Protein AF-X6M1Z2-F1 (afdb_monomer_lite)

Organism: Reticulomyxa filosa (NCBI:txid46433)

Radius of gyration: 33.64 Å; chains: 1; bounding box: 73×88×81 Å

InterPro domains:
  IPR027073 5'-3' exoribonuclease [PTHR12341] (26-469)
  IPR040992 5'-3' exoribonuclease 1, D1 domain [PF18332] (346-492)
  IPR041412 Xrn1, helical domain [PF17846] (105-279)
  IPR047007 5'-3' exoribonuclease 1, D1 domain superfamily [G3DSA:2.170.260.40] (352-507)

pLDDT: mean 84.47, std 16.38, range [23.56, 97.94]

Structure (mmCIF, N/CA/C/O backbone):
data_AF-X6M1Z2-F1
#
_entry.id   AF-X6M1Z2-F1
#
loop_
_atom_site.group_PDB
_atom_site.id
_atom_site.type_symbol
_atom_site.label_atom_id
_atom_site.label_alt_id
_atom_site.label_comp_id
_atom_site.label_asym_id
_atom_site.label_entity_id
_atom_site.label_seq_id
_atom_site.pdbx_PDB_ins_code
_atom_site.Cartn_x
_atom_site.Cartn_y
_atom_site.Cartn_z
_atom_site.occupancy
_atom_site.B_iso_or_equiv
_atom_site.auth_seq_id
_atom_site.auth_comp_id
_atom_site.auth_asym_id
_atom_site.auth_atom_id
_atom_site.pdbx_PDB_model_num
ATOM 1 N N . MET A 1 1 ? 17.141 -7.953 2.161 1.00 23.56 1 MET A N 1
ATOM 2 C CA . MET A 1 1 ? 15.980 -7.119 1.823 1.00 23.56 1 MET A CA 1
ATOM 3 C C . MET A 1 1 ? 15.718 -6.230 3.024 1.00 23.56 1 MET A C 1
ATOM 5 O O . MET A 1 1 ? 15.012 -6.598 3.956 1.00 23.56 1 MET A O 1
ATOM 9 N N . TYR A 1 2 ? 16.442 -5.117 3.059 1.00 25.97 2 TYR A N 1
ATOM 10 C CA . TYR A 1 2 ? 16.208 -4.044 4.011 1.00 25.97 2 TYR A CA 1
ATOM 11 C C . TYR A 1 2 ? 14.957 -3.321 3.516 1.00 25.97 2 TYR A C 1
ATOM 13 O O . TYR A 1 2 ? 14.911 -2.939 2.346 1.00 25.97 2 TYR A O 1
ATOM 21 N N . VAL A 1 3 ? 13.921 -3.207 4.344 1.00 23.58 3 VAL A N 1
ATOM 22 C CA . VAL A 1 3 ? 12.822 -2.290 4.042 1.00 23.58 3 VAL A CA 1
ATOM 23 C C . VAL A 1 3 ? 13.408 -0.894 4.201 1.00 23.58 3 VAL A C 1
ATOM 25 O O . VAL A 1 3 ? 13.596 -0.403 5.312 1.00 23.58 3 VAL A O 1
ATOM 28 N N . TYR A 1 4 ? 13.775 -0.287 3.076 1.00 28.78 4 TYR A N 1
ATOM 29 C CA . TYR A 1 4 ? 13.962 1.150 3.013 1.00 28.78 4 TYR A CA 1
ATOM 30 C C . TYR A 1 4 ? 12.577 1.751 3.229 1.00 28.78 4 TYR A C 1
ATOM 32 O O . TYR A 1 4 ? 11.707 1.632 2.367 1.00 28.78 4 TYR A O 1
ATOM 40 N N . MET A 1 5 ? 12.347 2.363 4.390 1.00 26.58 5 MET A N 1
ATOM 41 C CA . MET A 1 5 ? 11.291 3.363 4.493 1.00 26.58 5 MET A CA 1
ATOM 42 C C . MET A 1 5 ? 11.713 4.511 3.576 1.00 26.58 5 MET A C 1
ATOM 44 O O . MET A 1 5 ? 12.516 5.360 3.954 1.00 26.58 5 MET A O 1
ATOM 48 N N . TYR A 1 6 ? 11.256 4.462 2.328 1.00 26.62 6 TYR A N 1
ATOM 49 C CA . TYR A 1 6 ? 11.423 5.545 1.375 1.00 26.62 6 TYR A CA 1
ATOM 50 C C . TYR A 1 6 ? 10.614 6.728 1.917 1.00 26.62 6 TYR A C 1
ATOM 52 O O . TYR A 1 6 ? 9.390 6.644 2.032 1.00 26.62 6 TYR A O 1
ATOM 60 N N . CYS A 1 7 ? 11.294 7.801 2.323 1.00 31.33 7 CYS A N 1
ATOM 61 C CA . CYS A 1 7 ? 10.635 9.072 2.596 1.00 31.33 7 CYS A CA 1
ATOM 62 C C . CYS A 1 7 ? 9.941 9.520 1.307 1.00 31.33 7 CYS A C 1
ATOM 64 O O . CYS A 1 7 ? 10.593 9.630 0.272 1.00 31.33 7 CYS A O 1
ATOM 66 N N . GLY A 1 8 ? 8.629 9.754 1.365 1.00 26.38 8 GLY A N 1
ATOM 67 C CA . GLY A 1 8 ? 7.877 10.293 0.235 1.00 26.38 8 GLY A CA 1
ATOM 68 C C . GLY A 1 8 ? 8.449 11.624 -0.270 1.00 26.38 8 GLY A C 1
ATOM 69 O O . GLY A 1 8 ? 9.092 12.368 0.475 1.00 26.38 8 GLY A O 1
ATOM 70 N N . ASP A 1 9 ? 8.161 11.919 -1.538 1.00 35.69 9 ASP A N 1
ATOM 71 C CA . ASP A 1 9 ? 8.700 12.984 -2.405 1.00 35.69 9 ASP A CA 1
ATOM 72 C C . ASP A 1 9 ? 8.527 14.449 -1.932 1.00 35.69 9 ASP A C 1
ATOM 74 O O . ASP A 1 9 ? 8.755 15.386 -2.693 1.00 35.69 9 ASP A O 1
ATOM 78 N N . ALA A 1 10 ? 8.165 14.695 -0.672 1.00 33.31 10 ALA A N 1
ATOM 79 C CA . ALA A 1 10 ? 8.100 16.042 -0.096 1.00 33.31 10 ALA A CA 1
ATOM 80 C C . ALA A 1 10 ? 9.455 16.559 0.438 1.00 33.31 10 ALA A C 1
ATOM 82 O O . ALA A 1 10 ? 9.527 17.682 0.928 1.00 33.31 10 ALA A O 1
ATOM 83 N N . PHE A 1 11 ? 10.533 15.766 0.372 1.00 37.78 11 PHE A N 1
ATOM 84 C CA . PHE A 1 11 ? 11.782 16.061 1.096 1.00 37.78 11 PHE A CA 1
ATOM 85 C C . PHE A 1 11 ? 12.965 16.567 0.255 1.00 37.78 11 PHE A C 1
ATOM 87 O O . PHE A 1 11 ? 13.945 17.039 0.832 1.00 37.78 11 PHE A O 1
ATOM 94 N N . LEU A 1 12 ? 12.929 16.486 -1.078 1.00 37.94 12 LEU A N 1
ATOM 95 C CA . LEU A 1 12 ? 14.175 16.539 -1.862 1.00 37.94 12 LEU A CA 1
ATOM 96 C C . LEU A 1 12 ? 14.544 17.892 -2.488 1.00 37.94 12 LEU A C 1
ATOM 98 O O . LEU A 1 12 ? 15.695 18.047 -2.891 1.00 37.94 12 LEU A O 1
ATOM 102 N N . ASN A 1 13 ? 13.659 18.893 -2.495 1.00 40.75 13 ASN A N 1
ATOM 103 C CA . ASN A 1 13 ? 13.950 20.138 -3.222 1.00 40.75 13 ASN A CA 1
ATOM 104 C C . ASN A 1 13 ? 14.859 21.144 -2.486 1.00 40.75 13 ASN A C 1
ATOM 106 O O . ASN A 1 13 ? 15.490 21.954 -3.156 1.00 40.75 13 ASN A O 1
ATOM 110 N N . GLU A 1 14 ? 15.028 21.064 -1.157 1.00 39.41 14 GLU A N 1
ATOM 111 C CA . GLU A 1 14 ? 15.951 21.965 -0.422 1.00 39.41 14 GLU A CA 1
ATOM 112 C C . GLU A 1 14 ? 16.923 21.273 0.558 1.00 39.41 14 GLU A C 1
ATOM 114 O O . GLU A 1 14 ? 17.780 21.930 1.149 1.00 39.41 14 GLU A O 1
ATOM 119 N N . LYS A 1 15 ? 16.872 19.943 0.732 1.00 46.81 15 LYS A N 1
ATOM 120 C CA . LYS A 1 15 ? 17.511 19.276 1.889 1.00 46.81 15 LYS A CA 1
ATOM 121 C C . LYS A 1 15 ? 18.476 18.126 1.569 1.00 46.81 15 LYS A C 1
ATOM 123 O O . LYS A 1 15 ? 18.576 17.167 2.335 1.00 46.81 15 LYS A O 1
ATOM 128 N N . LYS A 1 16 ? 19.297 18.248 0.516 1.00 44.66 16 LYS A N 1
ATOM 129 C CA . LYS A 1 16 ? 20.464 17.350 0.323 1.00 44.66 16 LYS A CA 1
ATOM 130 C C . LYS A 1 16 ? 21.381 17.304 1.560 1.00 44.66 16 LYS A C 1
ATOM 132 O O . LYS A 1 16 ? 21.883 16.238 1.899 1.00 44.66 16 LYS A O 1
ATOM 137 N N . ASN A 1 17 ? 21.533 18.422 2.277 1.00 44.03 17 ASN A N 1
ATOM 138 C CA . ASN A 1 17 ? 22.382 18.509 3.474 1.00 44.03 17 ASN A CA 1
ATOM 139 C C . ASN A 1 17 ? 21.786 17.806 4.705 1.00 44.03 17 ASN A C 1
ATOM 141 O O . ASN A 1 17 ? 22.526 17.226 5.495 1.00 44.03 17 ASN A O 1
ATOM 145 N N . THR A 1 18 ? 20.461 17.815 4.861 1.00 47.22 18 THR A N 1
ATOM 146 C CA . THR A 1 18 ? 19.789 17.177 6.001 1.00 47.22 18 THR A CA 1
ATOM 147 C C . THR A 1 18 ? 19.830 15.656 5.891 1.00 47.22 18 THR A C 1
ATOM 149 O O . THR A 1 18 ? 20.257 14.998 6.832 1.00 47.22 18 THR A O 1
ATOM 152 N N . CYS A 1 19 ? 19.493 15.083 4.728 1.00 48.41 19 CYS A N 1
ATOM 153 C CA . CYS A 1 19 ? 19.600 13.634 4.519 1.00 48.41 19 CYS A CA 1
ATOM 154 C C . CYS A 1 19 ? 21.045 13.126 4.655 1.00 48.41 19 CYS A C 1
ATOM 156 O O . CYS A 1 19 ? 21.251 12.097 5.292 1.00 48.41 19 CYS A O 1
ATOM 158 N N . LEU A 1 20 ? 22.048 13.858 4.142 1.00 49.12 20 LEU A N 1
ATOM 159 C CA . LEU A 1 20 ? 23.457 13.492 4.345 1.00 49.12 20 LEU A CA 1
ATOM 160 C C . LEU A 1 20 ? 23.848 13.509 5.832 1.00 49.12 20 LEU A C 1
ATOM 162 O O . LEU A 1 20 ? 24.513 12.589 6.296 1.00 49.12 20 LEU A O 1
ATOM 166 N N . SER A 1 21 ? 23.415 14.525 6.586 1.00 50.88 21 SER A N 1
ATOM 167 C CA . SER A 1 21 ? 23.698 14.640 8.023 1.00 50.88 21 SER A CA 1
ATOM 168 C C . SER A 1 21 ? 23.076 13.502 8.840 1.00 50.88 21 SER A C 1
ATOM 170 O O . SER A 1 21 ? 23.711 13.014 9.771 1.00 50.88 21 SER A O 1
ATOM 172 N N . ILE A 1 22 ? 21.860 13.062 8.494 1.00 55.75 22 ILE A N 1
ATOM 173 C CA . ILE A 1 22 ? 21.193 11.919 9.140 1.00 55.75 22 ILE A CA 1
ATOM 174 C C . ILE A 1 22 ? 21.935 10.618 8.827 1.00 55.75 22 ILE A C 1
ATOM 176 O O . ILE A 1 22 ? 22.234 9.851 9.737 1.00 55.75 22 ILE A O 1
ATOM 180 N N . CYS A 1 23 ? 22.254 10.369 7.552 1.00 55.19 23 CYS A N 1
ATOM 181 C CA . CYS A 1 23 ? 22.934 9.144 7.122 1.00 55.19 23 CYS A CA 1
ATOM 182 C C . CYS A 1 23 ? 24.341 8.993 7.720 1.00 55.19 23 CYS A C 1
ATOM 184 O O . CYS A 1 23 ? 24.834 7.877 7.825 1.00 55.19 23 CYS A O 1
ATOM 186 N N . LEU A 1 24 ? 24.984 10.090 8.134 1.00 56.34 24 LEU A N 1
ATOM 187 C CA . LEU A 1 24 ? 26.268 10.057 8.843 1.00 56.34 24 LEU A CA 1
ATOM 188 C C . LEU A 1 24 ? 26.136 9.715 10.340 1.00 56.34 24 LEU A C 1
ATOM 190 O O . LEU A 1 24 ? 27.132 9.370 10.968 1.00 56.34 24 LEU A O 1
ATOM 194 N N . GLN A 1 25 ? 24.937 9.830 10.920 1.00 57.56 25 GLN A N 1
ATOM 195 C CA . GLN A 1 25 ? 24.670 9.589 12.346 1.00 57.56 25 GLN A CA 1
ATOM 196 C C . GLN A 1 25 ? 23.819 8.336 12.607 1.00 57.56 25 GLN A C 1
ATOM 198 O O . GLN A 1 25 ? 23.765 7.858 13.741 1.00 57.56 25 GLN A O 1
ATOM 203 N N . ILE A 1 26 ? 23.149 7.809 11.579 1.00 64.81 26 ILE A N 1
ATOM 204 C CA . ILE A 1 26 ? 22.206 6.695 11.663 1.00 64.81 26 ILE A CA 1
ATOM 205 C C . ILE A 1 26 ? 22.604 5.604 10.668 1.00 64.81 26 ILE A C 1
ATOM 207 O O . ILE A 1 26 ? 22.491 5.807 9.462 1.00 64.81 26 ILE A O 1
ATOM 211 N N . ASP A 1 27 ? 22.976 4.423 11.171 1.00 72.31 27 ASP A N 1
ATOM 212 C CA . ASP A 1 27 ? 23.237 3.257 10.314 1.00 72.31 27 ASP A CA 1
ATOM 213 C C . ASP A 1 27 ? 21.931 2.670 9.747 1.00 72.31 27 ASP A C 1
ATOM 215 O O . ASP A 1 27 ? 21.735 2.600 8.536 1.00 72.31 27 ASP A O 1
ATOM 219 N N . TYR A 1 28 ? 21.005 2.256 10.621 1.00 83.31 28 TYR A N 1
ATOM 220 C CA . TYR A 1 28 ? 19.714 1.672 10.239 1.00 83.31 28 TYR A CA 1
ATOM 221 C C . TYR A 1 28 ? 18.608 2.079 11.223 1.00 83.31 28 TYR A C 1
ATOM 223 O O . TYR A 1 28 ? 18.850 2.216 12.424 1.00 83.31 28 TYR A O 1
ATOM 231 N N . LEU A 1 29 ? 17.376 2.236 10.721 1.00 90.00 29 LEU A N 1
ATOM 232 C CA . LEU A 1 29 ? 16.175 2.447 11.550 1.00 90.00 29 LEU A CA 1
ATOM 233 C C . LEU A 1 29 ? 15.613 1.133 12.104 1.00 90.00 29 LEU A C 1
ATOM 235 O O . LEU A 1 29 ? 14.945 1.116 13.137 1.00 90.00 29 LEU A O 1
ATOM 239 N N . THR A 1 30 ? 15.873 0.028 11.407 1.00 89.62 30 THR A N 1
ATOM 240 C CA . THR A 1 30 ? 15.403 -1.301 11.785 1.00 89.62 30 THR A CA 1
ATOM 241 C C . THR A 1 30 ? 16.510 -2.332 11.633 1.00 89.62 30 THR A C 1
ATOM 243 O O . THR A 1 30 ? 17.368 -2.232 10.756 1.00 89.62 30 THR A O 1
ATOM 246 N N . HIS A 1 31 ? 16.466 -3.361 12.470 1.00 86.19 31 HIS A N 1
ATOM 247 C CA . HIS A 1 31 ? 17.332 -4.521 12.370 1.00 86.19 31 HIS A CA 1
ATOM 248 C C . HIS A 1 31 ? 16.503 -5.793 12.536 1.00 86.19 31 HIS A C 1
ATOM 250 O O . HIS A 1 31 ? 15.900 -6.022 13.581 1.00 86.19 31 HIS A O 1
ATOM 256 N N . SER A 1 32 ? 16.469 -6.632 11.496 1.00 82.50 32 SER A N 1
ATOM 257 C CA . SER A 1 32 ? 15.750 -7.918 11.505 1.00 82.50 32 SER A CA 1
ATOM 258 C C . SER A 1 32 ? 14.273 -7.801 11.927 1.00 82.50 32 SER A C 1
ATOM 260 O O . SER A 1 32 ? 13.776 -8.614 12.703 1.00 82.50 32 SER A O 1
ATOM 262 N N . GLY A 1 33 ? 13.579 -6.768 11.433 1.00 85.62 33 GLY A N 1
ATOM 263 C CA . GLY A 1 33 ? 12.174 -6.493 11.759 1.00 85.62 33 GLY A CA 1
ATOM 264 C C . GLY A 1 33 ? 11.952 -5.786 13.102 1.00 85.62 33 GLY A C 1
ATOM 265 O O . GLY A 1 33 ? 10.811 -5.529 13.465 1.00 85.62 33 GLY A O 1
ATOM 266 N N . LYS A 1 34 ? 13.009 -5.438 13.847 1.00 90.06 34 LYS A N 1
ATOM 267 C CA . LYS A 1 34 ? 12.905 -4.681 15.103 1.00 90.06 34 LYS A CA 1
ATOM 268 C C . LYS A 1 34 ? 13.348 -3.237 14.942 1.00 90.06 34 LYS A C 1
ATOM 270 O O . LYS A 1 34 ? 14.321 -2.969 14.241 1.00 90.06 34 LYS A O 1
ATOM 275 N N . LEU A 1 35 ? 12.651 -2.316 15.600 1.00 92.31 35 LEU A N 1
ATOM 276 C CA . LEU A 1 35 ? 13.014 -0.904 15.648 1.00 92.31 35 LEU A CA 1
ATOM 277 C C . LEU A 1 35 ? 14.331 -0.707 16.404 1.00 92.31 35 LEU A C 1
ATOM 279 O O . LEU A 1 35 ? 14.517 -1.212 17.511 1.00 92.31 35 LEU A O 1
ATOM 283 N N . MET A 1 36 ? 15.230 0.085 15.826 1.00 91.69 36 MET A N 1
ATOM 284 C CA . MET A 1 36 ? 16.417 0.588 16.510 1.00 91.69 36 MET A CA 1
ATOM 285 C C . MET A 1 36 ? 16.073 1.938 17.138 1.00 91.69 36 MET A C 1
ATOM 287 O O . MET A 1 36 ? 16.232 2.977 16.505 1.00 91.69 36 MET A O 1
ATOM 291 N N . ILE A 1 37 ? 15.562 1.923 18.372 1.00 91.19 37 ILE A N 1
ATOM 292 C CA . ILE A 1 37 ? 14.895 3.081 18.993 1.00 91.19 37 ILE A CA 1
ATOM 293 C C . ILE A 1 37 ? 15.743 4.353 18.993 1.00 91.19 37 ILE A C 1
ATOM 295 O O . ILE A 1 37 ? 15.238 5.402 18.609 1.00 91.19 37 ILE A O 1
ATOM 299 N N . LYS A 1 38 ? 17.036 4.263 19.314 1.00 88.94 38 LYS A N 1
ATOM 300 C CA . LYS A 1 38 ? 17.947 5.414 19.244 1.00 88.94 38 LYS A CA 1
ATOM 301 C C . LYS A 1 38 ? 17.957 6.062 17.852 1.00 88.94 38 LYS A C 1
ATOM 303 O O . LYS A 1 38 ? 17.764 7.266 17.725 1.00 88.94 38 LYS A O 1
ATOM 308 N N . SER A 1 39 ? 18.129 5.254 16.807 1.00 89.19 39 SER A N 1
ATOM 309 C CA . SER A 1 39 ? 18.107 5.707 15.413 1.00 89.19 39 SER A CA 1
ATOM 310 C C . SER A 1 39 ? 16.737 6.257 15.010 1.00 89.19 39 SER A C 1
ATOM 312 O O . SER A 1 39 ? 16.646 7.286 14.354 1.00 89.19 39 SER A O 1
ATOM 314 N N . VAL A 1 40 ? 15.655 5.604 15.430 1.00 90.69 40 VAL A N 1
ATOM 315 C CA . VAL A 1 40 ? 14.280 6.036 15.139 1.00 90.69 40 VAL A CA 1
ATOM 316 C C . VAL A 1 40 ? 13.974 7.397 15.771 1.00 90.69 40 VAL A C 1
ATOM 318 O O . VAL A 1 40 ? 13.411 8.260 15.103 1.00 90.69 40 VAL A O 1
ATOM 321 N N . ILE A 1 41 ? 14.384 7.623 17.021 1.00 90.12 41 ILE A N 1
ATOM 322 C CA . ILE A 1 41 ? 14.203 8.908 17.709 1.00 90.12 41 ILE A CA 1
ATOM 323 C C . ILE A 1 41 ? 14.998 10.012 17.007 1.00 90.12 41 ILE A C 1
ATOM 325 O O . ILE A 1 41 ? 14.428 11.058 16.709 1.00 90.12 41 ILE A O 1
ATOM 329 N N . LEU A 1 42 ? 16.279 9.778 16.691 1.00 88.12 42 LEU A N 1
ATOM 330 C CA . LEU A 1 42 ? 17.107 10.742 15.951 1.00 88.12 42 LEU A CA 1
ATOM 331 C C . LEU A 1 42 ? 16.484 11.096 14.593 1.00 88.12 42 LEU A C 1
ATOM 333 O O . LEU A 1 42 ? 16.451 12.258 14.194 1.00 88.12 42 LEU A O 1
ATOM 337 N N . PHE A 1 43 ? 15.936 10.099 13.900 1.00 88.94 43 PHE A N 1
ATOM 338 C CA . PHE A 1 43 ? 15.242 10.305 12.636 1.00 88.94 43 PHE A CA 1
ATOM 339 C C . PHE A 1 43 ? 13.986 11.170 12.798 1.00 88.94 43 PHE A C 1
ATOM 341 O O . PHE A 1 43 ? 13.816 12.141 12.061 1.00 88.94 43 PHE A O 1
ATOM 348 N N . PHE A 1 44 ? 13.134 10.885 13.788 1.00 90.81 44 PHE A N 1
ATOM 349 C CA . PHE A 1 44 ? 11.961 11.717 14.066 1.00 90.81 44 PHE A CA 1
ATOM 350 C C . PHE A 1 44 ? 12.331 13.141 14.497 1.00 90.81 44 PHE A C 1
ATOM 352 O O . PHE A 1 44 ? 11.668 14.085 14.071 1.00 90.81 44 PHE A O 1
ATOM 359 N N . GLN A 1 45 ? 13.403 13.322 15.272 1.00 88.94 45 GLN A N 1
ATOM 360 C CA . GLN A 1 45 ? 13.923 14.646 15.630 1.00 88.94 45 GLN A CA 1
ATOM 361 C C . GLN A 1 45 ? 14.326 15.458 14.396 1.00 88.94 45 GLN A C 1
ATOM 363 O O . GLN A 1 45 ? 14.093 16.665 14.354 1.00 88.94 45 GLN A O 1
ATOM 368 N N . GLU A 1 46 ? 14.897 14.817 13.374 1.00 87.75 46 GLU A N 1
ATOM 369 C CA . GLU A 1 46 ? 15.222 15.516 12.134 1.00 87.75 46 GLU A CA 1
ATOM 370 C C . GLU A 1 46 ? 13.974 15.838 11.305 1.00 87.75 46 GLU A C 1
ATOM 372 O O . GLU A 1 46 ? 13.835 16.961 10.815 1.00 87.75 46 GLU A O 1
ATOM 377 N N . LEU A 1 47 ? 13.036 14.891 11.185 1.00 87.56 47 LEU A N 1
ATOM 378 C CA . LEU A 1 47 ? 11.767 15.121 10.487 1.00 87.56 47 LEU A CA 1
ATOM 379 C C . LEU A 1 47 ? 10.973 16.272 11.117 1.00 87.56 47 LEU A C 1
ATOM 381 O O . LEU A 1 47 ? 10.425 17.111 10.395 1.00 87.56 47 LEU A O 1
ATOM 385 N N . ALA A 1 48 ? 10.984 16.356 12.450 1.00 90.00 48 ALA A N 1
ATOM 386 C CA . ALA A 1 48 ? 10.330 17.406 13.222 1.00 90.00 48 ALA A CA 1
ATOM 387 C C . ALA A 1 48 ? 10.768 18.820 12.804 1.00 90.00 48 ALA A C 1
ATOM 389 O O . ALA A 1 48 ? 9.971 19.752 12.881 1.00 90.00 48 ALA A O 1
ATOM 390 N N . LYS A 1 49 ? 11.995 18.998 12.287 1.00 88.38 49 LYS A N 1
ATOM 391 C CA . LYS A 1 49 ? 12.492 20.311 11.836 1.00 88.38 49 LYS A CA 1
ATOM 392 C C . LYS A 1 49 ? 11.731 20.880 10.634 1.00 88.38 49 LYS A C 1
ATOM 394 O O . LYS A 1 49 ? 11.783 22.084 10.417 1.00 88.38 49 LYS A O 1
ATOM 399 N N . SER A 1 50 ? 11.056 20.041 9.844 1.00 87.94 50 SER A N 1
ATOM 400 C CA . SER A 1 50 ? 10.192 20.464 8.719 1.00 87.94 50 SER A CA 1
ATOM 401 C C . SER A 1 50 ? 8.703 20.241 8.971 1.00 87.94 50 SER A C 1
ATOM 403 O O . SER A 1 50 ? 7.903 20.510 8.081 1.00 87.94 50 SER A O 1
ATOM 405 N N . GLU A 1 51 ? 8.307 19.763 10.151 1.00 90.38 51 GLU A N 1
ATOM 406 C CA . GLU A 1 51 ? 6.909 19.414 10.428 1.00 90.38 51 GLU A CA 1
ATOM 407 C C . GLU A 1 51 ? 5.964 20.601 10.190 1.00 90.38 51 GLU A C 1
ATOM 409 O O . GLU A 1 51 ? 5.009 20.492 9.421 1.00 90.38 51 GLU A O 1
ATOM 414 N N . ASN A 1 52 ? 6.267 21.764 10.775 1.00 90.50 52 ASN A N 1
ATOM 415 C CA . ASN A 1 52 ? 5.417 22.951 10.640 1.00 90.50 52 ASN A CA 1
ATOM 416 C C . ASN A 1 52 ? 5.324 23.453 9.192 1.00 90.50 52 ASN A C 1
ATOM 418 O O . ASN A 1 52 ? 4.269 23.930 8.773 1.00 90.50 52 ASN A O 1
ATOM 422 N N . GLU A 1 53 ? 6.411 23.350 8.428 1.00 89.94 53 GLU A N 1
ATOM 423 C CA . GLU A 1 53 ? 6.451 23.730 7.014 1.00 89.94 53 GLU A CA 1
ATOM 424 C C . GLU A 1 53 ? 5.537 22.820 6.181 1.00 89.94 53 GLU A C 1
ATOM 426 O O . GLU A 1 53 ? 4.687 23.306 5.432 1.00 89.94 53 GLU A O 1
ATOM 431 N N . GLN A 1 54 ? 5.632 21.504 6.388 1.00 89.56 54 GLN A N 1
ATOM 432 C CA . GLN A 1 54 ? 4.803 20.515 5.697 1.00 89.56 54 GLN A CA 1
ATOM 433 C C . GLN A 1 54 ? 3.324 20.662 6.053 1.00 89.56 54 GLN A C 1
ATOM 435 O O . GLN A 1 54 ? 2.473 20.680 5.162 1.00 89.56 54 GLN A O 1
ATOM 440 N N . LEU A 1 55 ? 3.003 20.834 7.338 1.00 91.56 55 LEU A N 1
ATOM 441 C CA . LEU A 1 55 ? 1.634 21.095 7.784 1.00 91.56 55 LEU A CA 1
ATOM 442 C C . LEU A 1 55 ? 1.085 22.388 7.170 1.00 91.56 55 LEU A C 1
ATOM 444 O O . LEU A 1 55 ? -0.053 22.419 6.704 1.00 91.56 55 LEU A O 1
ATOM 448 N N . THR A 1 56 ? 1.906 23.438 7.090 1.00 92.25 56 THR A N 1
ATOM 449 C CA . THR A 1 56 ? 1.530 24.707 6.451 1.00 92.25 56 THR A CA 1
ATOM 450 C C . THR A 1 56 ? 1.214 24.516 4.967 1.00 92.25 56 THR A C 1
ATOM 452 O O . THR A 1 56 ? 0.204 25.030 4.477 1.00 92.25 56 THR A O 1
ATOM 455 N N . GLU A 1 57 ? 2.033 23.762 4.229 1.00 91.62 57 GLU A N 1
ATOM 456 C CA . GLU A 1 57 ? 1.778 23.461 2.817 1.00 91.62 57 GLU A CA 1
ATOM 457 C C . GLU A 1 57 ? 0.460 22.688 2.633 1.00 91.62 57 GLU A C 1
ATOM 459 O O . GLU A 1 57 ? -0.363 23.043 1.780 1.00 91.62 57 GLU A O 1
ATOM 464 N N . GLN A 1 58 ? 0.226 21.669 3.465 1.00 91.69 58 GLN A N 1
ATOM 465 C CA . GLN A 1 58 ? -0.993 20.860 3.420 1.00 91.69 58 GLN A CA 1
ATOM 466 C C . GLN A 1 58 ? -2.242 21.681 3.751 1.00 91.69 58 GLN A C 1
ATOM 468 O O . GLN A 1 58 ? -3.212 21.667 2.991 1.00 91.69 58 GLN A O 1
ATOM 473 N N . LEU A 1 59 ? -2.215 22.479 4.820 1.00 92.50 59 LEU A N 1
ATOM 474 C CA . LEU A 1 59 ? -3.332 23.350 5.189 1.00 92.50 59 LEU A CA 1
ATOM 475 C C . LEU A 1 59 ? -3.632 24.396 4.109 1.00 92.50 59 LEU A C 1
ATOM 477 O O . LEU A 1 59 ? -4.799 24.678 3.836 1.00 92.50 59 LEU A O 1
ATOM 481 N N . ASN A 1 60 ? -2.614 24.931 3.429 1.00 93.12 60 ASN A N 1
ATOM 482 C CA . ASN A 1 60 ? -2.819 25.828 2.290 1.00 93.12 60 ASN A CA 1
ATOM 483 C C . ASN A 1 60 ? -3.509 25.123 1.109 1.00 93.12 60 ASN A C 1
ATOM 485 O O . ASN A 1 60 ? -4.431 25.691 0.509 1.00 93.12 60 ASN A O 1
ATOM 489 N N . LYS A 1 61 ? -3.108 23.884 0.788 1.00 91.69 61 LYS A N 1
ATOM 490 C CA . LYS A 1 61 ? -3.763 23.055 -0.242 1.00 91.69 61 LYS A CA 1
ATOM 491 C C . LYS A 1 61 ? -5.229 22.794 0.110 1.00 91.69 61 LYS A C 1
ATOM 493 O O . LYS A 1 61 ? -6.106 23.033 -0.723 1.00 91.69 61 LYS A O 1
ATOM 498 N N . LEU A 1 62 ? -5.501 22.394 1.350 1.00 92.69 62 LEU A N 1
ATOM 499 C CA . LEU A 1 62 ? -6.853 22.126 1.848 1.00 92.69 62 LEU A CA 1
ATOM 500 C C . LEU A 1 62 ? -7.714 23.382 1.843 1.00 92.69 62 LEU A C 1
ATOM 502 O O . LEU A 1 62 ? -8.841 23.358 1.357 1.00 92.69 62 LEU A O 1
ATOM 506 N N . LYS A 1 63 ? -7.177 24.515 2.300 1.00 93.56 63 LYS A N 1
ATOM 507 C CA . LYS A 1 63 ? -7.897 25.792 2.298 1.00 93.56 63 LYS A CA 1
ATOM 508 C C . LYS A 1 63 ? -8.293 26.205 0.884 1.00 93.56 63 LYS A C 1
ATOM 510 O O . LYS A 1 63 ? -9.401 26.698 0.678 1.00 93.56 63 LYS A O 1
ATOM 515 N N . LYS A 1 64 ? -7.411 25.994 -0.100 1.00 92.56 64 LYS A N 1
ATOM 516 C CA . LYS A 1 64 ? -7.721 26.238 -1.514 1.00 92.56 64 LYS A CA 1
ATOM 517 C C . LYS A 1 64 ? -8.826 25.304 -2.014 1.00 92.56 64 LYS A C 1
ATOM 519 O O . LYS A 1 64 ? -9.736 25.784 -2.684 1.00 92.56 64 LYS A O 1
ATOM 524 N N . HIS A 1 65 ? -8.755 24.017 -1.675 1.00 91.88 65 HIS A N 1
ATOM 525 C CA . HIS A 1 65 ? -9.768 23.026 -2.039 1.00 91.88 65 HIS A CA 1
ATOM 526 C C . HIS A 1 65 ? -11.144 23.383 -1.456 1.00 91.88 65 HIS A C 1
ATOM 528 O O . HIS A 1 65 ? -12.101 23.563 -2.202 1.00 91.88 65 HIS A O 1
ATOM 534 N N . TRP A 1 66 ? -11.239 23.578 -0.140 1.00 91.31 66 TRP A N 1
ATOM 535 C CA . TRP A 1 66 ? -12.509 23.818 0.553 1.00 91.31 66 TRP A CA 1
ATOM 536 C C . TRP A 1 66 ? -13.126 25.194 0.277 1.00 91.31 66 TRP A C 1
ATOM 538 O O . TRP A 1 66 ? -14.311 25.397 0.531 1.00 91.31 66 TRP A O 1
ATOM 548 N N . LYS A 1 67 ? -12.367 26.135 -0.300 1.00 90.81 67 LYS A N 1
ATOM 549 C CA . LYS A 1 67 ? -12.919 27.393 -0.826 1.00 90.81 67 LYS A CA 1
ATOM 550 C C . LYS A 1 67 ? -13.765 27.171 -2.087 1.00 90.81 67 LYS A C 1
ATOM 552 O O . LYS A 1 67 ? -14.748 27.878 -2.289 1.00 90.81 67 LYS A O 1
ATOM 557 N N . HIS A 1 68 ? -13.374 26.213 -2.929 1.00 88.25 68 HIS A N 1
ATOM 558 C CA . HIS A 1 68 ? -14.028 25.898 -4.200 1.00 88.25 68 HIS A CA 1
ATOM 559 C C . HIS A 1 68 ? -13.988 24.379 -4.451 1.00 88.25 68 HIS A C 1
ATOM 561 O O . HIS A 1 68 ? -13.197 23.919 -5.281 1.00 88.25 68 HIS A O 1
ATOM 567 N N . PRO A 1 69 ? -14.797 23.583 -3.725 1.00 84.56 69 PRO A N 1
ATOM 568 C CA . PRO A 1 69 ? -14.794 22.135 -3.888 1.00 84.56 69 PRO A CA 1
ATOM 569 C C . PRO A 1 69 ? -15.320 21.765 -5.278 1.00 84.56 69 PRO A C 1
ATOM 571 O O . PRO A 1 69 ? -16.372 22.246 -5.696 1.00 84.56 69 PRO A O 1
ATOM 574 N N . PHE A 1 70 ? -14.604 20.889 -5.988 1.00 80.94 70 PHE A N 1
ATOM 575 C CA . PHE A 1 70 ? -15.021 20.410 -7.313 1.00 80.94 70 PHE A CA 1
ATOM 576 C C . PHE A 1 70 ? -16.346 19.638 -7.258 1.00 80.94 70 PHE A C 1
ATOM 578 O O . PHE A 1 70 ? -17.188 19.792 -8.140 1.00 80.94 70 PHE A O 1
ATOM 585 N N . HIS A 1 71 ? -16.544 18.848 -6.198 1.00 81.25 71 HIS A N 1
ATOM 586 C CA . HIS A 1 71 ? -17.769 18.097 -5.939 1.00 81.25 71 HIS A CA 1
ATOM 587 C C . HIS A 1 71 ? -18.259 18.384 -4.515 1.00 81.25 71 HIS A C 1
ATOM 589 O O . HIS A 1 71 ? -17.683 17.875 -3.551 1.00 81.25 71 HIS A O 1
ATOM 595 N N . PRO A 1 72 ? -19.298 19.223 -4.348 1.00 80.81 72 PRO A N 1
ATOM 596 C CA . PRO A 1 72 ? -19.872 19.490 -3.040 1.00 80.81 72 PRO A CA 1
ATOM 597 C C . PRO A 1 72 ? -20.468 18.216 -2.439 1.00 80.81 72 PRO A C 1
ATOM 599 O O . PRO A 1 72 ? -21.388 17.617 -2.985 1.00 80.81 72 PRO A O 1
ATOM 602 N N . ILE A 1 73 ? -19.944 17.816 -1.288 1.00 82.75 73 ILE A N 1
ATOM 603 C CA . ILE A 1 73 ? -20.494 16.722 -0.482 1.00 82.75 73 ILE A CA 1
ATOM 604 C C . ILE A 1 73 ? -21.721 17.255 0.281 1.00 82.75 73 ILE A C 1
ATOM 606 O O . ILE A 1 73 ? -21.646 18.356 0.820 1.00 82.75 73 ILE A O 1
ATOM 610 N N . VAL A 1 74 ? -22.833 16.522 0.360 1.00 85.50 74 VAL A N 1
ATOM 611 C CA . VAL A 1 74 ? -24.076 16.993 1.031 1.00 85.50 74 VAL A CA 1
ATOM 612 C C . VAL A 1 74 ? -24.462 16.117 2.235 1.00 85.50 74 VAL A C 1
ATOM 614 O O . VAL A 1 74 ? -25.550 16.233 2.781 1.00 85.50 74 VAL A O 1
ATOM 617 N N . ASP A 1 75 ? -23.560 15.250 2.681 1.00 88.81 75 ASP A N 1
ATOM 618 C CA . ASP A 1 75 ? -23.807 14.362 3.816 1.00 88.81 75 ASP A CA 1
ATOM 619 C C . ASP A 1 75 ? -23.693 15.117 5.162 1.00 88.81 75 ASP A C 1
ATOM 621 O O . ASP A 1 75 ? -22.644 15.729 5.409 1.00 88.81 75 ASP A O 1
ATOM 625 N N . PRO A 1 76 ? -24.728 15.100 6.030 1.00 90.50 76 PRO A N 1
ATOM 626 C CA . PRO A 1 76 ? -24.690 15.746 7.345 1.00 90.50 76 PRO A CA 1
ATOM 627 C C . PRO A 1 76 ? -23.670 15.124 8.309 1.00 90.50 76 PRO A C 1
ATOM 629 O O . PRO A 1 76 ? -23.194 15.816 9.208 1.00 90.50 76 PRO A O 1
ATOM 632 N N . ASN A 1 77 ? -23.298 13.859 8.105 1.00 92.19 77 ASN A N 1
ATOM 633 C CA . ASN A 1 77 ? -22.314 13.152 8.919 1.00 92.19 77 ASN A CA 1
ATOM 634 C C . ASN A 1 77 ? -20.867 13.511 8.536 1.00 92.19 77 ASN A C 1
ATOM 636 O O . ASN A 1 77 ? -19.930 13.211 9.277 1.00 92.19 77 ASN A O 1
ATOM 640 N N . ILE A 1 78 ? -20.660 14.194 7.403 1.00 93.00 78 ILE A N 1
ATOM 641 C CA . ILE A 1 78 ? -19.336 14.628 6.951 1.00 93.00 78 ILE A CA 1
ATOM 642 C C . ILE A 1 78 ? -19.033 16.034 7.482 1.00 93.00 78 ILE A C 1
ATOM 644 O O . ILE A 1 78 ? -19.493 17.051 6.950 1.00 93.00 78 ILE A O 1
ATOM 648 N N . ARG A 1 79 ? -18.173 16.100 8.502 1.00 92.75 79 ARG A N 1
ATOM 649 C CA . ARG A 1 79 ? -17.653 17.354 9.056 1.00 92.75 79 ARG A CA 1
ATOM 650 C C . ARG A 1 79 ? -16.495 17.854 8.200 1.00 92.75 79 ARG A C 1
ATOM 652 O O . ARG A 1 79 ? -15.459 17.205 8.090 1.00 92.75 79 ARG A O 1
ATOM 659 N N . LYS A 1 80 ? -16.654 19.046 7.625 1.00 91.31 80 LYS A N 1
ATOM 660 C CA . LYS A 1 80 ? -15.639 19.688 6.778 1.00 91.31 80 LYS A CA 1
ATOM 661 C C . LYS A 1 80 ? -14.937 20.814 7.523 1.00 91.31 80 LYS A C 1
ATOM 663 O O . LYS A 1 80 ? -15.623 21.591 8.194 1.00 91.31 80 LYS A O 1
ATOM 668 N N . PRO A 1 81 ? -13.620 20.983 7.345 1.00 91.12 81 PRO A N 1
ATOM 669 C CA . PRO A 1 81 ? -12.941 22.155 7.860 1.00 91.12 81 PRO A CA 1
ATOM 670 C C . PRO A 1 81 ? -13.350 23.394 7.052 1.00 91.12 81 PRO A C 1
ATOM 672 O O . PRO A 1 81 ? -13.294 23.422 5.819 1.00 91.12 81 PRO A O 1
ATOM 675 N N . THR A 1 82 ? -13.769 24.449 7.745 1.00 91.19 82 THR A N 1
ATOM 676 C CA . THR A 1 82 ? -14.071 25.736 7.107 1.00 91.19 82 THR A CA 1
ATOM 677 C C . THR A 1 82 ? -12.781 26.466 6.722 1.00 91.19 82 THR A C 1
ATOM 679 O O . THR A 1 82 ? -11.762 26.347 7.412 1.00 91.19 82 THR A O 1
ATOM 682 N N . PRO A 1 83 ? -12.795 27.311 5.673 1.00 90.94 83 PRO A N 1
ATOM 683 C CA . PRO A 1 83 ? -11.646 28.154 5.355 1.00 90.94 83 PRO A CA 1
ATOM 684 C C . PRO A 1 83 ? -11.194 29.056 6.517 1.00 90.94 83 PRO A C 1
ATOM 686 O O . PRO A 1 83 ? -10.010 29.388 6.581 1.00 90.94 83 PRO A O 1
ATOM 689 N N . GLN A 1 84 ? -12.098 29.453 7.430 1.00 90.94 84 GLN A N 1
ATOM 690 C CA . GLN A 1 84 ? -11.732 30.194 8.644 1.00 90.94 84 GLN A CA 1
ATOM 691 C C . GLN A 1 84 ? -10.984 29.322 9.661 1.00 90.94 84 GLN A C 1
ATOM 693 O O . GLN A 1 84 ? -9.978 29.781 10.196 1.00 90.94 84 GLN A O 1
ATOM 698 N N . GLN A 1 85 ? -11.428 28.081 9.897 1.00 90.62 85 GLN A N 1
ATOM 699 C CA . GLN A 1 85 ? -10.742 27.133 10.788 1.00 90.62 85 GLN A CA 1
ATOM 700 C C . GLN A 1 85 ? -9.329 26.824 10.284 1.00 90.62 85 GLN A C 1
ATOM 702 O O . GLN A 1 85 ? -8.362 27.024 11.013 1.00 90.62 85 GLN A O 1
ATOM 707 N N . LEU A 1 86 ? -9.187 26.496 8.996 1.00 92.31 86 LEU A N 1
ATOM 708 C CA . LEU A 1 86 ? -7.876 26.257 8.378 1.00 92.31 86 LEU A CA 1
ATOM 709 C C . LEU A 1 86 ? -6.966 27.492 8.470 1.00 92.31 86 LEU A C 1
ATOM 711 O O . LEU A 1 86 ? -5.758 27.383 8.662 1.00 92.31 86 LEU A O 1
ATOM 715 N N . GLN A 1 87 ? -7.537 28.696 8.353 1.00 91.56 87 GLN A N 1
ATOM 716 C CA . GLN A 1 87 ? -6.787 29.939 8.529 1.00 91.56 87 GLN A CA 1
ATOM 717 C C . GLN A 1 87 ? -6.346 30.173 9.982 1.00 91.56 87 GLN A C 1
ATOM 719 O O . GLN A 1 87 ? -5.302 30.798 10.184 1.00 91.56 87 GLN A O 1
ATOM 724 N N . ALA A 1 88 ? -7.122 29.732 10.973 1.00 90.19 88 ALA A N 1
ATOM 725 C CA . ALA A 1 88 ? -6.739 29.796 12.380 1.00 90.19 88 ALA A CA 1
ATOM 726 C C . ALA A 1 88 ? -5.573 28.838 12.671 1.00 90.19 88 ALA A C 1
ATOM 728 O O . ALA A 1 88 ? -4.566 29.275 13.222 1.00 90.19 88 ALA A O 1
ATOM 729 N N . GLU A 1 89 ? -5.639 27.597 12.182 1.00 91.38 89 GLU A N 1
ATOM 730 C CA . GLU A 1 89 ? -4.538 26.624 12.283 1.00 91.38 89 GLU A CA 1
ATOM 731 C C . GLU A 1 89 ? -3.244 27.136 11.639 1.00 91.38 89 GLU A C 1
ATOM 733 O O . GLU A 1 89 ? -2.178 27.106 12.254 1.00 91.38 89 GLU A O 1
ATOM 738 N N . LEU A 1 90 ? -3.341 27.716 10.438 1.00 91.62 90 LEU A N 1
ATOM 739 C CA . LEU A 1 90 ? -2.200 28.342 9.764 1.00 91.62 90 LEU A CA 1
ATOM 740 C C . LEU A 1 90 ? -1.567 29.472 10.593 1.00 91.62 90 LEU A C 1
ATOM 742 O O . LEU A 1 90 ? -0.347 29.643 10.574 1.00 91.62 90 LEU A O 1
ATOM 746 N N . LYS A 1 91 ? -2.369 30.256 11.326 1.00 91.00 91 LYS A N 1
ATOM 747 C CA . LYS A 1 91 ? -1.851 31.329 12.195 1.00 91.00 91 LYS A CA 1
ATOM 748 C C . LYS A 1 91 ? -1.101 30.769 13.402 1.00 91.00 91 LYS A C 1
ATOM 750 O O . LYS A 1 91 ? -0.082 31.342 13.781 1.00 91.00 91 LYS A O 1
ATOM 755 N N . LEU A 1 92 ? -1.586 29.663 13.968 1.00 89.75 92 LEU A N 1
ATOM 756 C CA . LEU A 1 92 ? -0.932 28.974 15.081 1.00 89.75 92 LEU A CA 1
ATOM 757 C C . LEU A 1 92 ? 0.415 28.370 14.653 1.00 89.75 92 LEU A C 1
ATOM 759 O O . LEU A 1 92 ? 1.393 28.506 15.382 1.00 89.75 92 LEU A O 1
ATOM 763 N N . LEU A 1 93 ? 0.501 27.785 13.452 1.00 87.06 93 LEU A N 1
ATOM 764 C CA . LEU A 1 93 ? 1.752 27.232 12.905 1.00 87.06 93 LEU A CA 1
ATOM 765 C C . LEU A 1 93 ? 2.798 28.296 12.554 1.00 87.06 93 LEU A C 1
ATOM 767 O O . LEU A 1 93 ? 3.993 28.075 12.738 1.00 87.06 93 LEU A O 1
ATOM 771 N N . THR A 1 94 ? 2.361 29.447 12.038 1.00 81.38 94 THR A N 1
ATOM 772 C CA . THR A 1 94 ? 3.260 30.531 11.594 1.00 81.38 94 THR A CA 1
ATOM 773 C C . THR A 1 94 ? 3.670 31.488 12.715 1.00 81.38 94 THR A C 1
ATOM 775 O O . THR A 1 94 ? 4.456 32.403 12.478 1.00 81.38 94 THR A O 1
ATOM 778 N N . GLY A 1 95 ? 3.174 31.285 13.941 1.00 67.69 95 GLY A N 1
ATOM 779 C CA . GLY A 1 95 ? 3.648 32.002 15.123 1.00 67.69 95 GLY A CA 1
ATOM 780 C C . GLY A 1 95 ? 3.388 33.508 15.090 1.00 67.69 95 GLY A C 1
ATOM 781 O O . GLY A 1 95 ? 4.223 34.280 15.562 1.00 67.69 95 GLY A O 1
ATOM 782 N N . SER A 1 96 ? 2.246 33.952 14.548 1.00 48.59 96 SER A N 1
ATOM 783 C CA . SER A 1 96 ? 1.849 35.366 14.621 1.00 48.59 96 SER A CA 1
ATOM 784 C C . SER A 1 96 ? 1.549 35.754 16.075 1.00 48.59 96 SER A C 1
ATOM 786 O O . SER A 1 96 ? 0.394 35.754 16.495 1.00 48.59 96 SER A O 1
ATOM 788 N N . LYS A 1 97 ? 2.589 36.078 16.854 1.00 42.69 97 LYS A N 1
ATOM 789 C CA . LYS A 1 97 ? 2.474 36.711 18.170 1.00 42.69 97 LYS A CA 1
ATOM 790 C C . LYS A 1 97 ? 1.752 38.049 17.992 1.00 42.69 97 LYS A C 1
ATOM 792 O O . LYS A 1 97 ? 2.363 39.030 17.581 1.00 42.69 97 LYS A O 1
ATOM 797 N N . LYS A 1 98 ? 0.451 38.094 18.267 1.00 39.78 98 LYS A N 1
ATOM 798 C CA . LYS A 1 98 ? -0.205 39.342 18.666 1.00 39.78 98 LYS A CA 1
ATOM 799 C C . LYS A 1 98 ? -0.219 39.393 20.187 1.00 39.78 98 LYS A C 1
ATOM 801 O O . LYS A 1 98 ? -0.513 38.389 20.825 1.00 39.78 98 LYS A O 1
ATOM 806 N N . GLU A 1 99 ? 0.089 40.567 20.720 1.00 41.47 99 GLU A N 1
ATOM 807 C CA . GLU A 1 99 ? 0.222 40.895 22.147 1.00 41.47 99 GLU A CA 1
ATOM 808 C C . GLU A 1 99 ? -1.087 40.796 22.962 1.00 41.47 99 GLU A C 1
ATOM 810 O O . GLU A 1 99 ? -1.060 41.055 24.154 1.00 41.47 99 GLU A O 1
ATOM 815 N N . ASP A 1 100 ? -2.198 40.335 22.372 1.00 41.31 100 ASP A N 1
ATOM 816 C CA . ASP A 1 100 ? -3.512 40.197 23.029 1.00 41.31 100 ASP A CA 1
ATOM 817 C C . ASP A 1 100 ? -4.083 38.768 22.907 1.00 41.31 100 ASP A C 1
ATOM 819 O O . ASP A 1 100 ? -5.245 38.556 22.551 1.00 41.31 100 ASP A O 1
ATOM 823 N N . ALA A 1 101 ? -3.260 37.746 23.148 1.00 41.00 101 ALA A N 1
ATOM 824 C CA . ALA A 1 101 ? -3.748 36.371 23.250 1.00 41.00 101 ALA A CA 1
ATOM 825 C C . ALA A 1 101 ? -4.245 36.100 24.679 1.00 41.00 101 ALA A C 1
ATOM 827 O O . ALA A 1 101 ? -3.452 35.916 25.598 1.00 41.00 101 ALA A O 1
ATOM 828 N N . THR A 1 102 ? -5.565 36.062 24.865 1.00 42.44 102 THR A N 1
ATOM 829 C CA . THR A 1 102 ? -6.195 35.529 26.082 1.00 42.44 102 THR A CA 1
ATOM 830 C C . THR A 1 102 ? -5.750 34.079 26.319 1.00 42.44 102 THR A C 1
ATOM 832 O O . THR A 1 102 ? -5.781 33.266 25.396 1.00 42.44 102 THR A O 1
ATOM 835 N N . GLU A 1 103 ? -5.363 33.780 27.558 1.00 42.09 103 GLU A N 1
ATOM 836 C CA . GLU A 1 103 ? -4.518 32.681 28.071 1.00 42.09 103 GLU A CA 1
ATOM 837 C C . GLU A 1 103 ? -4.768 31.211 27.662 1.00 42.09 103 GLU A C 1
ATOM 839 O O . GLU A 1 103 ? -4.020 30.359 28.129 1.00 42.09 103 GLU A O 1
ATOM 844 N N . ASN A 1 104 ? -5.714 30.840 26.792 1.00 45.53 104 ASN A N 1
ATOM 845 C CA . ASN A 1 104 ? -6.127 29.425 26.720 1.00 45.53 104 ASN A CA 1
ATOM 846 C C . ASN A 1 104 ? -5.663 28.569 25.524 1.00 45.53 104 ASN A C 1
ATOM 848 O O . ASN A 1 104 ? -5.796 27.346 25.621 1.00 45.53 104 ASN A O 1
ATOM 852 N N . GLU A 1 105 ? -5.045 29.114 24.465 1.00 52.56 105 GLU A N 1
ATOM 853 C CA . GLU A 1 105 ? -4.406 28.302 23.399 1.00 52.56 105 GLU A CA 1
ATOM 854 C C . GLU A 1 105 ? -3.210 29.028 22.743 1.00 52.56 105 GLU A C 1
ATOM 856 O O . GLU A 1 105 ? -3.350 29.715 21.733 1.00 52.56 105 GLU A O 1
ATOM 861 N N . THR A 1 106 ? -2.010 28.899 23.316 1.00 61.50 106 THR A N 1
ATOM 862 C CA . THR A 1 106 ? -0.807 29.648 22.890 1.00 61.50 106 THR A CA 1
ATOM 863 C C . THR A 1 106 ? 0.095 28.926 21.874 1.00 61.50 106 THR A C 1
ATOM 865 O O . THR A 1 106 ? 1.042 29.539 21.378 1.00 61.50 106 THR A O 1
ATOM 868 N N . ASN A 1 107 ? -0.178 27.663 21.506 1.00 79.88 107 ASN A N 1
ATOM 869 C CA . ASN A 1 107 ? 0.636 26.885 20.556 1.00 79.88 107 ASN A CA 1
ATOM 870 C C . ASN A 1 107 ? -0.210 25.897 19.718 1.00 79.88 107 ASN A C 1
ATOM 872 O O . ASN A 1 107 ? -1.148 25.285 20.226 1.00 79.88 107 ASN A O 1
ATOM 876 N N . PHE A 1 108 ? 0.156 25.695 18.443 1.00 88.75 108 PHE A N 1
ATOM 877 C CA . PHE A 1 108 ? -0.489 24.745 17.523 1.00 88.75 108 PHE A CA 1
ATOM 878 C C . PHE A 1 108 ? -0.548 23.316 18.070 1.00 88.75 108 PHE A C 1
ATOM 880 O O . PHE A 1 108 ? -1.535 22.627 17.840 1.00 88.75 108 PHE A O 1
ATOM 887 N N . LYS A 1 109 ? 0.480 22.861 18.800 1.00 89.62 109 LYS A N 1
ATOM 888 C CA . LYS A 1 109 ? 0.485 21.507 19.375 1.00 89.62 109 LYS A CA 1
ATOM 889 C C . LYS A 1 109 ? -0.705 21.278 20.297 1.00 89.62 109 LYS A C 1
ATOM 891 O O . LYS A 1 109 ? -1.421 20.297 20.145 1.00 89.62 109 LYS A O 1
ATOM 896 N N . ASP A 1 110 ? -0.927 22.191 21.233 1.00 87.81 110 ASP A N 1
ATOM 897 C CA . ASP A 1 110 ? -1.989 22.030 22.224 1.00 87.81 110 ASP A CA 1
ATOM 898 C C . ASP A 1 110 ? -3.361 22.126 21.545 1.00 87.81 110 ASP A C 1
ATOM 900 O O . ASP A 1 110 ? -4.247 21.330 21.842 1.00 87.81 110 ASP A O 1
ATOM 904 N N . TYR A 1 111 ? -3.495 23.003 20.542 1.00 88.44 111 TYR A N 1
ATOM 905 C CA . TYR A 1 111 ? -4.664 23.033 19.660 1.00 88.44 111 TYR A CA 1
ATOM 906 C C . TYR A 1 111 ? -4.882 21.691 18.936 1.00 88.44 111 TYR A C 1
ATOM 908 O O . TYR A 1 111 ? -5.999 21.176 18.905 1.00 88.44 111 TYR A O 1
ATOM 916 N N . TYR A 1 112 ? -3.822 21.096 18.375 1.00 91.31 112 TYR A N 1
ATOM 917 C CA . TYR A 1 112 ? -3.886 19.840 17.628 1.00 91.31 112 TYR A CA 1
ATOM 918 C C . TYR A 1 112 ? -4.463 18.701 18.472 1.00 91.31 112 TYR A C 1
ATOM 920 O O . TYR A 1 112 ? -5.392 18.035 18.011 1.00 91.31 112 TYR A O 1
ATOM 928 N N . TYR A 1 113 ? -3.938 18.499 19.687 1.00 91.88 113 TYR A N 1
ATOM 929 C CA . TYR A 1 113 ? -4.387 17.419 20.568 1.00 91.88 113 TYR A CA 1
ATOM 930 C C . TYR A 1 113 ? -5.773 17.692 21.151 1.00 91.88 113 TYR A C 1
ATOM 932 O O . TYR A 1 113 ? -6.613 16.800 21.083 1.00 91.88 113 TYR A O 1
ATOM 940 N N . LYS A 1 114 ? -6.066 18.920 21.610 1.00 89.00 114 LYS A N 1
ATOM 941 C CA . LYS A 1 114 ? -7.397 19.278 22.138 1.00 89.00 114 LYS A CA 1
ATOM 942 C C . LYS A 1 114 ? -8.521 19.065 21.122 1.00 89.00 114 LYS A C 1
ATOM 944 O O . LYS A 1 114 ? -9.617 18.656 21.488 1.00 89.00 114 LYS A O 1
ATOM 949 N N . GLN A 1 115 ? -8.270 19.344 19.840 1.00 87.75 115 GLN A N 1
ATOM 950 C CA . GLN A 1 115 ? -9.278 19.162 18.787 1.00 87.75 115 GLN A CA 1
ATOM 951 C C . GLN A 1 115 ? -9.491 17.692 18.394 1.00 87.75 115 GLN A C 1
ATOM 953 O O . GLN A 1 115 ? -10.595 17.333 17.986 1.00 87.75 115 GLN A O 1
ATOM 958 N N . ARG A 1 116 ? -8.446 16.855 18.470 1.00 90.56 116 ARG A N 1
ATOM 959 C CA . ARG A 1 116 ? -8.446 15.470 17.951 1.00 90.56 116 ARG A CA 1
ATOM 960 C C . ARG A 1 116 ? -8.695 14.406 19.018 1.00 90.56 116 ARG A C 1
ATOM 962 O O . ARG A 1 116 ? -9.189 13.334 18.685 1.00 90.56 116 ARG A O 1
ATOM 969 N N . TRP A 1 117 ? -8.411 14.729 20.275 1.00 90.94 117 TRP A N 1
ATOM 970 C CA . TRP A 1 117 ? -8.761 13.952 21.463 1.00 90.94 117 TRP A CA 1
ATOM 971 C C . TRP A 1 117 ? -9.687 14.797 22.352 1.00 90.94 117 TRP A C 1
ATOM 973 O O . TRP A 1 117 ? -9.226 15.425 23.309 1.00 90.94 117 TRP A O 1
ATOM 983 N N . PRO A 1 118 ? -10.983 14.900 21.997 1.00 76.31 118 PRO A N 1
ATOM 984 C CA . PRO A 1 118 ? -11.949 15.666 22.781 1.00 76.31 118 PRO A CA 1
ATOM 985 C C . PRO A 1 118 ? -12.143 15.047 24.178 1.00 76.31 118 PRO A C 1
ATOM 987 O O . PRO A 1 118 ? -11.782 13.899 24.395 1.00 76.31 118 PRO A O 1
ATOM 990 N N . LEU A 1 119 ? -12.772 15.784 25.103 1.00 76.25 119 LEU A N 1
ATOM 991 C CA . LEU A 1 119 ? -13.045 15.367 26.497 1.00 76.25 119 LEU A CA 1
ATOM 992 C C . LEU A 1 119 ? -11.834 15.369 27.438 1.00 76.25 119 LEU A C 1
ATOM 994 O O . LEU A 1 119 ? -11.802 14.595 28.393 1.00 76.25 119 LEU A O 1
ATOM 998 N N . ASP A 1 120 ? -10.864 16.259 27.208 1.00 68.06 120 ASP A N 1
ATOM 999 C CA . ASP A 1 120 ? -9.726 16.432 28.120 1.00 68.06 120 ASP A CA 1
ATOM 1000 C C . ASP A 1 120 ? -8.883 15.144 28.288 1.00 68.06 120 ASP A C 1
ATOM 1002 O O . ASP A 1 120 ? -8.158 14.981 29.270 1.00 68.06 120 ASP A O 1
ATOM 1006 N N . GLU A 1 121 ? -8.942 14.238 27.302 1.00 75.69 121 GLU A N 1
ATOM 1007 C CA . GLU A 1 121 ? -8.192 12.974 27.281 1.00 75.69 121 GLU A CA 1
ATOM 1008 C C . GLU A 1 121 ? -6.673 13.184 27.180 1.00 75.69 121 GLU A C 1
ATOM 1010 O O . GLU A 1 121 ? -5.898 12.313 27.573 1.00 75.69 121 GLU A O 1
ATOM 1015 N N . VAL A 1 122 ? -6.242 14.330 26.638 1.00 84.06 122 VAL A N 1
ATOM 1016 C CA . VAL A 1 122 ? -4.830 14.665 26.412 1.00 84.06 122 VAL A CA 1
ATOM 1017 C C . VAL A 1 122 ? -4.565 16.091 26.875 1.00 84.06 122 VAL A C 1
ATOM 1019 O O . VAL A 1 122 ? -4.794 17.047 26.135 1.00 84.06 122 VAL A O 1
ATOM 1022 N N . ASN A 1 123 ? -4.046 16.234 28.093 1.00 81.00 123 ASN A N 1
ATOM 1023 C CA . ASN A 1 123 ? -3.763 17.540 28.698 1.00 81.00 123 ASN A CA 1
ATOM 1024 C C . ASN A 1 123 ? -2.305 17.720 29.115 1.00 81.00 123 ASN A C 1
ATOM 1026 O O . ASN A 1 123 ? -1.855 18.843 29.345 1.00 81.00 123 ASN A O 1
ATOM 1030 N N . THR A 1 124 ? -1.560 16.623 29.214 1.00 86.19 124 THR A N 1
ATOM 1031 C CA . THR A 1 124 ? -0.192 16.614 29.729 1.00 86.19 124 THR A CA 1
ATOM 1032 C C . THR A 1 124 ? 0.808 16.137 28.678 1.00 86.19 124 THR A C 1
ATOM 1034 O O . THR A 1 124 ? 0.456 15.553 27.648 1.00 86.19 124 THR A O 1
ATOM 1037 N N . ALA A 1 125 ? 2.097 16.394 28.916 1.00 86.75 125 ALA A N 1
ATOM 1038 C CA . ALA A 1 125 ? 3.148 15.838 28.070 1.00 86.75 125 ALA A CA 1
ATOM 1039 C C . ALA A 1 125 ? 3.177 14.304 28.171 1.00 86.75 125 ALA A C 1
ATOM 1041 O O . ALA A 1 125 ? 3.444 13.631 27.178 1.00 86.75 125 ALA A O 1
ATOM 1042 N N . GLU A 1 126 ? 2.847 13.762 29.341 1.00 89.56 126 GLU A N 1
ATOM 1043 C CA . GLU A 1 126 ? 2.739 12.337 29.627 1.00 89.56 126 GLU A CA 1
ATOM 1044 C C . GLU A 1 126 ? 1.643 11.664 28.784 1.00 89.56 126 GLU A C 1
ATOM 1046 O O . GLU A 1 126 ? 1.883 10.591 28.223 1.00 89.56 126 GLU A O 1
ATOM 1051 N N . ASP A 1 127 ? 0.487 12.315 28.605 1.00 91.75 127 ASP A N 1
ATOM 1052 C CA . ASP A 1 127 ? -0.587 11.815 27.732 1.00 91.75 127 ASP A CA 1
ATOM 1053 C C . ASP A 1 127 ? -0.119 11.732 26.272 1.00 91.75 127 ASP A C 1
ATOM 1055 O O . ASP A 1 127 ? -0.310 10.717 25.596 1.00 91.75 127 ASP A O 1
ATOM 1059 N N . ARG A 1 128 ? 0.590 12.765 25.792 1.00 92.75 128 ARG A N 1
ATOM 1060 C CA . ARG A 1 128 ? 1.189 12.759 24.445 1.00 92.75 128 ARG A CA 1
ATOM 1061 C C . ARG A 1 128 ? 2.240 11.664 24.292 1.00 92.75 128 ARG A C 1
ATOM 1063 O O . ARG A 1 128 ? 2.283 10.997 23.259 1.00 92.75 128 ARG A O 1
ATOM 1070 N N . VAL A 1 129 ? 3.065 11.437 25.318 1.00 93.62 129 VAL A N 1
ATOM 1071 C CA . VAL A 1 129 ? 4.046 10.340 25.333 1.00 93.62 129 VAL A CA 1
ATOM 1072 C C . VAL A 1 129 ? 3.343 8.993 25.206 1.00 93.62 129 VAL A C 1
ATOM 1074 O O . VAL A 1 129 ? 3.827 8.142 24.462 1.00 93.62 129 VAL A O 1
ATOM 1077 N N . LYS A 1 130 ? 2.201 8.786 25.872 1.00 94.06 130 LYS A N 1
ATOM 1078 C CA . LYS A 1 130 ? 1.422 7.547 25.748 1.00 94.06 130 LYS A CA 1
ATOM 1079 C C . LYS A 1 130 ? 0.976 7.302 24.302 1.00 94.06 130 LYS A C 1
ATOM 1081 O O . LYS A 1 130 ? 1.274 6.237 23.770 1.00 94.06 130 LYS A O 1
ATOM 1086 N N . ILE A 1 131 ? 0.405 8.310 23.638 1.00 95.88 131 ILE A N 1
ATOM 1087 C CA . ILE A 1 131 ? 0.011 8.225 22.218 1.00 95.88 131 ILE A CA 1
ATOM 1088 C C . ILE A 1 131 ? 1.222 7.895 21.334 1.00 95.88 131 ILE A C 1
ATOM 1090 O O . ILE A 1 131 ? 1.162 7.007 20.483 1.00 95.88 131 ILE A O 1
ATOM 1094 N N . CYS A 1 132 ? 2.358 8.564 21.558 1.00 96.12 132 CYS A N 1
ATOM 1095 C CA . CYS A 1 132 ? 3.586 8.302 20.805 1.00 96.12 132 CYS A CA 1
ATOM 1096 C C . CYS A 1 132 ? 4.107 6.871 21.020 1.00 96.12 132 CYS A C 1
ATOM 1098 O O . CYS A 1 132 ? 4.581 6.232 20.078 1.00 96.12 132 CYS A O 1
ATOM 1100 N N . ARG A 1 133 ? 4.002 6.334 22.243 1.00 96.25 133 ARG A N 1
ATOM 1101 C CA . ARG A 1 133 ? 4.360 4.941 22.549 1.00 96.25 133 ARG A CA 1
ATOM 1102 C C . ARG A 1 133 ? 3.419 3.952 21.867 1.00 96.25 133 ARG A C 1
ATOM 1104 O O . ARG A 1 133 ? 3.904 2.952 21.336 1.00 96.25 133 ARG A O 1
ATOM 1111 N N . ASP A 1 134 ? 2.120 4.220 21.837 1.00 96.88 134 ASP A N 1
ATOM 1112 C CA . ASP A 1 134 ? 1.150 3.377 21.132 1.00 96.88 134 ASP A CA 1
ATOM 1113 C C . ASP A 1 134 ? 1.402 3.408 19.616 1.00 96.88 134 ASP A C 1
ATOM 1115 O O . ASP A 1 134 ? 1.373 2.365 18.958 1.00 96.88 134 ASP A O 1
ATOM 1119 N N . TYR A 1 135 ? 1.788 4.566 19.070 1.00 97.50 135 TYR A N 1
ATOM 1120 C CA . TYR A 1 135 ? 2.163 4.712 17.662 1.00 97.50 135 TYR A CA 1
ATOM 1121 C C . TYR A 1 135 ? 3.436 3.922 17.316 1.00 97.50 135 TYR A C 1
ATOM 1123 O O . TYR A 1 135 ? 3.445 3.151 16.354 1.00 97.50 135 TYR A O 1
ATOM 1131 N N . LEU A 1 136 ? 4.500 4.027 18.126 1.00 96.81 136 LEU A N 1
ATOM 1132 C CA . LEU A 1 136 ? 5.712 3.208 17.954 1.00 96.81 136 LEU A CA 1
ATOM 1133 C C . LEU A 1 136 ? 5.433 1.711 18.119 1.00 96.81 136 LEU A C 1
ATOM 1135 O O . LEU A 1 136 ? 6.015 0.896 17.399 1.00 96.81 136 LEU A O 1
ATOM 1139 N N . THR A 1 137 ? 4.539 1.346 19.041 1.00 97.62 137 THR A N 1
ATOM 1140 C CA . THR A 1 137 ? 4.086 -0.039 19.203 1.00 97.62 137 THR A CA 1
ATOM 1141 C C . THR A 1 137 ? 3.416 -0.517 17.920 1.00 97.62 137 THR A C 1
ATOM 1143 O O . THR A 1 137 ? 3.736 -1.603 17.449 1.00 97.62 137 THR A O 1
ATOM 1146 N N . GLY A 1 138 ? 2.598 0.315 17.273 1.00 97.94 138 GLY A N 1
ATOM 1147 C CA . GLY A 1 138 ? 2.010 0.001 15.973 1.00 97.94 138 GLY A CA 1
ATOM 1148 C C . GLY A 1 138 ? 3.013 -0.164 14.848 1.00 97.94 138 GLY A C 1
ATOM 1149 O O . GLY A 1 138 ? 2.923 -1.132 14.095 1.00 97.94 138 GLY A O 1
ATOM 1150 N N . ILE A 1 139 ? 4.025 0.700 14.768 1.00 97.06 139 ILE A N 1
ATOM 1151 C CA . ILE A 1 139 ? 5.110 0.518 13.795 1.00 97.06 139 ILE A CA 1
ATOM 1152 C C . ILE A 1 139 ? 5.811 -0.828 14.035 1.00 97.06 139 ILE A C 1
ATOM 1154 O O . ILE A 1 139 ? 6.052 -1.575 13.086 1.00 97.06 139 ILE A O 1
ATOM 1158 N N . GLN A 1 140 ? 6.108 -1.176 15.290 1.00 97.06 140 GLN A N 1
ATOM 1159 C CA . GLN A 1 140 ? 6.732 -2.458 15.614 1.00 97.06 140 GLN A CA 1
ATOM 1160 C C . GLN A 1 140 ? 5.808 -3.652 15.321 1.00 97.06 140 GLN A C 1
ATOM 1162 O O . GLN A 1 140 ? 6.293 -4.673 14.832 1.00 97.06 140 GLN A O 1
ATOM 1167 N N . TRP A 1 141 ? 4.501 -3.526 15.567 1.00 97.94 141 TRP A N 1
ATOM 1168 C CA . TRP A 1 141 ? 3.504 -4.539 15.217 1.00 97.94 141 TRP A CA 1
ATOM 1169 C C . TRP A 1 141 ? 3.485 -4.781 13.704 1.00 97.94 141 TRP A C 1
ATOM 1171 O O . TRP A 1 141 ? 3.544 -5.928 13.269 1.00 97.94 141 TRP A O 1
ATOM 1181 N N . VAL A 1 142 ? 3.489 -3.712 12.897 1.00 97.81 142 VAL A N 1
ATOM 1182 C CA . VAL A 1 142 ? 3.521 -3.792 11.426 1.00 97.81 142 VAL A CA 1
ATOM 1183 C C . VAL A 1 142 ? 4.817 -4.439 10.942 1.00 97.81 142 VAL A C 1
ATOM 1185 O O . VAL A 1 142 ? 4.787 -5.299 10.063 1.00 97.81 142 VAL A O 1
ATOM 1188 N N . LEU A 1 143 ? 5.963 -4.071 11.520 1.00 94.75 143 LEU A N 1
ATOM 1189 C CA . LEU A 1 143 ? 7.233 -4.706 11.174 1.00 94.75 143 LEU A CA 1
ATOM 1190 C C . LEU A 1 143 ? 7.220 -6.202 11.501 1.00 94.75 143 LEU A C 1
ATOM 1192 O O . LEU A 1 143 ? 7.597 -7.008 10.654 1.00 94.75 143 LEU A O 1
ATOM 1196 N N . ASP A 1 144 ? 6.750 -6.589 12.686 1.00 94.00 144 ASP A N 1
ATOM 1197 C CA . ASP A 1 144 ? 6.631 -8.001 13.047 1.00 94.00 144 ASP A CA 1
ATOM 1198 C C . ASP A 1 144 ? 5.656 -8.734 12.117 1.00 94.00 144 ASP A C 1
ATOM 1200 O O . ASP A 1 144 ? 6.004 -9.803 11.627 1.00 94.00 144 ASP A O 1
ATOM 1204 N N . TYR A 1 145 ? 4.514 -8.128 11.773 1.00 95.19 145 TYR A N 1
ATOM 1205 C CA . TYR A 1 145 ? 3.542 -8.678 10.826 1.00 95.19 145 TYR A CA 1
ATOM 1206 C C . TYR A 1 145 ? 4.182 -9.049 9.482 1.00 95.19 145 TYR A C 1
ATOM 1208 O O . TYR A 1 145 ? 4.027 -10.176 9.012 1.00 95.19 145 TYR A O 1
ATOM 1216 N N . TYR A 1 146 ? 4.955 -8.136 8.887 1.00 93.12 146 TYR A N 1
ATOM 1217 C CA . TYR A 1 146 ? 5.597 -8.376 7.591 1.00 93.12 146 TYR A CA 1
ATOM 1218 C C . TYR A 1 146 ? 6.827 -9.286 7.665 1.00 93.12 146 TYR A C 1
ATOM 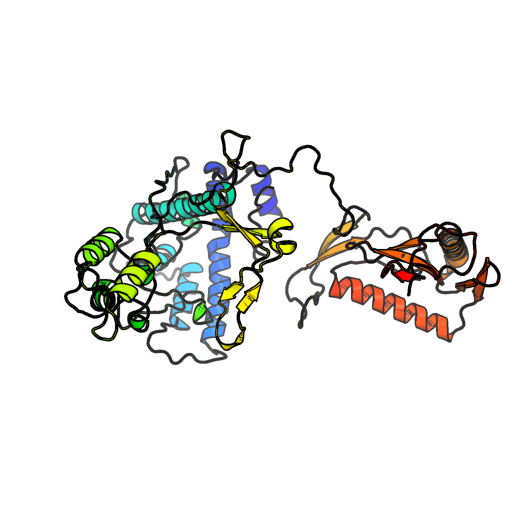1220 O O . TYR A 1 146 ? 7.117 -9.993 6.701 1.00 93.12 146 TYR A O 1
ATOM 1228 N N . TYR A 1 147 ? 7.579 -9.261 8.769 1.00 90.06 147 TYR A N 1
ATOM 1229 C CA . TYR A 1 147 ? 8.826 -10.023 8.880 1.00 90.06 147 TYR A CA 1
ATOM 1230 C C . TYR A 1 147 ? 8.661 -11.393 9.532 1.00 90.06 147 TYR A C 1
ATOM 1232 O O . TYR A 1 147 ? 9.451 -12.278 9.232 1.00 90.06 147 TYR A O 1
ATOM 1240 N N . GLN A 1 148 ? 7.719 -11.571 10.452 1.00 89.25 148 GLN A N 1
ATOM 1241 C CA . GLN A 1 148 ? 7.578 -12.769 11.290 1.00 89.25 148 GLN A CA 1
ATOM 1242 C C . GLN A 1 148 ? 6.130 -13.285 11.375 1.00 89.25 148 GLN A C 1
ATOM 1244 O O . GLN A 1 148 ? 5.901 -14.317 12.002 1.00 89.25 148 GLN A O 1
ATOM 1249 N N . GLY A 1 149 ? 5.166 -12.612 10.738 1.00 91.12 149 GLY A N 1
ATOM 1250 C CA . GLY A 1 149 ? 3.739 -12.917 10.852 1.00 91.12 149 GLY A CA 1
ATOM 1251 C C . GLY A 1 149 ? 3.070 -12.178 12.014 1.00 91.12 149 GLY A C 1
ATOM 1252 O O . GLY A 1 149 ? 3.696 -11.380 12.706 1.00 91.12 149 GLY A O 1
ATOM 1253 N N . VAL A 1 150 ? 1.770 -12.420 12.216 1.00 95.38 150 VAL A N 1
ATOM 1254 C CA . VAL A 1 150 ? 0.945 -11.691 13.200 1.00 95.38 150 VAL A CA 1
ATOM 1255 C C . VAL A 1 150 ? 1.541 -11.812 14.612 1.00 95.38 150 VAL A C 1
ATOM 1257 O O . VAL A 1 150 ? 1.587 -12.922 15.143 1.00 95.38 150 VAL A O 1
ATOM 1260 N N . PRO A 1 151 ? 1.963 -10.704 15.256 1.00 96.06 151 PRO A N 1
ATOM 1261 C CA . PRO A 1 151 ? 2.522 -10.759 16.607 1.00 96.06 151 PRO A CA 1
ATOM 1262 C C . PRO A 1 151 ? 1.445 -10.697 17.701 1.00 96.06 151 PRO A C 1
ATOM 1264 O O . PRO A 1 151 ? 1.674 -11.174 18.810 1.00 96.06 151 PRO A O 1
ATOM 1267 N N . SER A 1 152 ? 0.279 -10.112 17.407 1.00 97.50 152 SER A N 1
ATOM 1268 C CA . SER A 1 152 ? -0.892 -10.061 18.288 1.00 97.50 152 SER A CA 1
ATOM 1269 C C . SER A 1 152 ? -2.166 -9.871 17.476 1.00 97.50 152 SER A C 1
ATOM 1271 O O . SER A 1 152 ? -2.242 -8.931 16.688 1.00 97.50 152 SER A O 1
ATOM 1273 N N . TRP A 1 153 ? -3.159 -10.732 17.696 1.00 96.31 153 TRP A N 1
ATOM 1274 C CA . TRP A 1 153 ? -4.496 -10.613 17.109 1.00 96.31 153 TRP A CA 1
ATOM 1275 C C . TRP A 1 153 ? -5.362 -9.544 17.786 1.00 96.31 153 TRP A C 1
ATOM 1277 O O . TRP A 1 153 ? -6.240 -8.988 17.137 1.00 96.31 153 TRP A O 1
ATOM 1287 N N . GLY A 1 154 ? -5.123 -9.269 19.073 1.00 93.62 154 GLY A N 1
ATOM 1288 C CA . GLY A 1 154 ? -5.926 -8.329 19.867 1.00 93.62 154 GLY A CA 1
ATOM 1289 C C . GLY A 1 154 ? -5.349 -6.915 19.958 1.00 93.62 154 GLY A C 1
ATOM 1290 O O . GLY A 1 154 ? -6.035 -6.004 20.412 1.00 93.62 154 GLY A O 1
ATOM 1291 N N . TRP A 1 155 ? -4.090 -6.704 19.558 1.00 96.44 155 TRP A N 1
ATOM 1292 C CA . TRP A 1 155 ? -3.500 -5.365 19.557 1.00 96.44 155 TRP A CA 1
ATOM 1293 C C . TRP A 1 155 ? -4.068 -4.515 18.413 1.00 96.44 155 TRP A C 1
ATOM 1295 O O . TRP A 1 155 ? -4.127 -4.959 17.267 1.00 96.44 155 TRP A O 1
ATOM 1305 N N . TYR A 1 156 ? -4.417 -3.270 18.722 1.00 96.00 156 TYR A N 1
ATOM 1306 C CA . TYR A 1 156 ? -4.792 -2.235 17.764 1.00 96.00 156 TYR A CA 1
ATOM 1307 C C . TYR A 1 156 ? -4.242 -0.884 18.235 1.00 96.00 156 TYR A C 1
ATOM 1309 O O . TYR A 1 156 ? -3.895 -0.724 19.406 1.00 96.00 156 TYR A O 1
ATOM 1317 N N . TYR A 1 157 ? -4.165 0.094 17.330 1.00 97.06 157 TYR A N 1
ATOM 1318 C CA . TYR A 1 157 ? -3.816 1.468 17.689 1.00 97.06 157 TYR A CA 1
ATOM 1319 C C . TYR A 1 157 ? -5.058 2.176 18.268 1.00 97.06 157 TYR A C 1
ATOM 1321 O O . TYR A 1 157 ? -6.027 2.361 17.528 1.00 97.06 157 TYR A O 1
ATOM 1329 N N . PRO A 1 158 ? -5.077 2.559 19.560 1.00 94.38 158 PRO A N 1
ATOM 1330 C CA . PRO A 1 158 ? -6.296 2.963 20.263 1.00 94.38 158 PRO A CA 1
ATOM 1331 C C . PRO A 1 158 ? -6.645 4.450 20.095 1.00 94.38 158 PRO A C 1
ATOM 1333 O O . PRO A 1 158 ? -7.206 5.068 21.000 1.00 94.38 158 PRO A O 1
ATOM 1336 N N . HIS A 1 159 ? -6.304 5.039 18.949 1.00 94.88 159 HIS A N 1
ATOM 1337 C CA . HIS A 1 159 ? -6.575 6.441 18.645 1.00 94.88 159 HIS A CA 1
ATOM 1338 C C . HIS A 1 159 ? -6.928 6.629 17.168 1.00 94.88 159 HIS A C 1
ATOM 1340 O O . HIS A 1 159 ? -6.373 5.961 16.297 1.00 94.88 159 HIS A O 1
ATOM 1346 N N . HIS A 1 160 ? -7.824 7.573 16.863 1.00 94.62 160 HIS A N 1
ATOM 1347 C CA . HIS A 1 160 ? -8.227 7.842 15.474 1.00 94.62 160 HIS A CA 1
ATOM 1348 C C . HIS A 1 160 ? -7.184 8.671 14.715 1.00 94.62 160 HIS A C 1
ATOM 1350 O O . HIS A 1 160 ? -7.199 8.710 13.487 1.00 94.62 160 HIS A O 1
ATOM 1356 N N . TYR A 1 161 ? -6.275 9.325 15.441 1.00 94.81 161 TYR A N 1
ATOM 1357 C CA . TYR A 1 161 ? -5.290 10.261 14.907 1.00 94.81 161 TYR A CA 1
ATOM 1358 C C . TYR A 1 161 ? -3.865 9.864 15.304 1.00 94.81 161 TYR A C 1
ATOM 1360 O O . TYR A 1 161 ? -3.625 9.290 16.369 1.00 94.81 161 TYR A O 1
ATOM 1368 N N . ALA A 1 162 ? -2.897 10.192 14.449 1.00 94.62 162 ALA A N 1
ATOM 1369 C CA . ALA A 1 162 ? -1.475 10.045 14.751 1.00 94.62 162 ALA A CA 1
ATOM 1370 C C . ALA A 1 162 ? -0.984 11.174 15.686 1.00 94.62 162 ALA A C 1
ATOM 1372 O O . ALA A 1 162 ? -1.556 12.268 15.666 1.00 94.62 162 ALA A O 1
ATOM 1373 N N . PRO A 1 163 ? 0.068 10.959 16.494 1.00 95.31 163 PRO A N 1
ATOM 1374 C CA . PRO A 1 163 ? 0.737 12.046 17.206 1.00 95.31 163 PRO A CA 1
ATOM 1375 C C . PRO A 1 163 ? 1.496 12.961 16.235 1.00 95.31 163 PRO A C 1
ATOM 1377 O O . PRO A 1 163 ? 1.781 12.588 15.094 1.00 95.31 163 PRO A O 1
ATOM 1380 N N . LEU A 1 164 ? 1.877 14.146 16.710 1.00 94.00 164 LEU A N 1
ATOM 1381 C CA . LEU A 1 164 ? 2.827 14.997 15.995 1.00 94.00 164 LEU A CA 1
ATOM 1382 C C . LEU A 1 164 ? 4.226 14.364 16.014 1.00 94.00 164 LEU A C 1
ATOM 1384 O O . LEU A 1 164 ? 4.687 13.852 17.035 1.00 94.00 164 LEU A O 1
ATOM 1388 N N . ILE A 1 165 ? 4.936 14.446 14.890 1.00 93.88 165 ILE A N 1
ATOM 1389 C CA . ILE A 1 165 ? 6.307 13.956 14.716 1.00 93.88 165 ILE A CA 1
ATOM 1390 C C . ILE A 1 165 ? 7.239 14.602 15.739 1.00 93.88 165 ILE A C 1
ATOM 1392 O O . ILE A 1 165 ? 8.081 13.922 16.324 1.00 93.88 165 ILE A O 1
ATOM 1396 N N . SER A 1 166 ? 7.083 15.901 15.998 1.00 91.50 166 SER A N 1
ATOM 1397 C CA . SER A 1 166 ? 7.910 16.594 16.989 1.00 91.50 166 SER A CA 1
ATOM 1398 C C . SER A 1 166 ? 7.698 16.119 18.429 1.00 91.50 166 SER A C 1
ATOM 1400 O O . SER A 1 166 ? 8.549 16.404 19.270 1.00 91.50 166 SER A O 1
ATOM 1402 N N . ASP A 1 167 ? 6.619 15.388 18.725 1.00 93.00 167 ASP A N 1
ATOM 1403 C CA . ASP A 1 167 ? 6.400 14.756 20.031 1.00 93.00 167 ASP A CA 1
ATOM 1404 C C . ASP A 1 167 ? 6.933 13.318 20.094 1.00 93.00 167 ASP A C 1
ATOM 1406 O O . ASP A 1 167 ? 7.150 12.795 21.185 1.00 93.00 167 ASP A O 1
ATOM 1410 N N . MET A 1 168 ? 7.272 12.698 18.958 1.00 90.69 168 MET A N 1
ATOM 1411 C CA . MET A 1 168 ? 7.918 11.377 18.941 1.00 90.69 168 MET A CA 1
ATOM 1412 C C . MET A 1 168 ? 9.278 11.390 19.648 1.00 90.69 168 MET A C 1
ATOM 1414 O O . MET A 1 168 ? 9.698 10.379 20.206 1.00 90.69 168 MET A O 1
ATOM 1418 N N . ALA A 1 169 ? 9.942 12.550 19.683 1.00 83.62 169 ALA A N 1
ATOM 1419 C CA . ALA A 1 169 ? 11.174 12.765 20.437 1.00 83.62 169 ALA A CA 1
ATOM 1420 C C . ALA A 1 169 ? 10.983 12.699 21.965 1.00 83.62 169 ALA A C 1
ATOM 1422 O O . ALA A 1 169 ? 11.964 12.535 22.687 1.00 83.62 169 ALA A O 1
ATOM 1423 N N . LEU A 1 170 ? 9.744 12.822 22.461 1.00 84.06 170 LEU A N 1
ATOM 1424 C CA . LEU A 1 170 ? 9.424 12.666 23.883 1.00 84.06 170 LEU A CA 1
ATOM 1425 C C . LEU A 1 170 ? 9.495 11.199 24.322 1.00 84.06 170 LEU A C 1
ATOM 1427 O O . LEU A 1 170 ? 9.634 10.911 25.512 1.00 84.06 170 LEU A O 1
ATOM 1431 N N . VAL A 1 171 ? 9.405 10.256 23.378 1.00 85.81 171 VAL A N 1
ATOM 1432 C CA . VAL A 1 171 ? 9.588 8.843 23.687 1.00 85.81 171 VAL A CA 1
ATOM 1433 C C . VAL A 1 171 ? 11.076 8.592 23.898 1.00 85.81 171 VAL A C 1
ATOM 1435 O O . VAL A 1 171 ? 11.852 8.583 22.951 1.00 85.81 171 VAL A O 1
ATOM 1438 N N . GLY A 1 172 ? 11.483 8.410 25.153 1.00 82.38 172 GLY A N 1
ATOM 1439 C CA . GLY A 1 172 ? 12.879 8.131 25.494 1.00 82.38 172 GLY A CA 1
ATOM 1440 C C . GLY A 1 172 ? 13.409 6.823 24.887 1.00 82.38 172 GLY A C 1
ATOM 1441 O O . GLY A 1 172 ? 12.649 5.938 24.490 1.00 82.38 172 GLY A O 1
ATOM 1442 N N . GLU A 1 173 ? 14.736 6.664 24.891 1.00 82.50 173 GLU A N 1
ATOM 1443 C CA . GLU A 1 173 ? 15.437 5.522 24.273 1.00 82.50 173 GLU A CA 1
ATOM 1444 C C . GLU A 1 173 ? 15.053 4.148 24.858 1.00 82.50 173 GLU A C 1
ATOM 1446 O O . GLU A 1 173 ? 15.279 3.115 24.231 1.00 82.50 173 GLU A O 1
ATOM 1451 N N . HIS A 1 174 ? 14.432 4.122 26.039 1.00 83.94 174 HIS A N 1
ATOM 1452 C CA . HIS A 1 174 ? 13.990 2.912 26.737 1.00 83.94 174 HIS A CA 1
ATOM 1453 C C . HIS A 1 174 ? 12.620 2.390 26.274 1.00 83.94 174 HIS A C 1
ATOM 1455 O O . HIS A 1 174 ? 11.965 1.631 26.994 1.00 83.94 174 HIS A O 1
ATOM 1461 N N . PHE A 1 175 ? 12.135 2.808 25.102 1.00 91.69 175 PHE A N 1
ATOM 1462 C CA . PHE A 1 175 ? 10.933 2.216 24.529 1.00 91.69 175 PHE A CA 1
ATOM 1463 C C . PHE A 1 175 ? 11.130 0.718 24.286 1.00 91.69 175 PHE A C 1
ATOM 1465 O O . PHE A 1 175 ? 12.087 0.279 23.652 1.00 91.69 175 PHE A O 1
ATOM 1472 N N . HIS A 1 176 ? 10.169 -0.060 24.767 1.00 88.88 176 HIS A N 1
ATOM 1473 C CA . HIS A 1 176 ? 10.078 -1.491 24.549 1.00 88.88 176 HIS A CA 1
ATOM 1474 C C . HIS A 1 176 ? 8.604 -1.861 24.465 1.00 88.88 176 HIS A C 1
ATOM 1476 O O . HIS A 1 176 ? 7.785 -1.310 25.207 1.00 88.88 176 HIS A O 1
ATOM 1482 N N . CYS A 1 177 ? 8.277 -2.796 23.582 1.00 92.19 177 CYS A N 1
ATOM 1483 C CA . CYS A 1 177 ? 6.940 -3.359 23.474 1.00 92.19 177 CYS A CA 1
ATOM 1484 C C . CYS A 1 177 ? 7.023 -4.883 23.379 1.00 92.19 177 CYS A C 1
ATOM 1486 O O . CYS A 1 177 ? 7.992 -5.458 22.874 1.00 92.19 177 CYS A O 1
ATOM 1488 N N . GLN A 1 178 ? 5.998 -5.537 23.912 1.00 93.50 178 GLN A N 1
ATOM 1489 C CA . GLN A 1 178 ? 5.815 -6.977 23.836 1.00 93.50 178 GLN A CA 1
ATOM 1490 C C . GLN A 1 178 ? 4.385 -7.250 23.421 1.00 93.50 178 GLN A C 1
ATOM 1492 O O . GLN A 1 178 ? 3.456 -6.580 23.869 1.00 93.50 178 GLN A O 1
ATOM 1497 N N . PHE A 1 179 ? 4.236 -8.250 22.569 1.00 96.50 179 PHE A N 1
ATOM 1498 C CA . PHE A 1 179 ? 2.954 -8.666 22.049 1.00 96.50 179 PHE A CA 1
ATOM 1499 C C . PHE A 1 179 ? 2.585 -10.024 22.619 1.00 96.50 179 PHE A C 1
ATOM 1501 O O . PHE A 1 179 ? 3.418 -10.928 22.705 1.00 96.50 179 PHE A O 1
ATOM 1508 N N . SER A 1 180 ? 1.314 -10.157 22.972 1.00 96.00 180 SER A N 1
ATOM 1509 C CA . SER A 1 180 ? 0.688 -11.440 23.253 1.00 96.00 180 SER A CA 1
ATOM 1510 C C . SER A 1 180 ? -0.065 -11.863 22.001 1.00 96.00 180 SER A C 1
ATOM 1512 O O . SER A 1 180 ? -0.939 -11.120 21.548 1.00 96.00 180 SER A O 1
ATOM 1514 N N . LEU A 1 181 ? 0.262 -13.039 21.451 1.00 96.31 181 LEU A N 1
ATOM 1515 C CA . LEU A 1 181 ? -0.324 -13.508 20.191 1.00 96.31 181 LEU A CA 1
ATOM 1516 C C . LEU A 1 181 ? -1.855 -13.501 20.245 1.00 96.31 181 LEU A C 1
ATOM 1518 O O . LEU A 1 181 ? -2.495 -12.997 19.326 1.00 96.31 181 LEU A O 1
ATOM 1522 N N . GLY A 1 182 ? -2.434 -13.992 21.342 1.00 94.38 182 GLY A N 1
ATOM 1523 C CA . GLY A 1 182 ? -3.880 -14.151 21.461 1.00 94.38 182 GLY A CA 1
ATOM 1524 C C . GLY A 1 182 ? -4.417 -15.130 20.420 1.00 94.38 182 GLY A C 1
ATOM 1525 O O . GLY A 1 182 ? -3.689 -15.986 19.915 1.00 94.38 182 GLY A O 1
ATOM 1526 N N . GLU A 1 183 ? -5.692 -14.991 20.085 1.00 92.75 183 GLU A N 1
ATOM 1527 C CA . GLU A 1 183 ? -6.338 -15.796 19.057 1.00 92.75 183 GLU A CA 1
ATOM 1528 C C . GLU A 1 183 ? -7.188 -14.919 18.134 1.00 92.75 183 GLU A C 1
ATOM 1530 O O . GLU A 1 183 ? -7.743 -13.924 18.601 1.00 92.75 183 GLU A O 1
ATOM 1535 N N . PRO A 1 184 ? -7.342 -15.285 16.850 1.00 94.44 184 PRO A N 1
ATOM 1536 C CA . PRO A 1 184 ? -8.268 -14.591 15.967 1.00 94.44 184 PRO A CA 1
ATOM 1537 C C . PRO A 1 184 ? -9.716 -14.823 16.412 1.00 94.44 184 PRO A C 1
ATOM 1539 O O . PRO A 1 184 ? -10.059 -15.913 16.880 1.00 94.44 184 PRO A O 1
ATOM 1542 N N . TYR A 1 185 ? -10.582 -13.837 16.191 1.00 94.38 185 TYR A N 1
ATOM 1543 C CA . TYR A 1 185 ? -12.023 -13.994 16.377 1.00 94.38 185 TYR A CA 1
ATOM 1544 C C . TYR A 1 185 ? -12.586 -15.187 15.591 1.00 94.38 185 TYR A C 1
ATOM 1546 O O . TYR A 1 185 ? -12.095 -15.544 14.512 1.00 94.38 185 TYR A O 1
ATOM 1554 N N . LEU A 1 186 ? -13.644 -15.802 16.121 1.00 94.44 186 LEU A N 1
ATOM 1555 C CA . LEU A 1 186 ? -14.492 -16.686 15.326 1.00 94.44 186 LEU A CA 1
ATOM 1556 C C . LEU A 1 186 ? -15.224 -15.878 14.240 1.00 94.44 186 LEU A C 1
ATOM 1558 O O . LEU A 1 186 ? -15.439 -14.676 14.410 1.00 94.44 186 LEU A O 1
ATOM 1562 N N . PRO A 1 187 ? -15.651 -16.508 13.130 1.00 95.62 187 PRO A N 1
ATOM 1563 C CA . PRO A 1 187 ? -16.307 -15.805 12.031 1.00 95.62 187 PRO A CA 1
ATOM 1564 C C . PRO A 1 187 ? -17.470 -14.898 12.457 1.00 95.62 187 PRO A C 1
ATOM 1566 O O . PRO A 1 187 ? -17.544 -13.763 11.997 1.00 95.62 187 PRO A O 1
ATOM 1569 N N . PHE A 1 188 ? -18.353 -15.336 13.359 1.00 95.00 188 PHE A N 1
ATOM 1570 C CA . PHE A 1 188 ? -19.479 -14.505 13.807 1.00 95.00 188 PHE A CA 1
ATOM 1571 C C . PHE A 1 188 ? -19.063 -13.382 14.763 1.00 95.00 188 PHE A C 1
ATOM 1573 O O . PHE A 1 188 ? -19.623 -12.292 14.685 1.00 95.00 188 PHE A O 1
ATOM 1580 N N . GLU A 1 189 ? -18.056 -13.607 15.612 1.00 95.38 189 GLU A N 1
ATOM 1581 C CA . GLU A 1 189 ? -17.469 -12.551 16.452 1.00 95.38 189 GLU A CA 1
ATOM 1582 C C . GLU A 1 189 ? -16.846 -11.457 15.573 1.00 95.38 189 GLU A C 1
ATOM 1584 O O . GLU A 1 189 ? -17.104 -10.274 15.776 1.00 95.38 189 GLU A O 1
ATOM 1589 N N . GLN A 1 190 ? -16.100 -11.854 14.537 1.00 96.31 190 GLN A N 1
ATOM 1590 C CA . GLN A 1 190 ? -15.509 -10.934 13.565 1.00 96.31 190 GLN A CA 1
ATOM 1591 C C . GLN A 1 190 ? -16.582 -10.153 12.798 1.00 96.31 190 GLN A C 1
ATOM 1593 O O . GLN A 1 190 ? -16.430 -8.954 12.576 1.00 96.31 190 GLN A O 1
ATOM 1598 N N . LEU A 1 191 ? -17.666 -10.813 12.377 1.00 96.81 191 LEU A N 1
ATOM 1599 C CA . LEU A 1 191 ? -18.768 -10.142 11.684 1.00 96.81 191 LEU A CA 1
ATOM 1600 C C . LEU A 1 191 ? -19.449 -9.107 12.582 1.00 96.81 191 LEU A C 1
ATOM 1602 O O . LEU A 1 191 ? -19.726 -8.011 12.105 1.00 96.81 191 LEU A O 1
ATOM 1606 N N . LEU A 1 192 ? -19.661 -9.407 13.865 1.00 96.56 192 LEU A N 1
ATOM 1607 C CA . LEU A 1 192 ? -20.156 -8.419 14.825 1.00 96.56 192 LEU A CA 1
ATOM 1608 C C . LEU A 1 192 ? -19.171 -7.255 14.997 1.00 96.56 192 LEU A C 1
ATOM 1610 O O . LEU A 1 192 ? -19.594 -6.105 15.004 1.00 96.56 192 LEU A O 1
ATOM 1614 N N . ALA A 1 193 ? -17.869 -7.523 15.083 1.00 95.81 193 ALA A N 1
ATOM 1615 C CA . ALA A 1 193 ? -16.859 -6.479 15.263 1.00 95.81 193 ALA A CA 1
ATOM 1616 C C . ALA A 1 193 ? -16.702 -5.535 14.051 1.00 95.81 193 ALA A C 1
ATOM 1618 O O . ALA A 1 193 ? -16.161 -4.443 14.204 1.00 95.81 193 ALA A O 1
ATOM 1619 N N . VAL A 1 194 ? -17.128 -5.950 12.849 1.00 96.06 194 VAL A N 1
ATOM 1620 C CA . VAL A 1 194 ? -16.872 -5.220 11.590 1.00 96.06 194 VAL A CA 1
ATOM 1621 C C . VAL A 1 194 ? -18.137 -4.678 10.931 1.00 96.06 194 VAL A C 1
ATOM 1623 O O . VAL A 1 194 ? -18.101 -3.603 10.331 1.00 96.06 194 VAL A O 1
ATOM 1626 N N . LEU A 1 195 ? -19.240 -5.428 10.952 1.00 96.62 195 LEU A N 1
ATOM 1627 C CA . LEU A 1 195 ? -20.429 -5.044 10.200 1.00 96.62 195 LEU A CA 1
ATOM 1628 C C . LEU A 1 195 ? -21.225 -3.949 10.923 1.00 96.62 195 LEU A C 1
ATOM 1630 O O . LEU A 1 195 ? -21.396 -4.012 12.138 1.00 96.62 195 LEU A O 1
ATOM 1634 N N . PRO A 1 196 ? -21.796 -2.984 10.183 1.00 95.06 196 PRO A N 1
ATOM 1635 C CA . PRO A 1 196 ? -22.795 -2.076 10.731 1.00 95.06 196 PRO A CA 1
ATOM 1636 C C . PRO A 1 196 ? -24.160 -2.770 10.858 1.00 95.06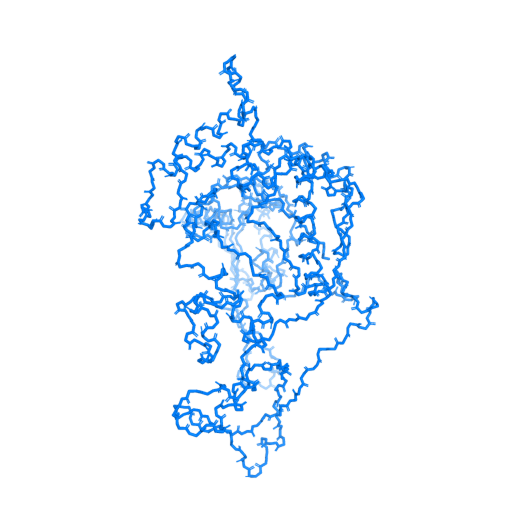 196 PRO A C 1
ATOM 1638 O O . PRO A 1 196 ? -24.427 -3.771 10.185 1.00 95.06 196 PRO A O 1
ATOM 1641 N N . ILE A 1 197 ? -25.075 -2.175 11.635 1.00 94.88 197 ILE A N 1
ATOM 1642 C CA . ILE A 1 197 ? -26.457 -2.665 11.825 1.00 94.88 197 ILE A CA 1
ATOM 1643 C C . ILE A 1 197 ? -27.164 -2.940 10.487 1.00 94.88 197 ILE A C 1
ATOM 1645 O O . ILE A 1 197 ? -27.871 -3.940 10.351 1.00 94.88 197 ILE A O 1
ATOM 1649 N N . ALA A 1 198 ? -26.939 -2.093 9.477 1.00 94.44 198 ALA A N 1
ATOM 1650 C CA . ALA A 1 198 ? -27.538 -2.223 8.145 1.00 94.44 198 ALA A CA 1
ATOM 1651 C C . ALA A 1 198 ? -27.215 -3.558 7.441 1.00 94.44 198 ALA A C 1
ATOM 1653 O O . ALA A 1 198 ? -27.970 -3.996 6.575 1.00 94.44 198 ALA A O 1
ATOM 1654 N N . SER A 1 199 ? -26.122 -4.219 7.831 1.00 96.44 199 SER A N 1
ATOM 1655 C CA . SER A 1 199 ? -25.681 -5.511 7.292 1.00 96.44 199 SER A CA 1
ATOM 1656 C C . SER A 1 199 ? -25.916 -6.678 8.257 1.00 96.44 199 SER A C 1
ATOM 1658 O O . SER A 1 199 ? -25.421 -7.779 8.015 1.00 96.44 199 SER A O 1
ATOM 1660 N N . SER A 1 200 ? -26.683 -6.470 9.333 1.00 94.44 200 SER A N 1
ATOM 1661 C CA . SER A 1 200 ? -26.977 -7.500 10.341 1.00 94.44 200 SER A CA 1
ATOM 1662 C C . SER A 1 200 ? -27.560 -8.778 9.729 1.00 94.44 200 SER A C 1
ATOM 1664 O O . SER A 1 200 ? -27.203 -9.866 10.164 1.00 94.44 200 SER A O 1
ATOM 1666 N N . TYR A 1 201 ? -28.347 -8.684 8.653 1.00 93.00 201 TYR A N 1
ATOM 1667 C CA . TYR A 1 201 ? -28.951 -9.831 7.956 1.00 93.00 201 TYR A CA 1
ATOM 1668 C C . TYR A 1 201 ? -27.957 -10.911 7.469 1.00 93.00 201 TYR A C 1
ATOM 1670 O O . TYR A 1 201 ? -28.375 -12.013 7.119 1.00 93.00 201 TYR A O 1
ATOM 1678 N N . VAL A 1 202 ? -26.651 -10.616 7.418 1.00 93.62 202 VAL A N 1
ATOM 1679 C CA . VAL A 1 202 ? -25.588 -11.582 7.081 1.00 93.62 202 VAL A CA 1
ATOM 1680 C C . VAL A 1 202 ? -25.305 -12.557 8.239 1.00 93.62 202 VAL A C 1
ATOM 1682 O O . VAL A 1 202 ? -24.853 -13.685 8.012 1.00 93.62 202 VAL A O 1
ATOM 1685 N N . LEU A 1 203 ? -25.584 -12.144 9.478 1.00 92.50 203 LEU A N 1
ATOM 1686 C CA . LEU A 1 203 ? -25.474 -12.966 10.682 1.00 92.50 203 LEU A CA 1
ATOM 1687 C C . LEU A 1 203 ? -26.704 -13.873 10.861 1.00 92.50 203 LEU A C 1
ATOM 1689 O O . LEU A 1 203 ? -27.792 -13.542 10.381 1.00 92.50 203 LEU A O 1
ATOM 1693 N N . PRO A 1 204 ? -26.579 -14.989 11.605 1.00 90.69 204 PRO A N 1
ATOM 1694 C CA . PRO A 1 204 ? -27.743 -15.717 12.108 1.00 90.69 204 PRO A CA 1
ATOM 1695 C C . PRO A 1 204 ? -28.696 -14.801 12.881 1.00 90.69 204 PRO A C 1
ATOM 1697 O O . PRO A 1 204 ? -28.241 -13.918 13.610 1.00 90.69 204 PRO A O 1
ATOM 1700 N N . ALA A 1 205 ? -30.004 -15.044 12.796 1.00 87.06 205 ALA A N 1
ATOM 1701 C CA . ALA A 1 205 ? -31.014 -14.200 13.440 1.00 87.06 205 ALA A CA 1
ATOM 1702 C C . ALA A 1 205 ? -30.795 -14.009 14.952 1.00 87.06 205 ALA A C 1
ATOM 1704 O O . ALA A 1 205 ? -31.006 -12.918 15.477 1.00 87.06 205 ALA A O 1
ATOM 1705 N N . SER A 1 206 ? -30.289 -15.030 15.651 1.00 87.12 206 SER A N 1
ATOM 1706 C CA . SER A 1 206 ? -29.971 -14.931 17.078 1.00 87.12 206 SER A CA 1
ATOM 1707 C C . SER A 1 206 ? -28.854 -13.920 17.381 1.00 87.12 206 SER A C 1
ATOM 1709 O O . SER A 1 206 ? -28.918 -13.227 18.394 1.00 87.12 206 SER A O 1
ATOM 1711 N N . PHE A 1 207 ? -27.887 -13.759 16.475 1.00 92.50 207 PHE A N 1
ATOM 1712 C CA . PHE A 1 207 ? -26.786 -12.796 16.591 1.00 92.50 207 PHE A CA 1
ATOM 1713 C C . PHE A 1 207 ? -27.190 -11.381 16.166 1.00 92.50 207 PHE A C 1
ATOM 1715 O O . PHE A 1 207 ? -26.648 -10.417 16.697 1.00 92.50 207 PHE A O 1
ATOM 1722 N N . GLN A 1 208 ? -28.151 -11.237 15.247 1.00 93.62 208 GLN A N 1
ATOM 1723 C CA . GLN A 1 208 ? -28.632 -9.926 14.779 1.00 93.62 208 GLN A CA 1
ATOM 1724 C C . GLN A 1 208 ? -29.135 -9.060 15.936 1.00 93.62 208 GLN A C 1
ATOM 1726 O O . GLN A 1 208 ? -28.853 -7.862 15.991 1.00 93.62 208 GLN A O 1
ATOM 1731 N N . SER A 1 209 ? -29.815 -9.699 16.893 1.00 91.62 209 SER A N 1
ATOM 1732 C CA . SER A 1 209 ? -30.373 -9.047 18.076 1.00 91.62 209 SER A CA 1
ATOM 1733 C C . SER A 1 209 ? -29.323 -8.299 18.910 1.00 91.62 209 SER A C 1
ATOM 1735 O O . SER A 1 209 ? -29.632 -7.256 19.483 1.00 91.62 209 SER A O 1
ATOM 1737 N N . LEU A 1 210 ? -28.069 -8.770 18.907 1.00 94.62 210 LEU A N 1
ATOM 1738 C CA . LEU A 1 210 ? -26.963 -8.137 19.625 1.00 94.62 210 LEU A CA 1
ATOM 1739 C C . LEU A 1 210 ? -26.596 -6.762 19.052 1.00 94.62 210 LEU A C 1
ATOM 1741 O O . LEU A 1 210 ? -26.073 -5.929 19.786 1.00 94.62 210 LEU A O 1
ATOM 1745 N N . MET A 1 211 ? -26.863 -6.515 17.769 1.00 94.25 211 MET A N 1
ATOM 1746 C CA . MET A 1 211 ? -26.581 -5.228 17.123 1.00 94.25 211 MET A CA 1
ATOM 1747 C C . MET A 1 211 ? -27.769 -4.267 17.215 1.00 94.25 211 MET A C 1
ATOM 1749 O O . MET A 1 211 ? -27.584 -3.056 17.245 1.00 94.25 211 MET A O 1
ATOM 1753 N N . THR A 1 212 ? -28.996 -4.797 17.205 1.00 91.69 212 THR A N 1
ATOM 1754 C CA . THR A 1 212 ? -30.217 -3.995 17.027 1.00 91.69 212 THR A CA 1
ATOM 1755 C C . THR A 1 212 ? -30.940 -3.670 18.328 1.00 91.69 212 THR A C 1
ATOM 1757 O O . THR A 1 212 ? -31.648 -2.665 18.382 1.00 91.69 212 THR A O 1
ATOM 1760 N N . HIS A 1 213 ? -30.833 -4.513 19.362 1.00 92.12 213 HIS A N 1
ATOM 1761 C CA . HIS A 1 213 ? -31.546 -4.277 20.616 1.00 92.12 213 HIS A CA 1
ATOM 1762 C C . HIS A 1 213 ? -30.815 -3.251 21.497 1.00 92.12 213 HIS A C 1
ATOM 1764 O O . HIS A 1 213 ? -29.642 -3.458 21.811 1.00 92.12 213 HIS A O 1
ATOM 1770 N N . PRO 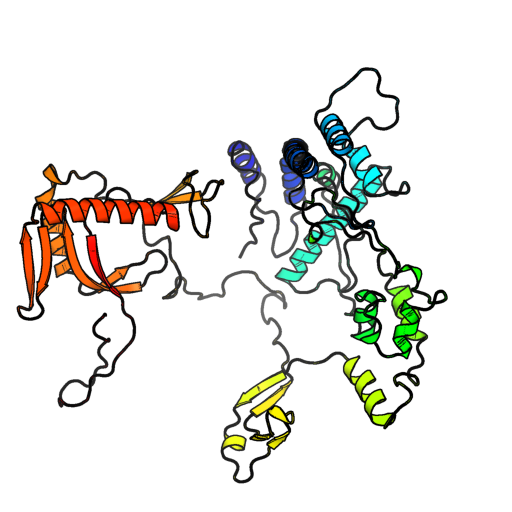A 1 214 ? -31.508 -2.204 21.991 1.00 90.75 214 PRO A N 1
ATOM 1771 C CA . PRO A 1 214 ? -30.912 -1.197 22.876 1.00 90.75 214 PRO A CA 1
ATOM 1772 C C . PRO A 1 214 ? -30.386 -1.735 24.213 1.00 90.75 214 PRO A C 1
ATOM 1774 O O . PRO A 1 214 ? -29.565 -1.086 24.845 1.00 90.75 214 PRO A O 1
ATOM 1777 N N . GLU A 1 215 ? -30.867 -2.899 24.661 1.00 91.56 215 GLU A N 1
ATOM 1778 C CA . GLU A 1 215 ? -30.423 -3.556 25.902 1.00 91.56 215 GLU A CA 1
ATOM 1779 C C . GLU A 1 215 ? -29.222 -4.495 25.690 1.00 91.56 215 GLU A C 1
ATOM 1781 O O . GLU A 1 215 ? -28.764 -5.151 26.627 1.00 91.56 215 GLU A O 1
ATOM 1786 N N . SER A 1 216 ? -28.712 -4.596 24.459 1.00 93.50 216 SER A N 1
ATOM 1787 C CA . SER A 1 216 ? -27.526 -5.395 24.168 1.00 93.50 216 SER A CA 1
ATOM 1788 C C . SER A 1 216 ? -26.297 -4.841 24.891 1.00 93.50 216 SER A C 1
ATOM 1790 O O . SER A 1 216 ? -26.067 -3.636 24.928 1.00 93.50 216 SER A O 1
ATOM 1792 N N . LEU A 1 217 ? -25.436 -5.734 25.390 1.00 94.06 217 LEU A N 1
ATOM 1793 C CA . LEU A 1 217 ? -24.173 -5.371 26.051 1.00 94.06 217 LEU A CA 1
ATOM 1794 C C . LEU A 1 217 ? -23.183 -4.621 25.142 1.00 94.06 217 LEU A C 1
ATOM 1796 O O . LEU A 1 217 ? -22.189 -4.095 25.642 1.00 94.06 217 LEU A O 1
ATOM 1800 N N . ILE A 1 218 ? -23.430 -4.628 23.830 1.00 95.50 218 ILE A N 1
ATOM 1801 C CA . ILE A 1 218 ? -22.603 -3.992 22.801 1.00 95.50 218 ILE A CA 1
ATOM 1802 C C . ILE A 1 218 ? -23.376 -2.952 21.980 1.00 95.50 218 ILE A C 1
ATOM 1804 O O . ILE A 1 218 ? -22.910 -2.544 20.921 1.00 95.50 218 ILE A O 1
ATOM 1808 N N . SER A 1 219 ? -24.561 -2.514 22.426 1.00 93.75 219 SER A N 1
ATOM 1809 C CA . SER A 1 219 ? -25.355 -1.520 21.687 1.00 93.75 219 SER A CA 1
ATOM 1810 C C . SER A 1 219 ? -24.622 -0.181 21.523 1.00 93.75 219 SER A C 1
ATOM 1812 O O . SER A 1 219 ? -24.807 0.505 20.523 1.00 93.75 219 SER A O 1
ATOM 1814 N N . ASP A 1 220 ? -23.761 0.179 22.482 1.00 93.00 220 ASP A N 1
ATOM 1815 C CA . ASP A 1 220 ? -22.905 1.372 22.459 1.00 93.00 220 ASP A CA 1
ATOM 1816 C C . ASP A 1 220 ? -21.852 1.345 21.338 1.00 93.00 220 ASP A C 1
ATOM 1818 O O . ASP A 1 220 ? -21.354 2.396 20.936 1.00 93.00 220 ASP A O 1
ATOM 1822 N N . MET A 1 221 ? -21.547 0.164 20.794 1.00 94.38 221 MET A N 1
ATOM 1823 C CA . MET A 1 221 ? -20.599 -0.018 19.691 1.00 94.38 221 MET A CA 1
ATOM 1824 C C . MET A 1 221 ? -21.220 0.208 18.308 1.00 94.38 221 MET A C 1
ATOM 1826 O O . MET A 1 221 ? -20.490 0.292 17.321 1.00 94.38 221 MET A O 1
ATOM 1830 N N . TYR A 1 222 ? -22.549 0.323 18.220 1.00 94.81 222 TYR A N 1
ATOM 1831 C CA . TYR A 1 222 ? -23.276 0.459 16.958 1.00 94.81 222 TYR A CA 1
ATOM 1832 C C . TYR A 1 222 ? -24.061 1.772 16.889 1.00 94.81 222 TYR A C 1
ATOM 1834 O O . TYR A 1 222 ? -25.293 1.775 16.975 1.00 94.81 222 TYR A O 1
ATOM 1842 N N . PRO A 1 223 ? -23.374 2.913 16.720 1.00 92.88 223 PRO A N 1
ATOM 1843 C CA . PRO A 1 223 ? -24.061 4.180 16.555 1.00 92.88 223 PRO A CA 1
ATOM 1844 C C . PRO A 1 223 ? -24.882 4.181 15.255 1.00 92.88 223 PRO A C 1
ATOM 1846 O O . PRO A 1 223 ? -24.434 3.682 14.220 1.00 92.88 223 PRO A O 1
ATOM 1849 N N . VAL A 1 224 ? -26.088 4.755 15.307 1.00 90.75 224 VAL A N 1
ATOM 1850 C CA . VAL A 1 224 ? -26.953 4.929 14.123 1.00 90.75 224 VAL A CA 1
ATOM 1851 C C . VAL A 1 224 ? -26.337 5.934 13.148 1.00 90.75 224 VAL A C 1
ATOM 1853 O O . VAL A 1 224 ? -26.337 5.701 11.943 1.00 90.75 224 VAL A O 1
ATOM 1856 N N . ASP A 1 225 ? -25.754 7.003 13.693 1.00 91.44 225 ASP A N 1
ATOM 1857 C CA . ASP A 1 225 ? -25.036 8.047 12.969 1.00 91.44 225 ASP A CA 1
ATOM 1858 C C . ASP A 1 225 ? -23.621 8.187 13.535 1.00 91.44 225 ASP A C 1
ATOM 1860 O O . ASP A 1 225 ? -23.418 8.129 14.748 1.00 91.44 225 ASP A O 1
ATOM 1864 N N . PHE A 1 226 ? -22.633 8.406 12.671 1.00 92.81 226 PHE A N 1
ATOM 1865 C CA . PHE A 1 226 ? -21.241 8.615 13.068 1.00 92.81 226 PHE A CA 1
ATOM 1866 C C . PHE A 1 226 ? -20.632 9.764 12.274 1.00 92.81 226 PHE A C 1
ATOM 1868 O O . PHE A 1 226 ? -21.024 10.030 11.144 1.00 92.81 226 PHE A O 1
ATOM 1875 N N . THR A 1 227 ? -19.650 10.448 12.854 1.00 94.12 227 THR A N 1
ATOM 1876 C CA . THR A 1 227 ? -18.994 11.575 12.183 1.00 94.12 227 THR A CA 1
ATOM 1877 C C . THR A 1 227 ? -17.830 11.092 11.325 1.00 94.12 227 THR A C 1
ATOM 1879 O O . THR A 1 227 ? -16.976 10.339 11.789 1.00 94.12 227 THR A O 1
ATOM 1882 N N . VAL A 1 228 ? -17.748 11.588 10.093 1.00 95.25 228 VAL A N 1
ATOM 1883 C CA . VAL A 1 228 ? -16.552 11.499 9.251 1.00 95.25 228 VAL A CA 1
ATOM 1884 C C . VAL A 1 228 ? -15.888 12.867 9.235 1.00 95.25 228 VAL A C 1
ATOM 1886 O O . VAL A 1 228 ? -16.438 13.831 8.700 1.00 95.25 228 VAL A O 1
ATOM 1889 N N . ASN A 1 229 ? -14.715 12.972 9.852 1.00 94.19 229 ASN A N 1
ATOM 1890 C CA . ASN A 1 229 ? -13.974 14.220 9.925 1.00 94.19 229 ASN A CA 1
ATOM 1891 C C . ASN A 1 229 ? -13.012 14.349 8.735 1.00 94.19 229 ASN A C 1
ATOM 1893 O O . ASN A 1 229 ? -12.132 13.514 8.537 1.00 94.19 229 ASN A O 1
ATOM 1897 N N . MET A 1 230 ? -13.156 15.416 7.952 1.00 93.38 230 MET A N 1
ATOM 1898 C CA . MET A 1 230 ? -12.349 15.690 6.757 1.00 93.38 230 MET A CA 1
ATOM 1899 C C . MET A 1 230 ? -11.014 16.388 7.071 1.00 93.38 230 MET A C 1
ATOM 1901 O O . MET A 1 230 ? -10.485 17.139 6.244 1.00 93.38 230 MET A O 1
ATOM 1905 N N . ASP A 1 231 ? -10.470 16.163 8.267 1.00 88.06 231 ASP A N 1
ATOM 1906 C CA . ASP A 1 231 ? -9.149 16.649 8.658 1.00 88.06 231 ASP A CA 1
ATOM 1907 C C . ASP A 1 231 ? -8.095 16.104 7.696 1.00 88.06 231 ASP A C 1
ATOM 1909 O O . ASP A 1 231 ? -7.946 14.898 7.525 1.00 88.06 231 ASP A O 1
ATOM 1913 N N . TYR A 1 232 ? -7.359 17.010 7.057 1.00 87.38 232 TYR A N 1
ATOM 1914 C CA . TYR A 1 232 ? -6.329 16.684 6.068 1.00 87.38 232 TYR A CA 1
ATOM 1915 C C . TYR A 1 232 ? -6.784 15.850 4.855 1.00 87.38 232 TYR A C 1
ATOM 1917 O O . TYR A 1 232 ? -5.942 15.359 4.106 1.00 87.38 232 TYR A O 1
ATOM 1925 N N . ALA A 1 233 ? -8.093 15.767 4.602 1.00 92.19 233 ALA A N 1
ATOM 1926 C CA . ALA A 1 233 ? -8.689 14.990 3.518 1.00 92.19 233 ALA A CA 1
ATOM 1927 C C . ALA A 1 233 ? -9.428 15.879 2.506 1.00 92.19 233 ALA A C 1
ATOM 1929 O O . ALA A 1 233 ? -9.934 16.958 2.834 1.00 92.19 233 ALA A O 1
ATOM 1930 N N . THR A 1 234 ? -9.524 15.405 1.261 1.00 90.56 234 THR A N 1
ATOM 1931 C CA . THR A 1 234 ? -10.324 16.066 0.209 1.00 90.56 234 THR A CA 1
ATOM 1932 C C . THR A 1 234 ? -11.452 15.188 -0.307 1.00 90.56 234 THR A C 1
ATOM 1934 O O . THR A 1 234 ? -12.490 15.704 -0.719 1.00 90.56 234 THR A O 1
ATOM 1937 N N . ASN A 1 235 ? -11.286 13.868 -0.226 1.00 90.31 235 ASN A N 1
ATOM 1938 C CA . ASN A 1 235 ? -12.298 12.909 -0.634 1.00 90.31 235 ASN A CA 1
ATOM 1939 C C . ASN A 1 235 ? -12.910 12.193 0.580 1.00 90.31 235 ASN A C 1
ATOM 1941 O O . ASN A 1 235 ? -12.166 11.832 1.487 1.00 90.31 235 ASN A O 1
ATOM 1945 N N . PRO A 1 236 ? -14.230 11.921 0.615 1.00 90.00 236 PRO A N 1
ATOM 1946 C CA . PRO A 1 236 ? -14.888 11.311 1.778 1.00 90.00 236 PRO A CA 1
ATOM 1947 C C . PRO A 1 236 ? -14.254 10.010 2.280 1.00 90.00 236 PRO A C 1
ATOM 1949 O O . PRO A 1 236 ? -14.217 9.772 3.480 1.00 90.00 236 PRO A O 1
ATOM 1952 N N . TRP A 1 237 ? -13.725 9.182 1.375 1.00 90.81 237 TRP A N 1
ATOM 1953 C CA . TRP A 1 237 ? -13.067 7.916 1.719 1.00 90.81 237 TRP A CA 1
ATOM 1954 C C . TRP A 1 237 ? -11.677 8.087 2.357 1.00 90.81 237 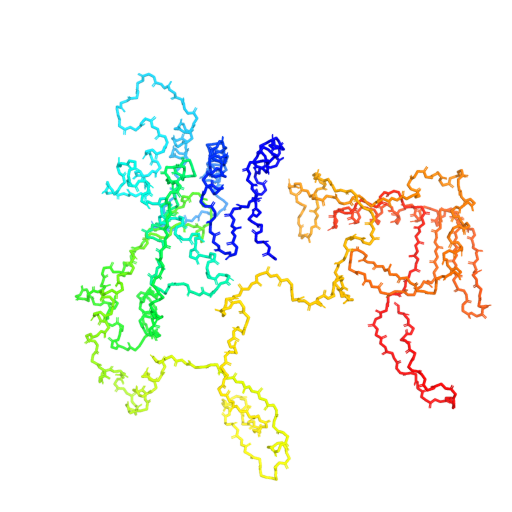TRP A C 1
ATOM 1956 O O . TRP A 1 237 ? -11.121 7.117 2.857 1.00 90.81 237 TRP A O 1
ATOM 1966 N N . GLU A 1 238 ? -11.107 9.294 2.319 1.00 93.25 238 GLU A N 1
ATOM 1967 C CA . GLU A 1 238 ? -9.880 9.670 3.039 1.00 93.25 238 GLU A CA 1
ATOM 1968 C C . GLU A 1 238 ? -10.190 10.229 4.436 1.00 93.25 238 GLU A C 1
ATOM 1970 O O . GLU A 1 238 ? -9.277 10.398 5.241 1.00 93.25 238 GLU A O 1
ATOM 1975 N N . GLY A 1 239 ? -11.456 10.568 4.710 1.00 93.75 239 GLY A N 1
ATOM 1976 C CA . GLY A 1 239 ? -11.876 11.164 5.971 1.00 93.75 239 GLY A CA 1
ATOM 1977 C C . GLY A 1 239 ? -11.728 10.204 7.152 1.00 93.75 239 GLY A C 1
ATOM 1978 O O . GLY A 1 239 ? -11.862 8.987 7.021 1.00 93.75 239 GLY A O 1
ATOM 1979 N N . VAL A 1 240 ? -11.486 10.767 8.333 1.00 95.44 240 VAL A N 1
ATOM 1980 C CA . VAL A 1 240 ? -11.350 10.009 9.578 1.00 95.44 240 VAL A CA 1
ATOM 1981 C C . VAL A 1 240 ? -12.736 9.618 10.083 1.00 95.44 240 VAL A C 1
ATOM 1983 O O . VAL A 1 240 ? -13.536 10.475 10.458 1.00 95.44 240 VAL A O 1
ATOM 1986 N N . VAL A 1 241 ? -13.021 8.318 10.095 1.00 95.00 241 VAL A N 1
ATOM 1987 C CA . VAL A 1 241 ? -14.290 7.759 10.572 1.00 95.00 241 VAL A CA 1
ATOM 1988 C C . VAL A 1 241 ? -14.254 7.633 12.099 1.00 95.00 241 VAL A C 1
ATOM 1990 O O . VAL A 1 241 ? -13.531 6.799 12.644 1.00 95.00 241 VAL A O 1
ATOM 1993 N N . LEU A 1 242 ? -15.034 8.460 12.797 1.00 93.75 242 LEU A N 1
ATOM 1994 C CA . LEU A 1 242 ? -15.088 8.501 14.260 1.00 93.75 242 LEU A CA 1
ATOM 1995 C C . LEU A 1 242 ? -16.123 7.502 14.791 1.00 93.75 242 LEU A C 1
ATOM 1997 O O . LEU A 1 242 ? -17.241 7.869 15.152 1.00 93.75 242 LEU A O 1
ATOM 2001 N N . LEU A 1 243 ? -15.737 6.227 14.809 1.00 93.81 243 LEU A N 1
ATOM 2002 C CA . LEU A 1 243 ? -16.505 5.139 15.420 1.00 93.81 243 LEU A CA 1
ATOM 2003 C C . LEU A 1 243 ? -15.964 4.786 16.813 1.00 93.81 243 LEU A C 1
ATOM 2005 O O . LEU A 1 243 ? -14.757 4.926 17.045 1.00 93.81 243 LEU A O 1
ATOM 2009 N N . PRO A 1 244 ? -16.821 4.305 17.732 1.00 92.88 244 PRO A N 1
ATOM 2010 C CA . PRO A 1 244 ? -16.361 3.730 18.990 1.00 92.88 244 PRO A CA 1
ATOM 2011 C C . PRO A 1 244 ? -15.481 2.501 18.730 1.00 92.88 244 PRO A C 1
ATOM 2013 O O . PRO A 1 244 ? -15.687 1.757 17.769 1.00 92.88 244 PRO A O 1
ATOM 2016 N N . TYR A 1 245 ? -14.499 2.272 19.601 1.00 92.25 245 TYR A N 1
ATOM 2017 C CA . TYR A 1 245 ? -13.692 1.054 19.553 1.00 92.25 245 TYR A CA 1
ATOM 2018 C C . TYR A 1 245 ? -14.476 -0.138 20.101 1.00 92.25 245 TYR A C 1
ATOM 2020 O O . TYR A 1 245 ? -15.208 -0.019 21.084 1.00 92.25 245 TYR A O 1
ATOM 2028 N N . ILE A 1 246 ? -14.274 -1.303 19.489 1.00 92.62 246 ILE A N 1
ATOM 2029 C CA . ILE A 1 246 ? -14.856 -2.560 19.957 1.00 92.62 246 ILE A CA 1
ATOM 2030 C C . ILE A 1 246 ? -14.110 -3.034 21.207 1.00 92.62 246 ILE A C 1
ATOM 2032 O O . ILE A 1 246 ? -12.911 -3.305 21.164 1.00 92.62 246 ILE A O 1
ATOM 2036 N N . ASP A 1 247 ? -14.836 -3.186 22.313 1.00 93.56 247 ASP A N 1
ATOM 2037 C CA . ASP A 1 247 ? -14.336 -3.853 23.516 1.00 93.56 247 ASP A CA 1
ATOM 2038 C C . ASP A 1 247 ? -14.499 -5.371 23.353 1.00 93.56 247 ASP A C 1
ATOM 2040 O O . ASP A 1 247 ? -15.607 -5.914 23.417 1.00 93.56 247 ASP A O 1
ATOM 2044 N N . GLU A 1 248 ? -13.374 -6.060 23.148 1.00 92.56 248 GLU A N 1
ATOM 2045 C CA . GLU A 1 248 ? -13.311 -7.515 22.967 1.00 92.56 248 GLU A CA 1
ATOM 2046 C C . GLU A 1 248 ? -14.011 -8.280 24.102 1.00 92.56 248 GLU A C 1
ATOM 2048 O O . GLU A 1 248 ? -14.688 -9.284 23.859 1.00 92.56 248 GLU A O 1
ATOM 2053 N N . GLN A 1 249 ? -13.875 -7.826 25.351 1.00 93.50 249 GLN A N 1
ATOM 2054 C CA . GLN A 1 249 ? -14.450 -8.526 26.494 1.00 93.50 249 GLN A CA 1
ATOM 2055 C C . GLN A 1 249 ? -15.968 -8.378 26.527 1.00 93.50 249 GLN A C 1
ATOM 2057 O O . GLN A 1 249 ? -16.666 -9.360 26.795 1.00 93.50 249 GLN A O 1
ATOM 2062 N N . LYS A 1 250 ? -16.491 -7.177 26.251 1.00 95.38 250 LYS A N 1
ATOM 2063 C CA . LYS A 1 250 ? -17.940 -6.959 26.116 1.00 95.38 250 LYS A CA 1
ATOM 2064 C C . LYS A 1 250 ? -18.508 -7.760 24.945 1.00 95.38 250 LYS A C 1
ATOM 2066 O O . LYS A 1 250 ? -19.522 -8.432 25.126 1.00 95.38 250 LYS A O 1
ATOM 2071 N N . LEU A 1 251 ? -17.829 -7.761 23.796 1.00 95.62 251 LEU A N 1
ATOM 2072 C CA . LEU A 1 251 ? -18.237 -8.519 22.612 1.00 95.62 251 LEU A CA 1
ATOM 2073 C C . LEU A 1 251 ? -18.339 -10.016 22.907 1.00 95.62 251 LEU A C 1
ATOM 2075 O O . LEU A 1 251 ? -19.387 -10.617 22.683 1.00 95.62 251 LEU A O 1
ATOM 2079 N N . LYS A 1 252 ? -17.289 -10.616 23.477 1.00 94.12 252 LYS A N 1
ATOM 2080 C CA . LYS A 1 252 ? -17.291 -12.046 23.823 1.00 94.12 252 LYS A CA 1
ATOM 2081 C C . LYS A 1 252 ? -18.353 -12.389 24.867 1.00 94.12 252 LYS A C 1
ATOM 2083 O O . LYS A 1 252 ? -18.995 -13.432 24.762 1.00 94.12 252 LYS A O 1
ATOM 2088 N N . LYS A 1 253 ? -18.589 -11.508 25.847 1.00 95.75 253 LYS A N 1
ATOM 2089 C CA . LYS A 1 253 ? -19.681 -11.673 26.822 1.00 95.75 253 LYS A CA 1
ATOM 2090 C C . LYS A 1 253 ? -21.054 -11.624 26.154 1.00 95.75 253 LYS A C 1
ATOM 2092 O O . LYS A 1 253 ? -21.890 -12.452 26.492 1.00 95.75 253 LYS A O 1
ATOM 2097 N N . ALA A 1 254 ? -21.276 -10.707 25.212 1.00 94.94 254 ALA A N 1
ATOM 2098 C CA . ALA A 1 254 ? -22.523 -10.606 24.455 1.00 94.94 254 ALA A CA 1
ATOM 2099 C C . ALA A 1 254 ? -22.756 -11.839 23.574 1.00 94.94 254 ALA A C 1
ATOM 2101 O O . ALA A 1 254 ? -23.841 -12.402 23.569 1.00 94.94 254 ALA A O 1
ATOM 2102 N N . VAL A 1 255 ? -21.721 -12.323 22.887 1.00 93.62 255 VAL A N 1
ATOM 2103 C CA . VAL A 1 255 ? -21.806 -13.554 22.088 1.00 93.62 255 VAL A CA 1
ATOM 2104 C C . VAL A 1 255 ? -22.136 -14.767 22.961 1.00 93.62 255 VAL A C 1
ATOM 2106 O O . VAL A 1 255 ? -22.931 -15.613 22.559 1.00 93.62 255 VAL A O 1
ATOM 2109 N N . ALA A 1 256 ? -21.590 -14.836 24.177 1.00 92.88 256 ALA A N 1
ATOM 2110 C CA . ALA A 1 256 ? -21.856 -15.929 25.108 1.00 92.88 256 ALA A CA 1
ATOM 2111 C C . ALA A 1 256 ? -23.301 -15.969 25.647 1.00 92.88 256 ALA A C 1
ATOM 2113 O O . ALA A 1 256 ? -23.702 -17.002 26.183 1.00 92.88 256 ALA A O 1
ATOM 2114 N N . THR A 1 257 ? -24.090 -14.891 25.521 1.00 91.69 257 THR A N 1
ATOM 2115 C CA . THR A 1 257 ? -25.515 -14.908 25.907 1.00 91.69 257 THR A CA 1
ATOM 2116 C C . THR A 1 257 ? -26.411 -15.534 24.840 1.00 91.69 257 THR A C 1
ATOM 2118 O O . THR A 1 257 ? -27.553 -15.888 25.136 1.00 91.69 257 THR A O 1
ATOM 2121 N N . VAL A 1 258 ? -25.912 -15.695 23.611 1.00 88.38 258 VAL A N 1
ATOM 2122 C CA . VAL A 1 258 ? -26.674 -16.294 22.517 1.00 88.38 258 VAL A CA 1
ATOM 2123 C C . VAL A 1 258 ? -26.835 -17.788 22.774 1.00 88.38 258 VAL A C 1
ATOM 2125 O O . VAL A 1 258 ? -25.856 -18.532 22.781 1.00 88.38 258 VAL A O 1
ATOM 2128 N N . ASP A 1 259 ? -28.080 -18.243 22.948 1.00 78.50 259 ASP A N 1
ATOM 2129 C CA . ASP A 1 259 ? -28.375 -19.668 23.109 1.00 78.50 259 ASP A CA 1
ATOM 2130 C C . ASP A 1 259 ? -27.926 -20.435 21.849 1.00 78.50 259 ASP A C 1
ATOM 2132 O O . ASP A 1 259 ? -28.471 -20.209 20.758 1.00 78.50 259 ASP A O 1
ATOM 2136 N N . PRO A 1 260 ? -26.985 -21.393 21.967 1.00 72.62 260 PRO A N 1
ATOM 2137 C CA . PRO A 1 260 ? -26.552 -22.231 20.850 1.00 72.62 260 PRO A CA 1
ATOM 2138 C C . PRO A 1 260 ? -27.695 -23.027 20.198 1.00 72.62 260 PRO A C 1
ATOM 2140 O O . PRO A 1 260 ? -27.537 -23.574 19.102 1.00 72.62 260 PRO A O 1
ATOM 2143 N N . ASN A 1 261 ? -28.848 -23.134 20.864 1.00 66.38 261 ASN A N 1
ATOM 2144 C CA . ASN A 1 261 ? -30.045 -23.766 20.330 1.00 66.38 261 ASN A CA 1
ATOM 2145 C C . ASN A 1 261 ? -30.869 -22.878 19.393 1.00 66.38 261 ASN A C 1
ATOM 2147 O O . ASN A 1 261 ? -31.661 -23.434 18.636 1.00 66.38 261 ASN A O 1
ATOM 2151 N N . LEU A 1 262 ? -30.632 -21.563 19.375 1.00 64.62 262 LEU A N 1
ATOM 2152 C CA . LEU A 1 262 ? -31.335 -20.575 18.545 1.00 64.62 262 LEU A CA 1
ATOM 2153 C C . LEU A 1 262 ? -30.617 -20.233 17.223 1.00 64.62 262 LEU A C 1
ATOM 2155 O O . LEU A 1 262 ? -30.999 -19.283 16.547 1.00 64.62 262 LEU A O 1
ATOM 2159 N N . LEU A 1 263 ? -29.602 -21.004 16.819 1.00 65.25 263 LEU A N 1
ATOM 2160 C CA . LEU A 1 263 ? -28.892 -20.892 15.527 1.00 65.25 263 LEU A CA 1
ATOM 2161 C C . LEU A 1 263 ? -29.754 -21.310 14.301 1.00 65.25 263 LEU A C 1
ATOM 2163 O O . LEU A 1 263 ? -29.284 -21.997 13.399 1.00 65.25 263 LEU A O 1
ATOM 2167 N N . THR A 1 264 ? -31.051 -20.981 14.274 1.00 58.31 264 THR A N 1
ATOM 2168 C CA . THR A 1 264 ? -31.948 -21.235 13.129 1.00 58.31 264 THR A CA 1
ATOM 2169 C C . THR A 1 264 ? -33.139 -20.278 13.100 1.00 58.31 264 THR A C 1
ATOM 2171 O O . THR A 1 264 ? -33.816 -20.119 14.114 1.00 58.31 264 THR A O 1
ATOM 2174 N N . ASP A 1 265 ? -33.482 -19.767 11.913 1.00 50.84 265 ASP A N 1
ATOM 2175 C CA . ASP A 1 265 ? -34.809 -19.201 11.623 1.00 50.84 265 ASP A CA 1
ATOM 2176 C C . ASP A 1 265 ? -35.893 -20.288 11.520 1.00 50.84 265 ASP A C 1
ATOM 2178 O O . ASP A 1 265 ? -35.631 -21.426 11.124 1.00 50.84 265 ASP A O 1
ATOM 2182 N N . GLN A 1 266 ? -37.135 -19.914 11.835 1.00 48.25 266 GLN A N 1
ATOM 2183 C CA . GLN A 1 266 ? -38.292 -20.793 12.043 1.00 48.25 266 GLN A CA 1
ATOM 2184 C C . GLN A 1 266 ? -38.868 -21.541 10.813 1.00 48.25 266 GLN A C 1
ATOM 2186 O O . GLN A 1 266 ? -39.998 -22.012 10.911 1.00 48.25 266 GLN A O 1
ATOM 2191 N N . CYS A 1 267 ? -38.173 -21.744 9.684 1.00 42.44 267 CYS A N 1
ATOM 2192 C CA . CYS A 1 267 ? -38.726 -22.574 8.592 1.00 42.44 267 CYS A CA 1
ATOM 2193 C C . CYS A 1 267 ? -37.714 -23.422 7.792 1.00 42.44 267 CYS A C 1
ATOM 2195 O O . CYS A 1 267 ? -36.666 -22.952 7.362 1.00 42.44 267 CYS A O 1
ATOM 2197 N N . GLU A 1 268 ? -38.153 -24.676 7.600 1.00 42.38 268 GLU A N 1
ATOM 2198 C CA . GLU A 1 268 ? -37.716 -25.831 6.791 1.00 42.38 268 GLU A CA 1
ATOM 2199 C C . GLU A 1 268 ? -36.348 -26.508 7.059 1.00 42.38 268 GLU A C 1
ATOM 2201 O O . GLU A 1 268 ? -35.276 -26.118 6.609 1.00 42.38 268 GLU A O 1
ATOM 2206 N N . THR A 1 269 ? -36.457 -27.656 7.750 1.00 48.94 269 THR A N 1
ATOM 2207 C CA . THR A 1 269 ? -35.427 -28.642 8.143 1.00 48.94 269 THR A CA 1
ATOM 2208 C C . THR A 1 269 ? -34.329 -28.118 9.082 1.00 48.94 269 THR A C 1
ATOM 2210 O O . THR A 1 269 ? -33.136 -28.150 8.786 1.00 48.94 269 THR A O 1
ATOM 2213 N N . GLN A 1 270 ? -34.768 -27.696 10.275 1.00 51.69 270 GLN A N 1
ATOM 2214 C CA . GLN A 1 270 ? -33.991 -27.133 11.397 1.00 51.69 270 GLN A CA 1
ATOM 2215 C C . GLN A 1 270 ? -32.654 -27.832 11.723 1.00 51.69 270 GLN A C 1
ATOM 2217 O O . GLN A 1 270 ? -31.716 -27.174 12.162 1.00 51.69 270 GLN A O 1
ATOM 2222 N N . THR A 1 271 ? -32.517 -29.142 11.504 1.00 56.16 271 THR A N 1
ATOM 2223 C CA . THR A 1 271 ? -31.291 -29.875 11.866 1.00 56.16 271 THR A CA 1
ATOM 2224 C C . THR A 1 271 ? -30.110 -29.571 10.939 1.00 56.16 271 THR A C 1
ATOM 2226 O O . THR A 1 271 ? -28.984 -29.464 11.415 1.00 56.16 271 THR A O 1
ATOM 2229 N N . ASN A 1 272 ? -30.343 -29.375 9.636 1.00 65.50 272 ASN A N 1
ATOM 2230 C CA . ASN A 1 272 ? -29.252 -29.181 8.673 1.00 65.50 272 ASN A CA 1
ATOM 2231 C C . ASN A 1 272 ? -28.680 -27.757 8.724 1.00 65.50 272 ASN A C 1
ATOM 2233 O O . ASN A 1 272 ? -27.464 -27.590 8.687 1.00 65.50 272 ASN A O 1
ATOM 2237 N N . LYS A 1 273 ? -29.541 -26.739 8.874 1.00 67.38 273 LYS A N 1
ATOM 2238 C CA . LYS A 1 273 ? -29.115 -25.330 8.929 1.00 67.38 273 LYS A CA 1
ATOM 2239 C C . LYS A 1 273 ? -28.363 -25.005 10.226 1.00 67.38 273 LYS A C 1
ATOM 2241 O O . LYS A 1 273 ? -27.343 -24.333 10.179 1.00 67.38 273 LYS A O 1
ATOM 2246 N N . LYS A 1 274 ? -28.795 -25.547 11.373 1.00 71.75 274 LYS A N 1
ATOM 2247 C CA . LYS A 1 274 ? -28.098 -25.369 12.662 1.00 71.75 274 LYS A CA 1
ATOM 2248 C C . LYS A 1 274 ? -26.654 -25.867 12.609 1.00 71.75 274 LYS A C 1
ATOM 2250 O O . LYS A 1 274 ? -25.733 -25.194 13.066 1.00 71.75 274 LYS A O 1
ATOM 2255 N N . GLU A 1 275 ? -26.462 -27.068 12.071 1.00 78.94 275 GLU A N 1
ATOM 2256 C CA . GLU A 1 275 ? -25.134 -27.670 11.958 1.00 78.94 275 GLU A CA 1
ATOM 2257 C C . GLU A 1 275 ? -24.277 -26.950 10.908 1.00 78.94 275 GLU A C 1
ATOM 2259 O O . GLU A 1 275 ? -23.080 -26.773 11.120 1.00 78.94 275 GLU A O 1
ATOM 2264 N N . GLU A 1 276 ? -24.881 -26.431 9.835 1.00 84.38 276 GLU A N 1
ATOM 2265 C CA . GLU A 1 276 ? -24.203 -25.548 8.880 1.00 84.38 276 GLU A CA 1
ATOM 2266 C C . GLU A 1 276 ? -23.714 -24.246 9.539 1.00 84.38 276 GLU A C 1
ATOM 2268 O O . GLU A 1 276 ? -22.571 -23.839 9.324 1.00 84.38 276 GLU A O 1
ATOM 2273 N N . GLU A 1 277 ? -24.535 -23.606 10.378 1.00 86.00 277 GLU A N 1
ATOM 2274 C CA . GLU A 1 277 ? -24.152 -22.375 11.075 1.00 86.00 277 GLU A CA 1
ATOM 2275 C C . GLU A 1 277 ? -23.024 -22.589 12.082 1.00 86.00 277 GLU A C 1
ATOM 2277 O O . GLU A 1 277 ? -22.086 -21.792 12.137 1.00 86.00 277 GLU A O 1
ATOM 2282 N N . LYS A 1 278 ? -23.065 -23.696 12.827 1.00 85.06 278 LYS A N 1
ATOM 2283 C CA . LYS A 1 278 ? -21.951 -24.095 13.693 1.00 85.06 278 LYS A CA 1
ATOM 2284 C C . LYS A 1 278 ? -20.683 -24.368 12.888 1.00 85.06 278 LYS A C 1
ATOM 2286 O O . LYS A 1 278 ? -19.610 -23.929 13.290 1.00 85.06 278 LYS A O 1
ATOM 2291 N N . LEU A 1 279 ? -20.800 -25.063 11.754 1.00 87.31 279 LEU A N 1
ATOM 2292 C CA . LEU A 1 279 ? -19.660 -25.408 10.907 1.00 87.31 279 LEU A CA 1
ATOM 2293 C C . LEU A 1 279 ? -19.002 -24.159 10.306 1.00 87.31 279 LEU A C 1
ATOM 2295 O O . LEU A 1 279 ? -17.778 -24.041 10.340 1.00 87.31 279 LEU A O 1
ATOM 2299 N N . ARG A 1 280 ? -19.794 -23.204 9.797 1.00 89.25 280 ARG A N 1
ATOM 2300 C CA . ARG A 1 280 ? -19.268 -21.951 9.223 1.00 89.25 280 ARG A CA 1
ATOM 2301 C C . ARG A 1 280 ? -18.733 -20.974 10.272 1.00 89.25 280 ARG A C 1
ATOM 2303 O O . ARG A 1 280 ? -17.979 -20.083 9.905 1.00 89.25 280 ARG A O 1
ATOM 2310 N N . ASN A 1 281 ? -19.088 -21.146 11.549 1.00 92.06 281 ASN A N 1
ATOM 2311 C CA . ASN A 1 281 ? -18.489 -20.414 12.671 1.00 92.06 281 ASN A CA 1
ATOM 2312 C C . ASN A 1 281 ? -17.221 -21.097 13.230 1.00 92.06 281 ASN A C 1
ATOM 2314 O O . ASN A 1 281 ? -16.725 -20.722 14.289 1.00 92.06 281 ASN A O 1
ATOM 2318 N N . GLY A 1 282 ? -16.697 -22.116 12.543 1.00 89.62 282 GLY A N 1
ATOM 2319 C CA . GLY A 1 282 ? -15.420 -22.751 12.857 1.00 89.62 282 GLY A CA 1
ATOM 2320 C C . GLY A 1 282 ? -14.239 -22.141 12.095 1.00 89.62 282 GLY A C 1
ATOM 2321 O O . GLY A 1 282 ? -14.401 -21.440 11.096 1.00 89.62 282 GLY A O 1
ATOM 2322 N N . ARG A 1 283 ? -13.017 -22.453 12.542 1.00 90.12 283 ARG A N 1
ATOM 2323 C CA . ARG A 1 283 ? -11.781 -22.150 11.801 1.00 90.12 283 ARG A CA 1
ATOM 2324 C C . ARG A 1 283 ? -11.498 -23.278 10.801 1.00 90.12 283 ARG A C 1
ATOM 2326 O O . ARG A 1 283 ? -11.511 -24.450 11.169 1.00 90.12 283 ARG A O 1
ATOM 2333 N N . GLY A 1 284 ? -11.259 -22.920 9.541 1.00 89.94 284 GLY A N 1
ATOM 2334 C CA . GLY A 1 284 ? -10.944 -23.874 8.474 1.00 89.94 284 GLY A CA 1
ATOM 2335 C C . GLY A 1 284 ? -9.467 -24.276 8.419 1.00 89.94 284 GLY A C 1
ATOM 2336 O O . GLY A 1 284 ? -8.654 -23.871 9.247 1.00 89.94 284 GLY A O 1
ATOM 2337 N N . CYS A 1 285 ? -9.113 -25.049 7.393 1.00 91.75 285 CYS A N 1
ATOM 2338 C CA . CYS A 1 285 ? -7.733 -25.379 7.049 1.00 91.75 285 CYS A CA 1
ATOM 2339 C C . CYS A 1 285 ? -7.469 -25.131 5.558 1.00 91.75 285 CYS A C 1
ATOM 2341 O O . CYS A 1 285 ? -8.394 -25.007 4.751 1.00 91.75 285 CYS A O 1
ATOM 2343 N N . THR A 1 286 ? -6.194 -25.056 5.188 1.00 95.88 286 THR A N 1
ATOM 2344 C CA . THR A 1 286 ? -5.780 -24.947 3.787 1.00 95.88 286 THR A CA 1
ATOM 2345 C C . THR A 1 286 ? -5.816 -26.325 3.132 1.00 95.88 286 THR A C 1
ATOM 2347 O O . THR A 1 286 ? -5.409 -27.318 3.735 1.00 95.88 286 THR A O 1
ATOM 2350 N N . TYR A 1 287 ? -6.260 -26.399 1.877 1.00 95.75 287 TYR A N 1
ATOM 2351 C CA . TYR A 1 287 ? -6.307 -27.641 1.102 1.00 95.75 287 TYR A CA 1
ATOM 2352 C C . TYR A 1 287 ? -5.316 -27.609 -0.063 1.00 95.75 287 TYR A C 1
ATOM 2354 O O . TYR A 1 287 ? -5.145 -26.586 -0.723 1.00 95.75 287 TYR A O 1
ATOM 2362 N N . MET A 1 288 ? -4.694 -28.753 -0.342 1.00 96.75 288 MET A N 1
ATOM 2363 C CA . MET A 1 288 ? -3.838 -28.980 -1.504 1.00 96.75 288 MET A CA 1
ATOM 2364 C C . MET A 1 288 ? -4.543 -29.914 -2.482 1.00 96.75 288 MET A C 1
ATOM 2366 O O . MET A 1 288 ? -4.907 -31.036 -2.124 1.00 96.75 288 MET A O 1
ATOM 2370 N N . TYR A 1 289 ? -4.685 -29.454 -3.722 1.00 95.81 289 TYR A N 1
ATOM 2371 C CA . TYR A 1 289 ? -5.338 -30.177 -4.809 1.00 95.81 289 TYR A CA 1
ATOM 2372 C C . TYR A 1 289 ? -4.280 -30.686 -5.787 1.00 95.81 289 TYR A C 1
ATOM 2374 O O . TYR A 1 289 ? -3.481 -29.900 -6.297 1.00 95.81 289 TYR A O 1
ATOM 2382 N N . ARG A 1 290 ? -4.260 -31.993 -6.066 1.00 96.69 290 ARG A N 1
ATOM 2383 C CA . ARG A 1 290 ? -3.319 -32.590 -7.030 1.00 96.69 290 ARG A CA 1
ATOM 2384 C C . ARG A 1 290 ? -4.033 -33.500 -8.011 1.00 96.69 290 ARG A C 1
ATOM 2386 O O . ARG A 1 290 ? -4.867 -34.307 -7.606 1.00 96.69 290 ARG A O 1
ATOM 2393 N N . TYR A 1 291 ? -3.669 -33.396 -9.289 1.00 96.81 291 TYR A N 1
ATOM 2394 C CA . TYR A 1 291 ? -4.116 -34.349 -10.304 1.00 96.81 291 TYR A CA 1
ATOM 2395 C C . TYR A 1 291 ? -3.759 -35.776 -9.880 1.00 96.81 291 TYR A C 1
ATOM 2397 O O . TYR A 1 291 ? -2.614 -36.056 -9.525 1.00 96.81 291 TYR A O 1
ATOM 2405 N N . ASP A 1 292 ? -4.752 -36.657 -9.926 1.00 95.62 292 ASP A N 1
ATOM 2406 C CA . ASP A 1 292 ? -4.627 -38.053 -9.542 1.00 95.62 292 ASP A CA 1
ATOM 2407 C C . ASP A 1 292 ? -4.733 -38.942 -10.798 1.00 95.62 292 ASP A C 1
ATOM 2409 O O . ASP A 1 292 ? -5.832 -39.130 -11.341 1.00 95.62 292 ASP A O 1
ATOM 2413 N N . PRO A 1 293 ? -3.603 -39.487 -11.297 1.00 94.94 293 PRO A N 1
ATOM 2414 C CA . PRO A 1 293 ? -3.597 -40.317 -12.495 1.00 94.94 293 PRO A CA 1
ATOM 2415 C C . PRO A 1 293 ? -4.363 -41.632 -12.307 1.00 94.94 293 PRO A C 1
ATOM 2417 O O . PRO A 1 293 ? -4.890 -42.159 -13.287 1.00 94.94 293 PRO A O 1
ATOM 2420 N N . GLU A 1 294 ? -4.468 -42.152 -11.083 1.00 93.62 294 GLU A N 1
ATOM 2421 C CA . GLU A 1 294 ? -5.177 -43.400 -10.800 1.00 93.62 294 GLU A CA 1
ATOM 2422 C C . GLU A 1 294 ? -6.690 -43.175 -10.868 1.00 93.62 294 GLU A C 1
ATOM 2424 O O . GLU A 1 294 ? -7.389 -43.889 -11.593 1.00 93.62 294 GLU A O 1
ATOM 2429 N N . LYS A 1 295 ? -7.201 -42.093 -10.261 1.00 93.06 295 LYS A N 1
ATOM 2430 C CA . LYS A 1 295 ? -8.598 -41.658 -10.470 1.00 93.06 295 LYS A CA 1
ATOM 2431 C C . LYS A 1 295 ? -8.885 -41.359 -11.945 1.00 93.06 295 LYS A C 1
ATOM 2433 O O . LYS A 1 295 ? -9.915 -41.765 -12.500 1.00 93.06 295 LYS A O 1
ATOM 2438 N N . ALA A 1 296 ? -7.950 -40.707 -12.635 1.00 91.25 296 ALA A N 1
ATOM 2439 C CA . ALA A 1 296 ? -8.086 -40.387 -14.052 1.00 91.25 296 ALA A CA 1
ATOM 2440 C C . ALA A 1 296 ? -8.068 -41.620 -14.973 1.00 91.25 296 ALA A C 1
ATOM 2442 O O . ALA A 1 296 ? -8.678 -41.574 -16.042 1.00 91.25 296 ALA A O 1
ATOM 2443 N N . LYS A 1 297 ? -7.488 -42.750 -14.554 1.00 93.38 297 LYS A N 1
ATOM 2444 C CA . LYS A 1 297 ? -7.509 -44.030 -15.292 1.00 93.38 297 LYS A CA 1
ATOM 2445 C C . LYS A 1 297 ? -8.569 -45.021 -14.801 1.00 93.38 297 LYS A C 1
ATOM 2447 O O . LYS A 1 297 ? -8.868 -45.975 -15.515 1.00 93.38 297 LYS A O 1
ATOM 2452 N N . ALA A 1 298 ? -9.181 -44.788 -13.638 1.00 91.50 298 ALA A N 1
ATOM 2453 C CA . ALA A 1 298 ? -10.205 -45.664 -13.070 1.00 91.50 298 ALA A CA 1
ATOM 2454 C C . ALA A 1 298 ? -11.350 -45.933 -14.062 1.00 91.50 298 ALA A C 1
ATOM 2456 O O . ALA A 1 298 ? -11.859 -45.005 -14.698 1.00 91.50 298 ALA A O 1
ATOM 2457 N N . LYS A 1 299 ? -11.763 -47.200 -14.187 1.00 88.19 299 LYS A N 1
ATOM 2458 C CA . LYS A 1 299 ? -12.841 -47.612 -15.107 1.00 88.19 299 LYS A CA 1
ATOM 2459 C C . LYS A 1 299 ? -14.190 -47.002 -14.725 1.00 88.19 299 LYS A C 1
ATOM 2461 O O . LYS A 1 299 ? -14.964 -46.626 -15.598 1.00 88.19 299 LYS A O 1
ATOM 2466 N N . ILE A 1 300 ? -14.454 -46.889 -13.424 1.00 87.88 300 ILE A N 1
ATOM 2467 C CA . ILE A 1 300 ? -15.648 -46.241 -12.881 1.00 87.88 300 ILE A CA 1
ATOM 2468 C C . ILE A 1 300 ? -15.248 -44.836 -12.438 1.00 87.88 300 ILE A C 1
ATOM 2470 O O . ILE A 1 300 ? -14.373 -44.672 -11.591 1.00 87.88 300 ILE A O 1
ATOM 2474 N N . LYS A 1 301 ? -15.877 -43.822 -13.036 1.00 87.19 301 LYS A N 1
ATOM 2475 C CA . LYS A 1 301 ? -15.615 -42.412 -12.739 1.00 87.19 301 LYS A CA 1
ATOM 2476 C C . LYS A 1 301 ? -16.538 -41.911 -11.639 1.00 87.19 301 LYS A C 1
ATOM 2478 O O . LYS A 1 301 ? -17.743 -41.790 -11.856 1.00 87.19 301 LYS A O 1
ATOM 2483 N N . THR A 1 302 ? -15.966 -41.574 -10.488 1.00 90.00 302 THR A N 1
ATOM 2484 C CA . THR A 1 302 ? -16.651 -40.780 -9.466 1.00 90.00 302 THR A CA 1
ATOM 2485 C C . THR A 1 302 ? -16.907 -39.370 -9.996 1.00 90.00 302 THR A C 1
ATOM 2487 O O . THR A 1 302 ? -16.154 -38.846 -10.823 1.00 90.00 302 THR A O 1
ATOM 2490 N N . ARG A 1 303 ? -18.015 -38.761 -9.567 1.00 90.75 303 ARG A N 1
ATOM 2491 C CA . ARG A 1 303 ? -18.410 -37.418 -9.998 1.00 90.75 303 ARG A CA 1
ATOM 2492 C C . ARG A 1 303 ? -18.635 -36.514 -8.799 1.00 90.75 303 ARG A C 1
ATOM 2494 O O . ARG A 1 303 ? -19.289 -36.913 -7.841 1.00 90.75 303 ARG A O 1
ATOM 2501 N N . ILE A 1 304 ? -18.143 -35.287 -8.901 1.00 90.00 304 ILE A N 1
ATOM 2502 C CA . ILE A 1 304 ? -18.434 -34.215 -7.953 1.00 90.00 304 ILE A CA 1
ATOM 2503 C C . ILE A 1 304 ? -19.663 -33.484 -8.477 1.00 90.00 304 ILE A C 1
ATOM 2505 O O . ILE A 1 304 ? -19.679 -33.011 -9.618 1.00 90.00 304 ILE A O 1
ATOM 2509 N N . LYS A 1 305 ? -20.709 -33.417 -7.655 1.00 91.44 305 LYS A N 1
ATOM 2510 C CA . LYS A 1 305 ? -21.935 -32.699 -7.997 1.00 91.44 305 LYS A CA 1
ATOM 2511 C C . LYS A 1 305 ? -21.650 -31.198 -7.984 1.00 91.44 305 LYS A C 1
ATOM 2513 O O . LYS A 1 305 ? -21.350 -30.644 -6.933 1.00 91.44 305 LYS A O 1
ATOM 2518 N N . GLY A 1 306 ? -21.737 -30.552 -9.143 1.00 89.62 306 GLY A N 1
ATOM 2519 C CA . GLY A 1 306 ? -21.650 -29.098 -9.242 1.00 89.62 306 GLY A CA 1
ATOM 2520 C C . GLY A 1 306 ? -23.017 -28.418 -9.103 1.00 89.62 306 GLY A C 1
ATOM 2521 O O . GLY A 1 306 ? -24.055 -29.094 -9.050 1.00 89.62 306 GLY A O 1
ATOM 2522 N N . PRO A 1 307 ? -23.040 -27.074 -9.062 1.00 90.75 307 PRO A N 1
ATOM 2523 C CA . PRO A 1 307 ? -24.275 -26.300 -9.128 1.00 90.75 307 PRO A CA 1
ATOM 2524 C C . PRO A 1 307 ? -25.074 -26.642 -10.390 1.00 90.75 307 PRO A C 1
ATOM 2526 O O . PRO A 1 307 ? -24.501 -27.043 -11.406 1.00 90.75 307 PRO A O 1
ATOM 2529 N N . ARG A 1 308 ? -26.399 -26.431 -10.356 1.00 88.56 308 ARG A N 1
ATOM 2530 C CA . ARG A 1 308 ? -27.299 -26.773 -11.477 1.00 88.56 308 ARG A CA 1
ATOM 2531 C C . ARG A 1 308 ? -26.806 -26.231 -12.827 1.00 88.56 308 ARG A C 1
ATOM 2533 O O . ARG A 1 308 ? -26.893 -26.946 -13.815 1.00 88.56 308 ARG A O 1
ATOM 2540 N N . SER A 1 309 ? -26.235 -25.026 -12.847 1.00 93.31 309 SER A N 1
ATOM 2541 C CA . SER A 1 309 ? -25.740 -24.364 -14.062 1.00 93.31 309 SER A CA 1
ATOM 2542 C C . SER A 1 309 ? -24.451 -24.961 -14.642 1.00 93.31 309 SER A C 1
ATOM 2544 O O . SER A 1 309 ? -24.195 -24.792 -15.828 1.00 93.31 309 SER A O 1
ATOM 2546 N N . PHE A 1 310 ? -23.638 -25.645 -13.831 1.00 90.94 310 PHE A N 1
ATOM 2547 C CA . PHE A 1 310 ? -22.321 -26.161 -14.239 1.00 90.94 310 PHE A CA 1
ATOM 2548 C C . PHE A 1 310 ? -22.294 -27.685 -14.426 1.00 90.94 310 PHE A C 1
ATOM 2550 O O . PHE A 1 310 ? -21.365 -28.217 -15.030 1.00 90.94 310 PHE A O 1
ATOM 2557 N N . GLY A 1 311 ? -23.315 -28.401 -13.941 1.00 91.75 311 GLY A N 1
ATOM 2558 C CA . GLY A 1 311 ? -23.374 -29.860 -14.016 1.00 91.75 311 GLY A CA 1
ATOM 2559 C C . GLY A 1 311 ? -22.349 -30.552 -13.109 1.00 91.75 311 GLY A C 1
ATOM 2560 O O . GLY A 1 311 ? -21.658 -29.926 -12.311 1.00 91.75 311 GLY A O 1
ATOM 2561 N N . SER A 1 312 ? -22.282 -31.884 -13.179 1.00 93.44 312 SER A N 1
ATOM 2562 C CA . SER A 1 312 ? -21.327 -32.671 -12.381 1.00 93.44 312 SER A CA 1
ATOM 2563 C C . SER A 1 312 ? -20.039 -32.936 -13.154 1.00 93.44 312 SER A C 1
ATOM 2565 O O . SER A 1 312 ? -20.096 -33.374 -14.306 1.00 93.44 312 SER A O 1
ATOM 2567 N N . ILE A 1 313 ? -18.894 -32.765 -12.498 1.00 92.31 313 ILE A N 1
ATOM 2568 C CA . ILE A 1 313 ? -17.566 -32.996 -13.082 1.00 92.31 313 ILE A CA 1
ATOM 2569 C C . ILE A 1 313 ? -17.008 -34.358 -12.667 1.00 92.31 313 ILE A C 1
ATOM 2571 O O . ILE A 1 313 ? -17.402 -34.909 -11.641 1.00 92.31 313 ILE A O 1
ATOM 2575 N N . ILE A 1 314 ? -16.098 -34.913 -13.468 1.00 93.12 314 ILE A N 1
ATOM 2576 C CA . ILE A 1 314 ? -15.380 -36.143 -13.112 1.00 93.12 314 ILE A CA 1
ATOM 2577 C C . ILE A 1 314 ? -14.336 -35.806 -12.045 1.00 93.12 314 ILE A C 1
ATOM 2579 O O . ILE A 1 314 ? -13.550 -34.877 -12.220 1.00 93.12 314 ILE A O 1
ATOM 2583 N N . ASP A 1 315 ? -14.312 -36.581 -10.966 1.00 93.88 315 ASP A N 1
ATOM 2584 C CA . ASP A 1 315 ? -13.292 -36.462 -9.930 1.00 93.88 315 ASP A CA 1
ATOM 2585 C C . ASP A 1 315 ? -11.973 -37.094 -10.406 1.00 93.88 315 ASP A C 1
ATOM 2587 O O . ASP A 1 315 ? -11.822 -38.315 -10.447 1.00 93.88 315 ASP A O 1
ATOM 2591 N N . VAL A 1 316 ? -11.020 -36.242 -10.785 1.00 95.44 316 VAL A N 1
ATOM 2592 C CA . VAL A 1 316 ? -9.637 -36.617 -11.137 1.00 95.44 316 VAL A CA 1
ATOM 2593 C C . VAL A 1 316 ? -8.614 -35.969 -10.203 1.00 95.44 316 VAL A C 1
ATOM 2595 O O . VAL A 1 316 ? -7.446 -35.819 -10.565 1.00 95.44 316 VAL A O 1
ATOM 2598 N N . VAL A 1 317 ? -9.052 -35.526 -9.022 1.00 94.31 317 VAL A N 1
ATOM 2599 C CA . VAL A 1 317 ? -8.236 -34.731 -8.102 1.00 94.31 317 VAL A CA 1
ATOM 2600 C C . VAL A 1 317 ? -8.177 -35.411 -6.739 1.00 94.31 317 VAL A C 1
ATOM 2602 O O . VAL A 1 317 ? -9.174 -35.869 -6.185 1.00 94.31 317 VAL A O 1
ATOM 2605 N N . SER A 1 318 ? -6.979 -35.484 -6.179 1.00 93.81 318 SER A N 1
ATOM 2606 C CA . SER A 1 318 ? -6.754 -35.824 -4.778 1.00 93.81 318 SER A CA 1
ATOM 2607 C C . SER A 1 318 ? -6.725 -34.537 -3.952 1.00 93.81 318 SER A C 1
ATOM 2609 O O . SER A 1 318 ? -6.159 -33.528 -4.385 1.00 93.81 318 SER A O 1
ATOM 2611 N N . VAL A 1 319 ? -7.362 -34.561 -2.781 1.00 94.88 319 VAL A N 1
ATOM 2612 C CA . VAL A 1 319 ? -7.417 -33.426 -1.852 1.00 94.88 319 VAL A CA 1
ATOM 2613 C C . VAL A 1 319 ? -6.811 -33.868 -0.531 1.00 94.88 319 VAL A C 1
ATOM 2615 O O . VAL A 1 319 ? -7.196 -34.899 0.016 1.00 94.88 319 VAL A O 1
ATOM 2618 N N . SER A 1 320 ? -5.865 -33.092 -0.021 1.00 95.44 320 SER A N 1
ATOM 2619 C CA . SER A 1 320 ? -5.253 -33.308 1.290 1.00 95.44 320 SER A CA 1
ATOM 2620 C C . SER A 1 320 ? -5.169 -31.991 2.046 1.00 95.44 320 SER A C 1
ATOM 2622 O O . SER A 1 320 ? -4.958 -30.949 1.422 1.00 95.44 320 SER A O 1
ATOM 2624 N N . THR A 1 321 ? -5.251 -32.027 3.373 1.00 96.44 321 THR A N 1
ATOM 2625 C CA . THR A 1 321 ? -4.946 -30.855 4.202 1.00 96.44 321 THR A CA 1
ATOM 2626 C C . THR A 1 321 ? -3.501 -30.420 3.969 1.00 96.44 321 THR A C 1
ATOM 2628 O O . THR A 1 321 ? -2.580 -31.238 3.996 1.00 96.44 321 THR A O 1
ATOM 2631 N N . PHE A 1 322 ? -3.307 -29.133 3.713 1.00 96.06 322 PHE A N 1
ATOM 2632 C CA . PHE A 1 322 ? -2.001 -28.511 3.590 1.00 96.06 322 PHE A CA 1
ATOM 2633 C C . PHE A 1 322 ? -1.619 -27.870 4.919 1.00 96.06 322 PHE A C 1
ATOM 2635 O O . PHE A 1 322 ? -2.345 -27.023 5.438 1.00 96.06 322 PHE A O 1
ATOM 2642 N N . VAL A 1 323 ? -0.462 -28.262 5.438 1.00 92.50 323 VAL A N 1
ATOM 2643 C CA . VAL A 1 323 ? 0.179 -27.614 6.580 1.00 92.50 323 VAL A CA 1
ATOM 2644 C C . VAL A 1 323 ? 1.440 -26.953 6.051 1.00 92.50 323 VAL A C 1
ATOM 2646 O O . VAL A 1 323 ? 2.257 -27.615 5.405 1.00 92.50 323 VAL A O 1
ATOM 2649 N N . GLU A 1 324 ? 1.571 -25.650 6.279 1.00 87.38 324 GLU A N 1
ATOM 2650 C CA . GLU A 1 324 ? 2.751 -24.907 5.855 1.00 87.38 324 GLU A CA 1
ATOM 2651 C C . GLU A 1 324 ? 3.999 -25.477 6.553 1.00 87.38 324 GLU A C 1
ATOM 2653 O O . GLU A 1 324 ? 3.981 -25.683 7.772 1.00 87.38 324 GLU A O 1
ATOM 2658 N N . PRO A 1 325 ? 5.072 -25.805 5.809 1.00 89.06 325 PRO A N 1
ATOM 2659 C CA . PRO A 1 325 ? 6.270 -26.361 6.417 1.00 89.06 325 PRO A CA 1
ATOM 2660 C C . PRO A 1 325 ? 6.938 -25.315 7.325 1.00 89.06 325 PRO A C 1
ATOM 2662 O O . PRO A 1 325 ? 7.098 -24.165 6.910 1.00 89.06 325 PRO A O 1
ATOM 2665 N N . PRO A 1 326 ? 7.383 -25.690 8.539 1.00 86.00 326 PRO A N 1
ATOM 2666 C CA . PRO A 1 326 ? 8.044 -24.749 9.432 1.00 86.00 326 PRO A CA 1
ATOM 2667 C C . PRO A 1 326 ? 9.383 -24.292 8.847 1.00 86.00 326 PRO A C 1
ATOM 2669 O O . PRO A 1 326 ? 10.087 -25.054 8.175 1.00 86.00 326 PRO A O 1
ATOM 2672 N N . ILE A 1 327 ? 9.781 -23.058 9.161 1.00 85.56 327 ILE A N 1
ATOM 2673 C CA . ILE A 1 327 ? 11.105 -22.544 8.805 1.00 85.56 327 ILE A CA 1
ATOM 2674 C C . ILE A 1 327 ? 12.159 -23.354 9.577 1.00 85.56 327 ILE A C 1
ATOM 2676 O O . ILE A 1 327 ? 12.253 -23.281 10.796 1.00 85.56 327 ILE A O 1
ATOM 2680 N N . GLN A 1 328 ? 12.972 -24.140 8.870 1.00 84.38 328 GLN A N 1
ATOM 2681 C CA . GLN A 1 328 ? 13.968 -25.022 9.504 1.00 84.38 328 GLN A CA 1
ATOM 2682 C C . GLN A 1 328 ? 15.257 -24.299 9.927 1.00 84.38 328 GLN A C 1
ATOM 2684 O O . GLN A 1 328 ? 16.074 -24.842 10.665 1.00 84.38 328 GLN A O 1
ATOM 2689 N N . VAL A 1 329 ? 15.466 -23.076 9.442 1.00 80.69 329 VAL A N 1
ATOM 2690 C CA . VAL A 1 329 ? 16.661 -22.262 9.701 1.00 80.69 329 VAL A CA 1
ATOM 2691 C C . VAL A 1 329 ? 16.360 -21.146 10.701 1.00 80.69 329 VAL A C 1
ATOM 2693 O O . VAL A 1 329 ? 15.203 -20.834 10.960 1.00 80.69 329 VAL A O 1
ATOM 2696 N N . ASN A 1 330 ? 17.408 -20.525 11.257 1.00 81.31 330 ASN A N 1
ATOM 2697 C CA . ASN A 1 330 ? 17.289 -19.311 12.078 1.00 81.31 330 ASN A CA 1
ATOM 2698 C C . ASN A 1 330 ? 16.264 -19.436 13.230 1.00 81.31 330 ASN A C 1
ATOM 2700 O O . ASN A 1 330 ? 15.472 -18.531 13.471 1.00 81.31 330 ASN A O 1
ATOM 2704 N N . GLN A 1 331 ? 16.254 -20.585 13.920 1.00 84.81 331 GLN A N 1
ATOM 2705 C CA . GLN A 1 331 ? 15.348 -20.861 15.047 1.00 84.81 331 GLN A CA 1
ATOM 2706 C C . GLN A 1 331 ? 13.855 -20.675 14.703 1.00 84.81 331 GLN A C 1
ATOM 2708 O O . GLN A 1 331 ? 13.078 -20.220 15.538 1.00 84.81 331 GLN A O 1
ATOM 2713 N N . GLY A 1 332 ? 13.450 -20.982 13.466 1.00 83.69 332 GLY A N 1
ATOM 2714 C CA . GLY A 1 332 ? 12.059 -20.828 13.034 1.00 83.69 332 GLY A CA 1
ATOM 2715 C C . GLY A 1 332 ? 11.681 -19.420 12.582 1.00 83.69 332 GLY A C 1
ATOM 2716 O O . GLY A 1 332 ? 10.526 -19.194 12.239 1.00 83.69 332 GLY A O 1
ATOM 2717 N N . LYS A 1 333 ? 12.629 -18.477 12.559 1.00 82.19 333 LYS A N 1
ATOM 2718 C CA . LYS A 1 333 ? 12.374 -17.084 12.183 1.00 82.19 333 LYS A CA 1
ATOM 2719 C C . LYS A 1 333 ? 12.779 -16.804 10.751 1.00 82.19 333 LYS A C 1
ATOM 2721 O O . LYS A 1 333 ? 13.862 -17.197 10.304 1.00 82.19 333 LYS A O 1
ATOM 2726 N N . PHE A 1 334 ? 11.958 -16.034 10.052 1.00 85.06 334 PHE A N 1
ATOM 2727 C CA . PHE A 1 334 ? 12.305 -15.577 8.716 1.00 85.06 334 PHE A CA 1
ATOM 2728 C C . PHE A 1 334 ? 13.515 -14.643 8.772 1.00 85.06 334 PHE A C 1
ATOM 2730 O O . PHE A 1 334 ? 13.636 -13.788 9.655 1.00 85.06 334 PHE A O 1
ATOM 2737 N N . LEU A 1 335 ? 14.425 -14.828 7.817 1.00 83.69 335 LEU A N 1
ATOM 2738 C CA . LEU A 1 335 ? 15.613 -14.010 7.659 1.00 83.69 335 LEU A CA 1
ATOM 2739 C C . LEU A 1 335 ? 15.534 -13.317 6.296 1.00 83.69 335 LEU A C 1
ATOM 2741 O O . LEU A 1 335 ? 15.586 -14.001 5.272 1.00 83.69 335 LEU A O 1
ATOM 2745 N N . PRO A 1 336 ? 15.445 -11.979 6.252 1.00 81.12 336 PRO A N 1
ATOM 2746 C CA . PRO A 1 336 ? 15.190 -11.219 5.033 1.00 81.12 336 PRO A CA 1
ATOM 2747 C C . PRO A 1 336 ? 16.455 -11.088 4.177 1.00 81.12 336 PRO A C 1
ATOM 2749 O O . PRO A 1 336 ? 16.923 -9.983 3.900 1.00 81.12 336 PRO A O 1
ATOM 2752 N N . LYS A 1 337 ? 17.060 -12.200 3.758 1.00 80.69 337 LYS A N 1
ATOM 2753 C CA . LYS A 1 337 ? 18.251 -12.208 2.903 1.00 80.69 337 LYS A CA 1
ATOM 2754 C C . LYS A 1 337 ? 18.120 -13.242 1.785 1.00 80.69 337 LYS A C 1
ATOM 2756 O O . LYS A 1 337 ? 17.466 -14.261 1.999 1.00 80.69 337 LYS A O 1
ATOM 2761 N N . PRO A 1 338 ? 18.748 -13.008 0.619 1.00 83.38 338 PRO A N 1
ATOM 2762 C CA . PRO A 1 338 ? 18.774 -14.000 -0.446 1.00 83.38 338 PRO A CA 1
ATOM 2763 C C . PRO A 1 338 ? 19.308 -15.342 0.060 1.00 83.38 338 PRO A C 1
ATOM 2765 O O . PRO A 1 338 ? 20.253 -15.395 0.857 1.00 83.38 338 PRO A O 1
ATOM 2768 N N . CYS A 1 339 ? 18.710 -16.435 -0.410 1.00 83.25 339 CYS A N 1
ATOM 2769 C CA . CYS A 1 339 ? 19.206 -17.771 -0.117 1.00 83.25 339 CYS A CA 1
ATOM 2770 C C . CYS A 1 339 ? 20.616 -17.945 -0.696 1.00 83.25 339 CYS A C 1
ATOM 2772 O O . CYS A 1 339 ? 20.956 -17.382 -1.742 1.00 83.25 339 CYS A O 1
ATOM 2774 N N . ARG A 1 340 ? 21.451 -18.750 -0.034 1.00 84.06 340 ARG A N 1
ATOM 2775 C CA . ARG A 1 340 ? 22.784 -19.081 -0.550 1.00 84.06 340 ARG A CA 1
ATOM 2776 C C . ARG A 1 340 ? 22.649 -19.718 -1.938 1.00 84.06 340 ARG A C 1
ATOM 2778 O O . ARG A 1 340 ? 21.863 -20.643 -2.103 1.00 84.06 340 ARG A O 1
ATOM 2785 N N . GLY A 1 341 ? 23.426 -19.233 -2.906 1.00 84.75 341 GLY A N 1
ATOM 2786 C CA . GLY A 1 341 ? 23.365 -19.707 -4.293 1.00 84.75 341 GLY A CA 1
ATOM 2787 C C . GLY A 1 341 ? 22.300 -19.025 -5.157 1.00 84.75 341 GLY A C 1
ATOM 2788 O O . GLY A 1 341 ? 22.090 -19.458 -6.285 1.00 84.75 341 GLY A O 1
ATOM 2789 N N . SER A 1 342 ? 21.646 -17.964 -4.666 1.00 83.50 342 SER A N 1
ATOM 2790 C CA . SER A 1 342 ? 20.790 -17.121 -5.509 1.00 83.50 342 SER A CA 1
ATOM 2791 C C . SER A 1 342 ? 21.627 -16.503 -6.632 1.00 83.50 342 SER A C 1
ATOM 2793 O O . SER A 1 342 ? 22.515 -15.696 -6.362 1.00 83.50 342 SER A O 1
ATOM 2795 N N . ALA A 1 343 ? 21.358 -16.898 -7.876 1.00 78.12 343 ALA A N 1
ATOM 2796 C CA . ALA A 1 343 ? 21.950 -16.291 -9.058 1.00 78.12 343 ALA A CA 1
ATOM 2797 C C . ALA A 1 343 ? 21.055 -15.138 -9.518 1.00 78.12 343 ALA A C 1
ATOM 2799 O O . ALA A 1 343 ? 19.884 -15.336 -9.838 1.00 78.12 343 ALA A O 1
ATOM 2800 N N . THR A 1 344 ? 21.608 -13.932 -9.529 1.00 71.62 344 THR A N 1
ATOM 2801 C CA . THR A 1 344 ? 20.968 -12.745 -10.089 1.00 71.62 344 THR A CA 1
ATOM 2802 C C . THR A 1 344 ? 21.974 -12.054 -10.999 1.00 71.62 344 THR A C 1
ATOM 2804 O O . THR A 1 344 ? 23.118 -11.883 -10.574 1.00 71.62 344 THR A O 1
ATOM 2807 N N . PRO A 1 345 ? 21.573 -11.632 -12.201 1.00 73.88 345 PRO A N 1
ATOM 2808 C CA . PRO A 1 345 ? 20.196 -11.576 -12.689 1.00 73.88 345 PRO A CA 1
ATOM 2809 C C . PRO A 1 345 ? 19.765 -12.823 -13.492 1.00 73.88 345 PRO A C 1
ATOM 2811 O O . PRO A 1 345 ? 20.589 -13.597 -13.970 1.00 73.88 345 PRO A O 1
ATOM 2814 N N . ILE A 1 346 ? 18.451 -13.031 -13.617 1.00 81.62 346 ILE A N 1
ATOM 2815 C CA . ILE A 1 346 ? 17.834 -14.153 -14.350 1.00 81.62 346 ILE A CA 1
ATOM 2816 C C . ILE A 1 346 ? 17.307 -13.620 -15.696 1.00 81.62 346 ILE A C 1
ATOM 2818 O O . ILE A 1 346 ? 16.797 -12.495 -15.722 1.00 81.62 346 ILE A O 1
ATOM 2822 N N . PRO A 1 347 ? 17.386 -14.384 -16.808 1.00 81.62 347 PRO A N 1
ATOM 2823 C CA . PRO A 1 347 ? 16.798 -13.975 -18.083 1.00 81.62 347 PRO A CA 1
ATOM 2824 C C . PRO A 1 347 ? 15.335 -13.525 -17.945 1.00 81.62 347 PRO A C 1
ATOM 2826 O O . PRO A 1 347 ? 14.537 -14.186 -17.282 1.00 81.62 347 PRO A O 1
ATOM 2829 N N . GLY A 1 348 ? 14.994 -12.396 -18.572 1.00 83.31 348 GLY A N 1
ATOM 2830 C CA . GLY A 1 348 ? 13.659 -11.786 -18.526 1.00 83.31 348 GLY A CA 1
ATOM 2831 C C . GLY A 1 348 ? 13.436 -10.763 -17.404 1.00 83.31 348 GLY A C 1
ATOM 2832 O O . GLY A 1 348 ? 12.429 -10.061 -17.433 1.00 83.31 348 GLY A O 1
ATOM 2833 N N . PHE A 1 349 ? 14.360 -10.629 -16.445 1.00 89.31 349 PHE A N 1
ATOM 2834 C CA . PHE A 1 349 ? 14.305 -9.576 -15.424 1.00 89.31 349 PHE A CA 1
ATOM 2835 C C . PHE A 1 349 ? 15.122 -8.346 -15.847 1.00 89.31 349 PHE A C 1
ATOM 2837 O O . PHE A 1 349 ? 16.212 -8.519 -16.402 1.00 89.31 349 PHE A O 1
ATOM 2844 N N . PRO A 1 350 ? 14.638 -7.118 -15.569 1.00 91.31 350 PRO A N 1
ATOM 2845 C CA . PRO A 1 350 ? 15.311 -5.897 -15.987 1.00 91.31 350 PRO A CA 1
ATOM 2846 C C . PRO A 1 350 ? 16.641 -5.679 -15.261 1.00 91.31 350 PRO A C 1
ATOM 2848 O O . PRO A 1 350 ? 16.768 -5.981 -14.072 1.00 91.31 350 PRO A O 1
ATOM 2851 N N . GLN A 1 351 ? 17.629 -5.126 -15.967 1.00 87.19 351 GLN A N 1
ATOM 2852 C CA . GLN A 1 351 ? 18.990 -4.939 -15.453 1.00 87.19 351 GLN A CA 1
ATOM 2853 C C . GLN A 1 351 ? 19.558 -3.579 -15.856 1.00 87.19 351 GLN A C 1
ATOM 2855 O O . GLN A 1 351 ? 19.908 -3.365 -17.013 1.00 87.19 351 GLN A O 1
ATOM 2860 N N . LEU A 1 352 ? 19.700 -2.670 -14.888 1.00 90.56 352 LEU A N 1
ATOM 2861 C CA . LEU A 1 352 ? 20.301 -1.356 -15.142 1.00 90.56 352 LEU A CA 1
ATOM 2862 C C . LEU A 1 352 ? 21.824 -1.436 -15.336 1.00 90.56 352 LEU A C 1
ATOM 2864 O O . LEU A 1 352 ? 22.348 -0.773 -16.214 1.00 90.56 352 LEU A O 1
ATOM 2868 N N . HIS A 1 353 ? 22.512 -2.310 -14.595 1.00 86.62 353 HIS A N 1
ATOM 2869 C CA . HIS A 1 353 ? 23.983 -2.403 -14.533 1.00 86.62 353 HIS A CA 1
ATOM 2870 C C . HIS A 1 353 ? 24.685 -2.889 -15.815 1.00 86.62 353 HIS A C 1
ATOM 2872 O O . HIS A 1 353 ? 25.894 -3.089 -15.800 1.00 86.62 353 HIS A O 1
ATOM 2878 N N . ILE A 1 354 ? 23.939 -3.172 -16.883 1.00 87.94 354 ILE A N 1
ATOM 2879 C CA . ILE A 1 354 ? 24.508 -3.600 -18.170 1.00 87.94 354 ILE A CA 1
ATOM 2880 C C . ILE A 1 354 ? 25.123 -2.415 -18.911 1.00 87.94 354 ILE A C 1
ATOM 2882 O O . ILE A 1 354 ? 26.095 -2.593 -19.638 1.00 87.94 354 ILE A O 1
ATOM 2886 N N . LEU A 1 355 ? 24.535 -1.231 -18.739 1.00 89.81 355 LEU A N 1
ATOM 2887 C CA . LEU A 1 355 ? 25.024 0.010 -19.316 1.00 89.81 355 LEU A CA 1
ATOM 2888 C C . LEU A 1 355 ? 25.503 0.914 -18.189 1.00 89.81 355 LEU A C 1
ATOM 2890 O O . LEU A 1 355 ? 24.836 1.030 -17.157 1.00 89.81 355 LEU A O 1
ATOM 2894 N N . ASP A 1 356 ? 26.634 1.572 -18.413 1.00 91.19 356 ASP A N 1
ATOM 2895 C CA . ASP A 1 356 ? 27.089 2.634 -17.531 1.00 91.19 356 ASP A CA 1
ATOM 2896 C C . ASP A 1 356 ? 26.139 3.827 -17.671 1.00 91.19 356 ASP A C 1
ATOM 2898 O O . ASP A 1 356 ? 25.778 4.252 -18.773 1.00 91.19 356 ASP A O 1
ATOM 2902 N N . CYS A 1 357 ? 25.652 4.327 -16.539 1.00 92.81 357 CYS A N 1
ATOM 2903 C CA . CYS A 1 357 ? 24.714 5.436 -16.515 1.00 92.81 357 CYS A CA 1
ATOM 2904 C C . CYS A 1 357 ? 24.932 6.324 -15.296 1.00 92.81 357 CYS A C 1
ATOM 2906 O O . CYS A 1 357 ? 25.243 5.852 -14.198 1.00 92.81 357 CYS A O 1
ATOM 2908 N N . THR A 1 358 ? 24.663 7.611 -15.473 1.00 93.56 358 THR A N 1
ATOM 2909 C CA . THR A 1 358 ? 24.571 8.574 -14.376 1.00 93.56 358 THR A CA 1
ATOM 2910 C C . THR A 1 358 ? 23.105 8.859 -14.062 1.00 93.56 358 THR A C 1
ATOM 2912 O O . THR A 1 358 ? 22.249 8.805 -14.943 1.00 93.56 358 THR A O 1
ATOM 2915 N N . ALA A 1 359 ? 22.787 9.128 -12.795 1.00 94.12 359 ALA A N 1
ATOM 2916 C CA . ALA A 1 359 ? 21.413 9.346 -12.350 1.00 94.12 359 ALA A CA 1
ATOM 2917 C C . ALA A 1 359 ? 21.239 10.759 -11.786 1.00 94.12 359 ALA A C 1
ATOM 2919 O O . ALA A 1 359 ? 21.993 11.183 -10.907 1.00 94.12 359 ALA A O 1
ATOM 2920 N N . GLN A 1 360 ? 20.220 11.480 -12.253 1.00 94.38 360 GLN A N 1
ATOM 2921 C CA . GLN A 1 360 ? 19.915 12.831 -11.789 1.00 94.38 360 GLN A CA 1
ATOM 2922 C C . GLN A 1 360 ? 18.405 13.062 -11.703 1.00 94.38 360 GLN A C 1
ATOM 2924 O O . GLN A 1 360 ? 17.658 12.707 -12.607 1.00 94.38 360 GLN A O 1
ATOM 2929 N N . LEU A 1 361 ? 17.946 13.703 -10.627 1.00 96.06 361 LEU A N 1
ATOM 2930 C CA . LEU A 1 361 ? 16.565 14.178 -10.536 1.00 96.06 361 LEU A CA 1
ATOM 2931 C C . LEU A 1 361 ? 16.369 15.389 -11.454 1.00 96.06 361 LEU A C 1
ATOM 2933 O O . LEU A 1 361 ? 17.124 16.359 -11.375 1.00 96.06 361 LEU A O 1
ATOM 2937 N N . GLN A 1 362 ? 15.375 15.313 -12.340 1.00 94.19 362 GLN A N 1
ATOM 2938 C CA . GLN A 1 362 ? 15.031 16.391 -13.264 1.00 94.19 362 GLN A CA 1
ATOM 2939 C C . GLN A 1 362 ? 13.519 16.480 -13.493 1.00 94.19 362 GLN A C 1
ATOM 2941 O O . GLN A 1 362 ? 12.801 15.478 -13.518 1.00 94.19 362 GLN A O 1
ATOM 2946 N N . LYS A 1 363 ? 13.013 17.691 -13.739 1.00 94.88 363 LYS A N 1
ATOM 2947 C CA . LYS A 1 363 ? 11.597 17.941 -14.040 1.00 94.88 363 LYS A CA 1
ATOM 2948 C C . LYS A 1 363 ? 11.321 17.882 -15.546 1.00 94.88 363 LYS A C 1
ATOM 2950 O O . LYS A 1 363 ? 11.081 18.901 -16.185 1.00 94.88 363 LYS A O 1
ATOM 2955 N N . ILE A 1 364 ? 11.329 16.672 -16.100 1.00 94.31 364 ILE A N 1
ATOM 2956 C CA . ILE A 1 364 ? 11.143 16.431 -17.546 1.00 94.31 364 ILE A CA 1
ATOM 2957 C C . ILE A 1 364 ? 9.675 16.282 -17.977 1.00 94.31 364 ILE A C 1
ATOM 2959 O O . ILE A 1 364 ? 9.365 16.248 -19.163 1.00 94.31 364 ILE A O 1
ATOM 2963 N N . GLY A 1 365 ? 8.742 16.191 -17.025 1.00 93.88 365 GLY A N 1
ATOM 2964 C CA . GLY A 1 365 ? 7.335 15.944 -17.341 1.00 93.88 365 GLY A CA 1
ATOM 2965 C C . GLY A 1 365 ? 7.080 14.532 -17.873 1.00 93.88 365 GLY A C 1
ATOM 2966 O O . GLY A 1 365 ? 6.266 14.370 -18.782 1.00 93.88 365 GLY A O 1
ATOM 2967 N N . CYS A 1 366 ? 7.771 13.536 -17.304 1.00 94.69 366 CYS A N 1
ATOM 2968 C CA . CYS A 1 366 ? 7.652 12.127 -17.675 1.00 94.69 366 CYS A CA 1
ATOM 2969 C C . CYS A 1 366 ? 6.180 11.683 -17.685 1.00 94.69 366 CYS A C 1
ATOM 2971 O O . CYS A 1 366 ? 5.416 11.988 -16.762 1.00 94.69 366 CYS A O 1
ATOM 2973 N N . GLN A 1 367 ? 5.772 10.999 -18.750 1.00 94.69 367 GLN A N 1
ATOM 2974 C CA . GLN A 1 367 ? 4.409 10.564 -19.008 1.00 94.69 367 GLN A CA 1
ATOM 2975 C C . GLN A 1 367 ? 4.359 9.035 -19.060 1.00 94.69 367 GLN A C 1
ATOM 2977 O O . GLN A 1 367 ? 4.415 8.421 -20.120 1.00 94.69 367 GLN A O 1
ATOM 2982 N N . ILE A 1 368 ? 4.218 8.431 -17.882 1.00 91.94 368 ILE A N 1
ATOM 2983 C CA . ILE A 1 368 ? 4.027 6.980 -17.729 1.00 91.94 368 ILE A CA 1
ATOM 2984 C C . ILE A 1 368 ? 2.555 6.596 -17.970 1.00 91.94 368 ILE A C 1
ATOM 2986 O O . ILE A 1 368 ? 2.253 5.514 -18.463 1.00 91.94 368 ILE A O 1
ATOM 2990 N N . PHE A 1 369 ? 1.631 7.505 -17.641 1.00 90.75 369 PHE A N 1
ATOM 2991 C CA . PHE A 1 369 ? 0.183 7.316 -17.76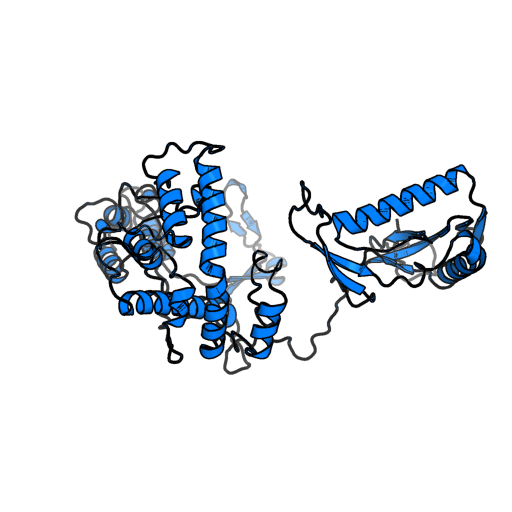9 1.00 90.75 369 PHE A CA 1
ATOM 2992 C C . PHE A 1 369 ? -0.439 8.378 -18.700 1.00 90.75 369 PHE A C 1
ATOM 2994 O O . PHE A 1 369 ? 0.173 8.818 -19.670 1.00 90.75 369 PHE A O 1
ATOM 3001 N N . GLY A 1 370 ? -1.675 8.812 -18.428 1.00 89.75 370 GLY A N 1
ATOM 3002 C CA . GLY A 1 370 ? -2.407 9.748 -19.289 1.00 89.75 370 GLY A CA 1
ATOM 3003 C C . GLY A 1 370 ? -1.918 11.203 -19.258 1.00 89.75 370 GLY A C 1
ATOM 3004 O O . GLY A 1 370 ? -2.161 11.938 -20.208 1.00 89.75 370 GLY A O 1
ATOM 3005 N N . THR A 1 371 ? -1.228 11.639 -18.199 1.00 93.31 371 THR A N 1
ATOM 3006 C CA . THR A 1 371 ? -0.778 13.034 -18.040 1.00 93.31 371 THR A CA 1
ATOM 3007 C C . THR A 1 371 ? 0.690 13.118 -17.651 1.00 93.31 371 THR A C 1
ATOM 3009 O O . THR A 1 371 ? 1.189 12.264 -16.920 1.00 93.31 371 THR A O 1
ATOM 3012 N N . LYS A 1 372 ? 1.359 14.193 -18.078 1.00 94.69 372 LYS A N 1
ATOM 3013 C CA . LYS A 1 372 ? 2.740 14.501 -17.688 1.00 94.69 372 LYS A CA 1
ATOM 3014 C C . LYS A 1 372 ? 2.865 14.696 -16.177 1.00 94.69 372 LYS A C 1
ATOM 3016 O O . LYS A 1 372 ? 2.055 15.405 -15.572 1.00 94.69 372 LYS A O 1
ATOM 3021 N N . SER A 1 373 ? 3.903 14.110 -15.588 1.00 94.38 373 SER A N 1
ATOM 3022 C CA . SER A 1 373 ? 4.239 14.314 -14.181 1.00 94.38 373 SER A CA 1
ATOM 3023 C C . SER A 1 373 ? 4.568 15.784 -13.898 1.00 94.38 373 SER A C 1
ATOM 3025 O O . SER A 1 373 ? 5.183 16.476 -14.709 1.00 94.38 373 SER A O 1
ATOM 3027 N N . LYS A 1 374 ? 4.164 16.270 -12.722 1.00 92.44 374 LYS A N 1
ATOM 3028 C CA . LYS A 1 374 ? 4.549 17.596 -12.204 1.00 92.44 374 LYS A CA 1
ATOM 3029 C C . LYS A 1 374 ? 5.760 17.529 -11.270 1.00 92.44 374 LYS A C 1
ATOM 3031 O O . LYS A 1 374 ? 6.270 18.584 -10.883 1.00 92.44 374 LYS A O 1
ATOM 3036 N N . PHE A 1 375 ? 6.177 16.317 -10.915 1.00 91.19 375 PHE A N 1
ATOM 3037 C CA . PHE A 1 375 ? 7.271 16.026 -10.000 1.00 91.19 375 PHE A CA 1
ATOM 3038 C C . PHE A 1 375 ? 8.554 15.727 -10.770 1.00 91.19 375 PHE A C 1
ATOM 3040 O O . PHE A 1 375 ? 8.539 15.522 -11.988 1.00 91.19 375 PHE A O 1
ATOM 3047 N N . GLU A 1 376 ? 9.667 15.737 -10.050 1.00 93.81 376 GLU A N 1
ATOM 3048 C CA . GLU A 1 376 ? 10.944 15.306 -10.596 1.00 93.81 376 GLU A CA 1
ATOM 3049 C C . GLU A 1 376 ? 10.901 13.815 -10.945 1.00 93.81 376 GLU A C 1
ATOM 3051 O O . GLU A 1 376 ? 10.145 13.030 -10.378 1.00 93.81 376 GLU A O 1
ATOM 3056 N N . THR A 1 377 ? 11.690 13.432 -11.937 1.00 94.19 377 THR A N 1
ATOM 3057 C CA . THR A 1 377 ? 11.911 12.050 -12.353 1.00 94.19 377 THR A CA 1
ATOM 3058 C C . THR A 1 377 ? 13.393 11.762 -12.184 1.00 94.19 377 THR A C 1
ATOM 3060 O O . THR A 1 377 ? 14.217 12.617 -12.507 1.00 94.19 377 THR A O 1
ATOM 3063 N N . LEU A 1 378 ? 13.738 10.578 -11.676 1.00 95.56 378 LEU A N 1
ATOM 3064 C CA . LEU A 1 378 ? 15.118 10.105 -11.698 1.00 95.56 378 LEU A CA 1
ATOM 3065 C C . LEU A 1 378 ? 15.479 9.762 -13.144 1.00 95.56 378 LEU A C 1
ATOM 3067 O O . LEU A 1 378 ? 15.093 8.708 -13.644 1.00 95.56 378 LEU A O 1
ATOM 3071 N N . VAL A 1 379 ? 16.162 10.683 -13.816 1.00 96.12 379 VAL A N 1
ATOM 3072 C CA . VAL A 1 379 ? 16.633 10.507 -15.186 1.00 96.12 379 VAL A CA 1
ATOM 3073 C C . VAL A 1 379 ? 17.941 9.732 -15.159 1.00 96.12 379 VAL A C 1
ATOM 3075 O O . VAL A 1 379 ? 18.861 10.106 -14.429 1.00 96.12 379 VAL A O 1
ATOM 3078 N N . LEU A 1 380 ? 18.014 8.661 -15.948 1.00 96.06 380 LEU A N 1
ATOM 3079 C CA . LEU A 1 380 ? 19.243 7.907 -16.175 1.00 96.06 380 LEU A CA 1
ATOM 3080 C C . LEU A 1 380 ? 19.839 8.345 -17.512 1.00 96.06 380 LEU A C 1
ATOM 3082 O O . LEU A 1 380 ? 19.250 8.090 -18.561 1.00 96.06 380 LEU A O 1
ATOM 3086 N N . ALA A 1 381 ? 20.987 9.011 -17.466 1.00 94.56 381 ALA A N 1
ATOM 3087 C CA . ALA A 1 381 ? 21.755 9.359 -18.650 1.00 94.56 381 ALA A CA 1
ATOM 3088 C C . ALA A 1 381 ? 22.742 8.231 -18.952 1.00 94.56 381 ALA A C 1
ATOM 3090 O O . ALA A 1 381 ? 23.628 7.949 -18.142 1.00 94.56 381 ALA A O 1
ATOM 3091 N N . VAL A 1 382 ? 22.541 7.561 -20.084 1.00 92.75 382 VAL A N 1
ATOM 3092 C CA . VAL A 1 382 ? 23.394 6.463 -20.551 1.00 92.75 382 VAL A CA 1
ATOM 3093 C C . VAL A 1 382 ? 24.718 7.047 -21.026 1.00 92.75 382 VAL A C 1
ATOM 3095 O O . VAL A 1 382 ? 24.729 7.988 -21.818 1.00 92.75 382 VAL A O 1
ATOM 3098 N N . GLU A 1 383 ? 25.835 6.489 -20.562 1.00 89.69 383 GLU A N 1
ATOM 3099 C CA . GLU A 1 383 ? 27.146 6.873 -21.072 1.00 89.69 383 GLU A CA 1
ATOM 3100 C C . GLU A 1 383 ? 27.264 6.438 -22.536 1.00 89.69 383 GLU A C 1
ATOM 3102 O O . GLU A 1 383 ? 27.277 5.253 -22.868 1.00 89.69 383 GLU A O 1
ATOM 3107 N N . ASN A 1 384 ? 27.303 7.423 -23.429 1.00 83.94 384 ASN A N 1
ATOM 3108 C CA . ASN A 1 384 ? 27.333 7.210 -24.865 1.00 83.94 384 ASN A CA 1
ATOM 3109 C C . ASN A 1 384 ? 28.676 7.696 -25.421 1.00 83.94 384 ASN A C 1
ATOM 3111 O O . ASN A 1 384 ? 28.898 8.891 -25.614 1.00 83.94 384 ASN A O 1
ATOM 3115 N N . GLU A 1 385 ? 29.580 6.759 -25.710 1.00 81.38 385 GLU A N 1
ATOM 3116 C CA . GLU A 1 385 ? 30.901 7.066 -26.279 1.00 81.38 385 GLU A CA 1
ATOM 3117 C C . GLU A 1 385 ? 30.823 7.796 -27.629 1.00 81.38 385 GLU A C 1
ATOM 3119 O O . GLU A 1 385 ? 31.769 8.484 -28.019 1.00 81.38 385 GLU A O 1
ATOM 3124 N N . LEU A 1 386 ? 29.703 7.653 -28.347 1.00 82.44 386 LEU A N 1
ATOM 3125 C CA . LEU A 1 386 ? 29.488 8.300 -29.636 1.00 82.44 386 LEU A CA 1
ATOM 3126 C C . LEU A 1 386 ? 28.972 9.735 -29.496 1.00 82.44 386 LEU A C 1
ATOM 3128 O O . LEU A 1 386 ? 29.087 10.480 -30.456 1.00 82.44 386 LEU A O 1
ATOM 3132 N N . GLU A 1 387 ? 28.476 10.154 -28.328 1.00 78.25 387 GLU A N 1
ATOM 3133 C CA . GLU A 1 387 ? 27.816 11.458 -28.136 1.00 78.25 387 GLU A CA 1
ATOM 3134 C C . GLU A 1 387 ? 28.705 12.660 -28.497 1.00 78.25 387 GLU A C 1
ATOM 3136 O O . GLU A 1 387 ? 28.218 13.710 -28.910 1.00 78.25 387 GLU A O 1
ATOM 3141 N N . LYS A 1 388 ? 30.026 12.517 -28.339 1.00 79.19 388 LYS A N 1
ATOM 3142 C CA . LYS A 1 388 ? 31.002 13.578 -28.638 1.00 79.19 388 LYS A CA 1
ATOM 3143 C C . LYS A 1 388 ? 31.412 13.627 -30.110 1.00 79.19 388 LYS A C 1
ATOM 3145 O O . LYS A 1 388 ? 32.208 14.492 -30.474 1.00 79.19 388 LYS A O 1
ATOM 3150 N N . LEU A 1 389 ? 30.949 12.686 -30.930 1.00 83.19 389 LEU A N 1
ATOM 3151 C CA . LEU A 1 389 ? 31.315 12.611 -32.337 1.00 83.19 389 LEU A CA 1
ATOM 3152 C C . LEU A 1 389 ? 30.460 13.571 -33.161 1.00 83.19 389 LEU A C 1
ATOM 3154 O O . LEU A 1 389 ? 29.278 13.783 -32.902 1.00 83.19 389 LEU A O 1
ATOM 3158 N N . ASN A 1 390 ? 31.078 14.149 -34.183 1.00 85.88 390 ASN A N 1
ATOM 3159 C CA . ASN A 1 390 ? 30.386 14.951 -35.173 1.00 85.88 390 ASN A CA 1
ATOM 3160 C C . ASN A 1 390 ? 30.132 14.084 -36.410 1.00 85.88 390 ASN A C 1
ATOM 3162 O O . ASN A 1 390 ? 31.072 13.523 -36.973 1.00 85.88 390 ASN A O 1
ATOM 3166 N N . ASP A 1 391 ? 28.877 13.981 -36.851 1.00 81.88 391 ASP A N 1
ATOM 3167 C CA . ASP A 1 391 ? 28.521 13.115 -37.979 1.00 81.88 391 ASP A CA 1
ATOM 3168 C C . ASP A 1 391 ? 29.247 13.495 -39.276 1.00 81.88 391 ASP A C 1
ATOM 3170 O O . ASP A 1 391 ? 29.588 12.613 -40.060 1.00 81.88 391 ASP A O 1
ATOM 3174 N N . ASP A 1 392 ? 29.555 14.773 -39.506 1.00 83.06 392 ASP A N 1
ATOM 3175 C CA . ASP A 1 392 ? 30.257 15.213 -40.712 1.00 83.06 392 ASP A CA 1
ATOM 3176 C C . ASP A 1 392 ? 31.757 14.907 -40.654 1.00 83.06 392 ASP A C 1
ATOM 3178 O O . ASP A 1 392 ? 32.328 14.408 -41.629 1.00 83.06 392 ASP A O 1
ATOM 3182 N N . GLU A 1 393 ? 32.400 15.142 -39.511 1.00 87.12 393 GLU A N 1
ATOM 3183 C CA . GLU A 1 393 ? 33.839 14.899 -39.342 1.00 87.12 393 GLU A CA 1
ATOM 3184 C C . GLU A 1 393 ? 34.160 13.408 -39.161 1.00 87.12 393 GLU A C 1
ATOM 3186 O O . GLU A 1 393 ? 35.176 12.914 -39.658 1.00 87.12 393 GLU A O 1
ATOM 3191 N N . ASN A 1 394 ? 33.279 12.665 -38.485 1.00 88.75 394 ASN A N 1
ATOM 3192 C CA . ASN A 1 394 ? 33.508 11.284 -38.068 1.00 88.75 394 ASN A CA 1
ATOM 3193 C C . ASN A 1 394 ? 32.724 10.238 -38.879 1.00 88.75 394 ASN A C 1
ATOM 3195 O O . ASN A 1 394 ? 32.839 9.051 -38.563 1.00 88.75 394 ASN A O 1
ATOM 3199 N N . HIS A 1 395 ? 31.997 10.617 -39.944 1.00 86.62 395 HIS A N 1
ATOM 3200 C CA . HIS A 1 395 ? 31.165 9.690 -40.738 1.00 86.62 395 HIS A CA 1
ATOM 3201 C C . HIS A 1 395 ? 31.870 8.375 -41.103 1.00 86.62 395 HIS A C 1
ATOM 3203 O O . HIS A 1 395 ? 31.297 7.304 -40.935 1.00 86.62 395 HIS A O 1
ATOM 3209 N N . LYS A 1 396 ? 33.133 8.420 -41.551 1.00 87.75 396 LYS A N 1
ATOM 3210 C CA . LYS A 1 396 ? 33.873 7.206 -41.950 1.00 87.75 396 LYS A CA 1
ATOM 3211 C C . LYS A 1 396 ? 34.109 6.242 -40.788 1.00 87.75 396 LYS A C 1
ATOM 3213 O O . LYS A 1 396 ? 34.083 5.031 -40.994 1.00 87.75 396 LYS A O 1
ATOM 3218 N N . ASP A 1 397 ? 34.378 6.765 -39.591 1.00 89.06 397 ASP A N 1
ATOM 3219 C CA . ASP A 1 397 ? 34.585 5.941 -38.397 1.00 89.06 397 ASP A CA 1
ATOM 3220 C C . ASP A 1 397 ? 33.259 5.339 -37.917 1.00 89.06 397 ASP A C 1
ATOM 3222 O O . ASP A 1 397 ? 33.191 4.138 -37.658 1.00 89.06 397 ASP A O 1
ATOM 3226 N N . LEU A 1 398 ? 32.190 6.144 -37.894 1.00 90.12 398 LEU A N 1
ATOM 3227 C CA . LEU A 1 398 ? 30.836 5.696 -37.554 1.00 90.12 398 LEU A CA 1
ATOM 3228 C C . LEU A 1 398 ? 30.347 4.594 -38.500 1.00 90.12 398 LEU A C 1
ATOM 3230 O O . LEU A 1 398 ? 29.885 3.548 -38.048 1.00 90.12 398 LEU A O 1
ATOM 3234 N N . GLU A 1 399 ? 30.506 4.781 -39.809 1.00 91.00 399 GLU A N 1
ATOM 3235 C CA . GLU A 1 399 ? 30.148 3.786 -40.823 1.00 91.00 399 GLU A CA 1
ATOM 3236 C C . GLU A 1 399 ? 30.961 2.495 -40.669 1.00 91.00 399 GLU A C 1
ATOM 3238 O O . GLU A 1 399 ? 30.402 1.400 -40.729 1.00 91.00 399 GLU A O 1
ATOM 3243 N N . LYS A 1 400 ? 32.269 2.602 -40.399 1.00 90.88 400 LYS A N 1
ATOM 3244 C CA . LYS A 1 400 ? 33.130 1.438 -40.149 1.00 90.88 400 LYS A CA 1
ATOM 3245 C C . LYS A 1 400 ? 32.713 0.685 -38.883 1.00 90.88 400 LYS A C 1
ATOM 3247 O O . LYS A 1 400 ? 32.628 -0.541 -38.910 1.00 90.88 400 LYS A O 1
ATOM 3252 N N . LYS A 1 401 ? 32.439 1.392 -37.781 1.00 90.50 401 LYS A N 1
ATOM 3253 C CA . LYS A 1 401 ? 31.934 0.802 -36.528 1.00 90.50 401 LYS A CA 1
ATOM 3254 C C . LYS A 1 401 ? 30.589 0.109 -36.743 1.00 90.50 401 LYS A C 1
ATOM 3256 O O . LYS A 1 401 ? 30.416 -1.021 -36.297 1.00 90.50 401 LYS A O 1
ATOM 3261 N N . THR A 1 402 ? 29.691 0.742 -37.493 1.00 91.75 402 THR A N 1
ATOM 3262 C CA . THR A 1 402 ? 28.367 0.205 -37.838 1.00 91.75 402 THR A CA 1
ATOM 3263 C C . THR A 1 402 ? 28.485 -1.081 -38.658 1.00 91.75 402 THR A C 1
ATOM 3265 O O . THR A 1 402 ? 27.908 -2.106 -38.298 1.00 91.75 402 THR A O 1
ATOM 3268 N N . GLN A 1 403 ? 29.304 -1.080 -39.713 1.00 90.69 403 GLN A N 1
ATOM 3269 C CA . GLN A 1 403 ? 29.536 -2.268 -40.537 1.00 90.69 403 GLN A CA 1
ATOM 3270 C C . GLN A 1 403 ? 30.209 -3.401 -39.744 1.00 90.69 403 GLN A C 1
ATOM 3272 O O . GLN A 1 403 ? 29.843 -4.569 -39.893 1.00 90.69 403 GLN A O 1
ATOM 3277 N N . ASN A 1 404 ? 31.162 -3.076 -38.866 1.00 91.62 404 ASN A N 1
ATOM 3278 C CA . ASN A 1 404 ? 31.780 -4.058 -37.975 1.00 91.62 404 ASN A CA 1
ATOM 3279 C C . ASN A 1 404 ? 30.752 -4.677 -37.019 1.00 91.62 404 ASN A C 1
ATOM 3281 O O . ASN A 1 404 ? 30.732 -5.895 -36.868 1.00 91.62 404 ASN A O 1
ATOM 3285 N N . PHE A 1 405 ? 29.868 -3.872 -36.421 1.00 91.50 405 PHE A N 1
ATOM 3286 C CA . PHE A 1 405 ? 28.809 -4.383 -35.552 1.00 91.50 405 PHE A CA 1
ATOM 3287 C C . PHE A 1 405 ? 27.899 -5.367 -36.299 1.00 91.50 405 PHE A C 1
ATOM 3289 O O . PHE A 1 405 ? 27.690 -6.479 -35.818 1.00 91.50 405 PHE A O 1
ATOM 3296 N N . LEU A 1 406 ? 27.428 -5.004 -37.497 1.00 90.56 406 LEU A N 1
ATOM 3297 C CA . LEU A 1 406 ? 26.567 -5.863 -38.319 1.00 90.56 406 LEU A CA 1
ATOM 3298 C C . LEU A 1 406 ? 27.244 -7.172 -38.747 1.00 90.56 406 LEU A C 1
ATOM 3300 O O . LEU A 1 406 ? 26.604 -8.216 -38.784 1.00 90.56 406 LEU A O 1
ATOM 3304 N N . THR A 1 407 ? 28.533 -7.131 -39.093 1.00 87.75 407 THR A N 1
ATOM 3305 C CA . THR A 1 407 ? 29.268 -8.331 -39.537 1.00 87.75 407 THR A CA 1
ATOM 3306 C C . THR A 1 407 ? 29.632 -9.273 -38.392 1.00 87.75 407 THR A C 1
ATOM 3308 O O . THR A 1 407 ? 29.792 -10.470 -38.620 1.00 87.75 407 THR A O 1
ATOM 3311 N N . GLN A 1 408 ? 29.779 -8.751 -37.173 1.00 90.38 408 GLN A N 1
ATOM 3312 C CA . GLN A 1 408 ? 30.184 -9.526 -35.998 1.00 90.38 408 GLN A CA 1
ATOM 3313 C C . GLN A 1 408 ? 29.003 -10.078 -35.192 1.00 90.38 408 GLN A C 1
ATOM 3315 O O . GLN A 1 408 ? 29.195 -11.025 -34.431 1.00 90.38 408 GLN A O 1
ATOM 3320 N N . ASN A 1 409 ? 27.800 -9.514 -35.344 1.00 89.94 409 ASN A N 1
ATOM 3321 C CA . ASN A 1 409 ? 26.645 -9.845 -34.511 1.00 89.94 409 ASN A CA 1
ATOM 3322 C C . ASN A 1 409 ? 25.450 -10.281 -35.366 1.00 89.94 409 ASN A C 1
ATOM 3324 O O . ASN A 1 409 ? 24.789 -9.456 -35.988 1.00 89.94 409 ASN A O 1
ATOM 3328 N N . GLU A 1 410 ? 25.126 -11.576 -35.343 1.00 89.56 410 GLU A N 1
ATOM 3329 C CA . GLU A 1 410 ? 23.871 -12.098 -35.915 1.00 89.56 410 GLU A CA 1
ATOM 3330 C C . GLU A 1 410 ? 22.656 -11.695 -35.056 1.00 89.56 410 GLU A C 1
ATOM 3332 O O . GLU A 1 410 ? 21.563 -11.421 -35.557 1.00 89.56 410 GLU A O 1
ATOM 3337 N N . THR A 1 411 ? 22.859 -11.624 -33.740 1.00 93.00 411 THR A N 1
ATOM 3338 C CA . THR A 1 411 ? 21.842 -11.292 -32.740 1.00 93.00 411 THR A CA 1
ATOM 3339 C C . THR A 1 411 ? 22.383 -10.278 -31.742 1.00 93.00 411 THR A C 1
ATOM 3341 O O . THR A 1 411 ? 23.575 -10.279 -31.437 1.00 93.00 411 THR A O 1
ATOM 3344 N N . CYS A 1 412 ? 21.505 -9.466 -31.166 1.00 93.75 412 CYS A N 1
ATOM 3345 C CA . CYS A 1 412 ? 21.824 -8.559 -30.070 1.00 93.75 412 CYS A CA 1
ATOM 3346 C C . CYS A 1 412 ? 20.687 -8.521 -29.038 1.00 93.75 412 CYS A C 1
ATOM 3348 O O . CYS A 1 412 ? 19.598 -9.052 -29.266 1.00 93.75 412 CYS A O 1
ATOM 3350 N N . PHE A 1 413 ? 20.933 -7.880 -27.896 1.00 92.25 413 PHE A N 1
ATOM 3351 C CA . PHE A 1 413 ? 19.890 -7.591 -26.914 1.00 92.25 413 PHE A CA 1
ATOM 3352 C C . PHE A 1 413 ? 19.400 -6.151 -27.069 1.00 92.25 413 PHE A C 1
ATOM 3354 O O . PHE A 1 413 ? 20.205 -5.229 -27.177 1.00 92.25 413 PHE A O 1
ATOM 3361 N N . VAL A 1 414 ? 18.081 -5.969 -27.073 1.00 92.38 414 VAL A N 1
ATOM 3362 C CA . VAL A 1 414 ? 17.403 -4.667 -27.183 1.00 92.38 414 VAL A CA 1
ATOM 3363 C C . VAL A 1 414 ? 16.417 -4.465 -26.033 1.00 92.38 414 VAL A C 1
ATOM 3365 O O . VAL A 1 414 ? 16.314 -5.320 -25.157 1.00 92.38 414 VAL A O 1
ATOM 3368 N N . ASP A 1 415 ? 15.700 -3.339 -26.029 1.00 90.62 415 ASP A N 1
ATOM 3369 C CA . ASP A 1 415 ? 14.685 -2.987 -25.025 1.00 90.62 415 ASP A CA 1
ATOM 3370 C C . ASP A 1 415 ? 15.230 -2.841 -23.591 1.00 90.62 415 ASP A C 1
ATOM 3372 O O . ASP A 1 415 ? 14.530 -3.109 -22.613 1.00 90.62 415 ASP A O 1
ATOM 3376 N N . TRP A 1 416 ? 16.480 -2.382 -23.438 1.00 91.31 416 TRP A N 1
ATOM 3377 C CA . TRP A 1 416 ? 17.049 -2.083 -22.119 1.00 91.31 416 TRP A CA 1
ATOM 3378 C C . TRP A 1 416 ? 16.124 -1.147 -21.304 1.00 91.31 416 TRP A C 1
ATOM 3380 O O . TRP A 1 416 ? 15.626 -0.160 -21.853 1.00 91.31 416 TRP A O 1
ATOM 3390 N N . PRO A 1 417 ? 15.870 -1.441 -20.009 1.00 92.00 417 PRO A N 1
ATOM 3391 C CA . PRO A 1 417 ? 16.502 -2.486 -19.191 1.00 92.00 417 PRO A CA 1
ATOM 3392 C C . PRO A 1 417 ? 15.879 -3.884 -19.290 1.00 92.00 417 PRO A C 1
ATOM 3394 O O . PRO A 1 417 ? 16.450 -4.829 -18.748 1.00 92.00 417 PRO A O 1
ATOM 3397 N N . TYR A 1 418 ? 14.745 -4.044 -19.971 1.00 90.50 418 TYR A N 1
ATOM 3398 C CA . TYR A 1 418 ? 14.043 -5.318 -20.158 1.00 90.50 418 TYR A CA 1
ATOM 3399 C C . TYR A 1 418 ? 14.597 -6.077 -21.363 1.00 90.50 418 TYR A C 1
ATOM 3401 O O . TYR A 1 418 ? 13.918 -6.244 -22.375 1.00 90.50 418 TYR A O 1
ATOM 3409 N N . LEU A 1 419 ? 15.846 -6.532 -21.242 1.00 90.88 419 LEU A N 1
ATOM 3410 C CA . LEU A 1 419 ? 16.564 -7.114 -22.368 1.00 90.88 419 LEU A CA 1
ATOM 3411 C C . LEU A 1 419 ? 15.792 -8.234 -23.066 1.00 90.88 419 LEU A C 1
ATOM 3413 O O . LEU A 1 419 ? 15.390 -9.229 -22.454 1.00 90.88 419 LEU A O 1
ATOM 3417 N N . ARG A 1 420 ? 15.690 -8.094 -24.385 1.00 90.56 420 ARG A N 1
ATOM 3418 C CA . ARG A 1 420 ? 15.121 -9.089 -25.284 1.00 90.56 420 ARG A CA 1
ATOM 3419 C C . ARG A 1 420 ? 16.089 -9.390 -26.414 1.00 90.56 420 ARG A C 1
ATOM 3421 O O . ARG A 1 420 ? 16.634 -8.479 -27.028 1.00 90.56 420 ARG A O 1
ATOM 3428 N N . GLU A 1 421 ? 16.284 -10.672 -26.693 1.00 92.38 421 GLU A N 1
ATOM 3429 C CA . GLU A 1 421 ? 17.085 -11.114 -27.833 1.00 92.38 421 GLU A CA 1
ATOM 3430 C C . GLU A 1 421 ? 16.379 -10.762 -29.151 1.00 92.38 421 GLU A C 1
ATOM 3432 O O . GLU A 1 421 ? 15.172 -10.983 -29.312 1.00 92.38 421 GLU A O 1
ATOM 3437 N N . ALA A 1 422 ? 17.137 -10.214 -30.093 1.00 93.75 422 ALA A N 1
ATOM 3438 C CA . ALA A 1 422 ? 16.671 -9.823 -31.411 1.00 93.75 422 ALA A CA 1
ATOM 3439 C C . ALA A 1 422 ? 17.734 -10.131 -32.471 1.00 93.75 422 ALA A C 1
ATOM 3441 O O . ALA A 1 422 ? 18.932 -10.053 -32.206 1.00 93.75 422 ALA A O 1
ATOM 3442 N N . GLN A 1 423 ? 17.298 -10.468 -33.680 1.00 93.25 423 GLN A N 1
ATOM 3443 C CA . GLN A 1 423 ? 18.183 -10.614 -34.831 1.00 93.25 423 GLN A CA 1
ATOM 3444 C C . GLN A 1 423 ? 18.490 -9.254 -35.424 1.00 93.25 423 GLN A C 1
ATOM 3446 O O . GLN A 1 423 ? 17.587 -8.439 -35.617 1.00 93.25 423 GLN A O 1
ATOM 3451 N N . VAL A 1 424 ? 19.756 -9.041 -35.748 1.00 93.88 424 VAL A N 1
ATOM 3452 C CA . VAL A 1 424 ? 20.224 -7.836 -36.421 1.00 93.88 424 VAL A CA 1
ATOM 3453 C C . VAL A 1 424 ? 19.920 -7.970 -37.916 1.00 93.88 424 VAL A C 1
ATOM 3455 O O . VAL A 1 424 ? 20.336 -8.940 -38.544 1.00 93.88 424 VAL A O 1
ATOM 3458 N N . ILE A 1 425 ? 19.163 -7.027 -38.487 1.00 93.12 425 ILE A N 1
ATOM 3459 C CA . ILE A 1 425 ? 18.752 -7.062 -39.909 1.00 93.12 425 ILE A CA 1
ATOM 3460 C C . ILE A 1 425 ? 19.360 -5.929 -40.743 1.00 93.12 425 ILE A C 1
ATOM 3462 O O . ILE A 1 425 ? 19.476 -6.046 -41.965 1.00 93.12 425 ILE A O 1
ATOM 3466 N N . GLY A 1 426 ? 19.771 -4.841 -40.094 1.00 93.94 426 GLY A N 1
ATOM 3467 C CA . GLY A 1 426 ? 20.404 -3.709 -40.751 1.00 93.94 426 GLY A CA 1
ATOM 3468 C C . GLY A 1 426 ? 20.766 -2.601 -39.775 1.00 93.94 426 GLY A C 1
ATOM 3469 O O . GLY A 1 426 ? 20.488 -2.688 -38.579 1.00 93.94 426 GLY A O 1
ATOM 3470 N N . ALA A 1 427 ? 21.399 -1.559 -40.290 1.00 94.38 427 ALA A N 1
ATOM 3471 C CA . ALA A 1 427 ? 21.710 -0.353 -39.545 1.00 94.38 427 ALA A CA 1
ATOM 3472 C C . ALA A 1 427 ? 21.732 0.863 -40.469 1.00 94.38 427 ALA A C 1
ATOM 3474 O O . ALA A 1 427 ? 22.001 0.748 -41.666 1.00 94.38 427 ALA A O 1
ATOM 3475 N N . GLU A 1 428 ? 21.499 2.031 -39.894 1.00 93.44 428 GLU A N 1
ATOM 3476 C CA . GLU A 1 428 ? 21.520 3.307 -40.590 1.00 93.44 428 GLU A CA 1
ATOM 3477 C C . GLU A 1 428 ? 22.372 4.319 -39.823 1.00 93.44 428 GLU A C 1
ATOM 3479 O O . GLU A 1 428 ? 22.320 4.404 -38.594 1.00 93.44 428 GLU A O 1
ATOM 3484 N N . THR A 1 429 ? 23.172 5.075 -40.571 1.00 92.50 429 THR A N 1
ATOM 3485 C CA . THR A 1 429 ? 23.830 6.307 -40.133 1.00 92.50 429 THR A CA 1
ATOM 3486 C C . THR A 1 429 ? 23.256 7.476 -40.927 1.00 92.50 429 THR A C 1
ATOM 3488 O O . THR A 1 429 ? 22.558 7.286 -41.924 1.00 92.50 429 THR A O 1
ATOM 3491 N N . LEU A 1 430 ? 23.631 8.701 -40.561 1.00 90.12 430 LEU A N 1
ATOM 3492 C CA . LEU A 1 430 ? 23.188 9.910 -41.257 1.00 90.12 430 LEU A CA 1
ATOM 3493 C C . LEU A 1 430 ? 23.419 9.879 -42.789 1.00 90.12 430 LEU A C 1
ATOM 3495 O O . LEU A 1 430 ? 22.671 10.496 -43.547 1.00 90.12 430 LEU A O 1
ATOM 3499 N N . ARG A 1 431 ? 24.458 9.174 -43.263 1.00 89.19 431 ARG A N 1
ATOM 3500 C CA . ARG A 1 431 ? 24.898 9.181 -44.673 1.00 89.19 431 ARG A CA 1
ATOM 3501 C C . ARG A 1 431 ? 24.768 7.842 -45.393 1.00 89.19 431 ARG A C 1
ATOM 3503 O O . ARG A 1 431 ? 24.814 7.834 -46.627 1.00 89.19 431 ARG A O 1
ATOM 3510 N N . ARG A 1 432 ? 24.652 6.722 -44.671 1.00 91.88 432 ARG A N 1
ATOM 3511 C CA . ARG A 1 432 ? 24.584 5.387 -45.279 1.00 91.88 432 ARG A CA 1
ATOM 3512 C C . ARG A 1 432 ? 23.624 4.452 -44.566 1.00 91.88 432 ARG A C 1
ATOM 3514 O O . ARG A 1 432 ? 23.503 4.457 -43.346 1.00 91.88 432 ARG A O 1
ATOM 3521 N N . GLN A 1 433 ? 23.041 3.563 -45.358 1.00 92.69 433 GLN A N 1
ATOM 3522 C CA . GLN A 1 433 ? 22.233 2.441 -44.906 1.00 92.69 433 GLN A CA 1
ATOM 3523 C C . GLN A 1 433 ? 22.938 1.122 -45.219 1.00 92.69 433 GLN A C 1
ATOM 3525 O O . GLN A 1 433 ? 23.519 0.956 -46.295 1.00 92.69 433 GLN A O 1
ATOM 3530 N N . PHE A 1 434 ? 22.841 0.176 -44.292 1.00 92.94 434 PHE A N 1
ATOM 3531 C CA . PHE A 1 434 ? 23.441 -1.149 -44.366 1.00 92.94 434 PHE A CA 1
ATOM 3532 C C . PHE A 1 434 ? 22.358 -2.200 -44.116 1.00 92.94 434 PHE A C 1
ATOM 3534 O O . PHE A 1 434 ? 21.779 -2.242 -43.032 1.00 92.94 434 PHE A O 1
ATOM 3541 N N . TRP A 1 435 ? 22.092 -3.070 -45.090 1.00 92.44 435 TRP A N 1
ATOM 3542 C CA . TRP A 1 435 ? 21.050 -4.098 -44.987 1.00 92.44 435 TRP A CA 1
ATOM 3543 C C . TRP A 1 435 ? 21.613 -5.481 -45.281 1.00 92.44 435 TRP A C 1
ATOM 3545 O O . TRP A 1 435 ? 22.385 -5.653 -46.225 1.00 92.44 435 TRP A O 1
ATOM 3555 N N . TYR A 1 436 ? 21.224 -6.480 -44.491 1.00 86.19 436 TYR A N 1
ATOM 3556 C CA . TYR A 1 436 ? 21.618 -7.858 -44.762 1.00 86.19 436 TYR A CA 1
ATOM 3557 C C . TYR A 1 436 ? 20.843 -8.416 -45.966 1.00 86.19 436 TYR A C 1
ATOM 3559 O O . TYR A 1 436 ? 19.613 -8.480 -45.946 1.00 86.19 436 TYR A O 1
ATOM 3567 N N . ASP A 1 437 ? 21.557 -8.829 -47.015 1.00 83.25 437 ASP A N 1
ATOM 3568 C CA . ASP A 1 437 ? 20.983 -9.490 -48.188 1.00 83.25 437 ASP A CA 1
ATOM 3569 C C . ASP A 1 437 ? 21.091 -11.015 -48.020 1.00 83.25 437 ASP A C 1
ATOM 3571 O O . ASP A 1 437 ? 22.150 -11.611 -48.240 1.00 83.25 437 ASP A O 1
ATOM 3575 N N . GLU A 1 438 ? 19.977 -11.654 -47.649 1.00 76.31 438 GLU A N 1
ATOM 3576 C CA . GLU A 1 438 ? 19.890 -13.110 -47.454 1.00 76.31 438 GLU A CA 1
ATOM 3577 C C . GLU A 1 438 ? 20.250 -13.912 -48.719 1.00 76.31 438 GLU A C 1
ATOM 3579 O O . GLU A 1 438 ? 20.714 -15.046 -48.612 1.00 76.31 438 GLU A O 1
ATOM 3584 N N . GLN A 1 439 ? 20.060 -13.350 -49.920 1.00 76.44 439 GLN A N 1
ATOM 3585 C CA . GLN A 1 439 ? 20.340 -14.052 -51.177 1.00 76.44 439 GLN A CA 1
ATOM 3586 C C . GLN A 1 439 ? 21.830 -14.045 -51.512 1.00 76.44 439 GLN A C 1
ATOM 3588 O O . GLN A 1 439 ? 22.345 -15.019 -52.063 1.00 76.44 439 GLN A O 1
ATOM 3593 N N . LYS A 1 440 ? 22.524 -12.947 -51.190 1.00 74.94 440 LYS A N 1
ATOM 3594 C CA . LYS A 1 440 ? 23.967 -12.798 -51.429 1.00 74.94 440 LYS A CA 1
ATOM 3595 C C . LYS A 1 440 ? 24.824 -13.235 -50.241 1.00 74.94 440 LYS A C 1
ATOM 3597 O O . LYS A 1 440 ? 26.028 -13.406 -50.412 1.00 74.94 440 LYS A O 1
ATOM 3602 N N . GLY A 1 441 ? 24.232 -13.385 -49.055 1.00 75.44 441 GLY A N 1
ATOM 3603 C CA . GLY A 1 441 ? 24.961 -13.636 -47.811 1.00 75.44 441 GLY A CA 1
ATOM 3604 C C . GLY A 1 441 ? 25.933 -12.504 -47.460 1.00 75.44 441 GLY A C 1
ATOM 3605 O O . GLY A 1 441 ? 26.982 -12.757 -46.871 1.00 75.44 441 GLY A O 1
ATOM 3606 N N . ALA A 1 442 ? 25.621 -11.272 -47.871 1.00 81.69 442 ALA A N 1
ATOM 3607 C CA . ALA A 1 442 ? 26.486 -10.103 -47.742 1.00 81.69 442 ALA A CA 1
ATOM 3608 C C . ALA A 1 442 ? 25.676 -8.862 -47.335 1.00 81.69 442 ALA A C 1
ATOM 3610 O O . ALA A 1 442 ? 24.456 -8.829 -47.486 1.00 81.69 442 ALA A O 1
ATOM 3611 N N . ILE A 1 443 ? 26.358 -7.836 -46.824 1.00 84.44 443 ILE A N 1
ATOM 3612 C CA . ILE A 1 443 ? 25.734 -6.552 -46.480 1.00 84.44 443 ILE A CA 1
ATOM 3613 C C . ILE A 1 443 ? 25.677 -5.681 -47.737 1.00 84.44 443 ILE A C 1
ATOM 3615 O O . ILE A 1 443 ? 26.711 -5.414 -48.351 1.00 84.44 443 ILE A O 1
ATOM 3619 N N . ASP A 1 444 ? 24.474 -5.243 -48.102 1.00 87.19 444 ASP A N 1
ATOM 3620 C CA . ASP A 1 444 ? 24.239 -4.235 -49.134 1.00 87.19 444 ASP A CA 1
ATOM 3621 C C . ASP A 1 444 ? 24.350 -2.839 -48.507 1.00 87.19 444 ASP A C 1
ATOM 3623 O O . ASP A 1 444 ? 23.688 -2.546 -47.508 1.00 87.19 444 ASP A O 1
ATOM 3627 N N . THR A 1 445 ? 25.192 -1.986 -49.091 1.00 89.50 445 THR A N 1
ATOM 3628 C CA . THR A 1 445 ? 25.456 -0.628 -48.599 1.00 89.50 445 THR A CA 1
ATOM 3629 C C . THR A 1 445 ? 24.926 0.386 -49.601 1.00 89.50 445 THR A C 1
ATOM 3631 O O . THR A 1 445 ? 25.303 0.359 -50.774 1.00 89.50 445 THR A O 1
ATOM 3634 N N . LYS A 1 446 ? 24.089 1.317 -49.137 1.00 89.62 446 LYS A N 1
ATOM 3635 C CA . LYS A 1 446 ? 23.503 2.382 -49.963 1.00 89.62 446 LYS A CA 1
ATOM 3636 C C . LYS A 1 446 ? 23.776 3.748 -49.358 1.00 89.62 446 LYS A C 1
ATOM 3638 O O . LYS A 1 446 ? 23.724 3.909 -48.142 1.00 89.62 446 LYS A O 1
ATOM 3643 N N . GLU A 1 447 ? 24.057 4.728 -50.211 1.00 88.19 447 GLU A N 1
ATOM 3644 C CA . GLU A 1 447 ? 24.123 6.126 -49.786 1.00 88.19 447 GLU A CA 1
ATOM 3645 C C . GLU A 1 447 ? 22.719 6.663 -49.524 1.00 88.19 447 GLU A C 1
ATOM 3647 O O . GLU A 1 447 ? 21.778 6.403 -50.280 1.00 88.19 447 GLU A O 1
ATOM 3652 N N . THR A 1 448 ? 22.595 7.409 -48.433 1.00 86.12 448 THR A N 1
ATOM 3653 C CA . THR A 1 448 ? 21.340 8.000 -47.992 1.00 86.12 448 THR A CA 1
ATOM 3654 C C . THR A 1 448 ? 20.947 9.137 -48.934 1.00 86.12 448 THR A C 1
ATOM 3656 O O . THR A 1 448 ? 21.686 10.102 -49.134 1.00 86.12 448 THR A O 1
ATOM 3659 N N . SER A 1 449 ? 19.755 9.037 -49.521 1.00 87.44 449 SER A N 1
ATOM 3660 C CA . SER A 1 449 ? 19.146 10.131 -50.286 1.00 87.44 449 SER A CA 1
ATOM 3661 C C . SER A 1 449 ? 18.789 11.324 -49.389 1.00 87.44 449 SER A C 1
ATOM 3663 O O . SER A 1 449 ? 18.565 11.169 -48.191 1.00 87.44 449 SER A O 1
ATOM 3665 N N . SER A 1 450 ? 18.621 12.520 -49.964 1.00 83.75 450 SER A N 1
ATOM 3666 C CA . SER A 1 450 ? 18.214 13.712 -49.194 1.00 83.75 450 SER A CA 1
ATOM 3667 C C . SER A 1 450 ? 16.896 13.534 -48.426 1.00 83.75 450 SER A C 1
ATOM 3669 O O . SER A 1 450 ? 16.715 14.132 -47.371 1.00 83.75 450 SER A O 1
ATOM 3671 N N . GLN A 1 451 ? 15.974 12.707 -48.931 1.00 85.56 451 GLN A N 1
ATOM 3672 C CA . GLN A 1 451 ? 14.726 12.393 -48.233 1.00 85.56 451 GLN A CA 1
ATOM 3673 C C . GLN A 1 451 ? 14.964 11.496 -47.010 1.00 85.56 451 GLN A C 1
ATOM 3675 O O . GLN A 1 451 ? 14.416 11.762 -45.944 1.00 85.56 451 GLN A O 1
ATOM 3680 N N . GLN A 1 452 ? 15.785 10.454 -47.153 1.00 86.62 452 GLN A N 1
ATOM 3681 C CA . GLN A 1 452 ? 16.108 9.531 -46.060 1.00 86.62 452 GLN A CA 1
ATOM 3682 C C . GLN A 1 452 ? 16.965 10.200 -44.979 1.00 86.62 452 GLN A C 1
ATOM 3684 O O . GLN A 1 452 ? 16.783 9.919 -43.803 1.00 86.62 452 GLN A O 1
ATOM 3689 N N . TYR A 1 453 ? 17.817 11.154 -45.362 1.00 88.31 453 TYR A N 1
ATOM 3690 C CA . TYR A 1 453 ? 18.600 11.960 -44.425 1.00 88.31 453 TYR A CA 1
ATOM 3691 C C . TYR A 1 453 ? 17.694 12.689 -43.421 1.00 88.31 453 TYR A C 1
ATOM 3693 O O . TYR A 1 453 ? 17.910 12.626 -42.212 1.00 88.31 453 TYR A O 1
ATOM 3701 N N . ASN A 1 454 ? 16.640 13.349 -43.916 1.00 89.06 454 ASN A N 1
ATOM 3702 C CA . ASN A 1 454 ? 15.680 14.040 -43.052 1.00 89.06 454 ASN A CA 1
ATOM 3703 C C . ASN A 1 454 ? 14.872 13.052 -42.199 1.00 89.06 454 ASN A C 1
ATOM 3705 O O . ASN A 1 454 ? 14.629 13.324 -41.027 1.00 89.06 454 ASN A O 1
ATOM 3709 N N . LEU A 1 455 ? 14.505 11.897 -42.765 1.00 90.56 455 LEU A N 1
ATOM 3710 C CA . LEU A 1 455 ? 13.779 10.853 -42.041 1.00 90.56 455 LEU A CA 1
ATOM 3711 C C . LEU A 1 455 ? 14.589 10.317 -40.851 1.00 90.56 455 LEU A C 1
ATOM 3713 O O . LEU A 1 455 ? 14.041 10.189 -39.760 1.00 90.56 455 LEU A O 1
ATOM 3717 N N . PHE A 1 456 ? 15.890 10.075 -41.037 1.00 92.56 456 PHE A N 1
ATOM 3718 C CA . PHE A 1 456 ? 16.784 9.639 -39.965 1.00 92.56 456 PHE A CA 1
ATOM 3719 C C . PHE A 1 456 ? 16.826 10.651 -38.814 1.00 92.56 456 PHE A C 1
ATOM 3721 O O . PHE A 1 456 ? 16.679 10.273 -37.653 1.00 92.56 456 PHE A O 1
ATOM 3728 N N . LEU A 1 457 ? 16.980 11.946 -39.119 1.00 92.12 457 LEU A N 1
ATOM 3729 C CA . LEU 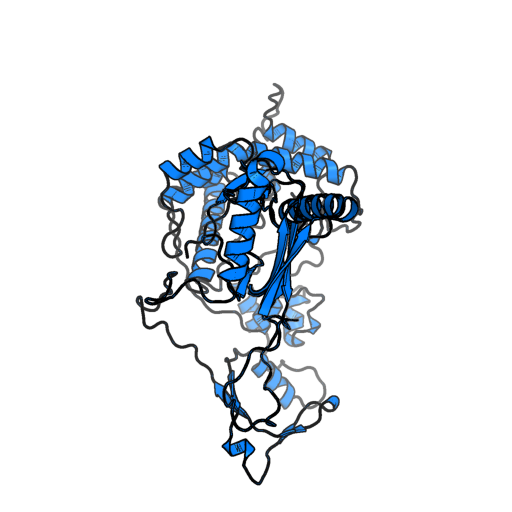A 1 457 ? 17.009 12.999 -38.097 1.00 92.12 457 LEU A CA 1
ATOM 3730 C C . LEU A 1 457 ? 15.690 13.085 -37.316 1.00 92.12 457 LEU A C 1
ATOM 3732 O O . LEU A 1 457 ? 15.704 13.244 -36.092 1.00 92.12 457 LEU A O 1
ATOM 3736 N N . GLU A 1 458 ? 14.555 12.966 -38.006 1.00 93.62 458 GLU A N 1
ATOM 3737 C CA . GLU A 1 458 ? 13.236 12.938 -37.372 1.00 93.62 458 GLU A CA 1
ATOM 3738 C C . GLU A 1 458 ? 13.065 11.707 -36.474 1.00 93.62 458 GLU A C 1
ATOM 3740 O O . GLU A 1 458 ? 12.620 11.843 -35.332 1.00 93.62 458 GLU A O 1
ATOM 3745 N N . GLU A 1 459 ? 13.448 10.519 -36.947 1.00 94.69 459 GLU A N 1
ATOM 3746 C CA . GLU A 1 459 ? 13.359 9.272 -36.184 1.00 94.69 459 GLU A CA 1
ATOM 3747 C C . GLU A 1 459 ? 14.270 9.296 -34.950 1.00 94.69 459 GLU A C 1
ATOM 3749 O O . GLU A 1 459 ? 13.816 9.004 -33.843 1.00 94.69 459 GLU A O 1
ATOM 3754 N N . ALA A 1 460 ? 15.522 9.734 -35.100 1.00 93.62 460 ALA A N 1
ATOM 3755 C CA . ALA A 1 460 ? 16.466 9.909 -33.999 1.00 93.62 460 ALA A CA 1
ATOM 3756 C C . ALA A 1 460 ? 15.922 10.871 -32.926 1.00 93.62 460 ALA A C 1
ATOM 3758 O O . ALA A 1 460 ? 15.936 10.560 -31.729 1.00 93.62 460 ALA A O 1
ATOM 3759 N N . ALA A 1 461 ? 15.375 12.021 -33.335 1.00 94.56 461 ALA A N 1
ATOM 3760 C CA . ALA A 1 461 ? 14.775 12.982 -32.412 1.00 94.56 461 ALA A CA 1
ATOM 3761 C C . ALA A 1 461 ? 13.536 12.407 -31.702 1.00 94.56 461 ALA A C 1
ATOM 3763 O O . ALA A 1 461 ? 13.374 12.585 -30.490 1.00 94.56 461 ALA A O 1
ATOM 3764 N N . GLN A 1 462 ? 12.675 11.682 -32.426 1.00 95.12 462 GLN A N 1
ATOM 3765 C CA . GLN A 1 462 ? 11.499 11.023 -31.855 1.00 95.12 462 GLN A CA 1
ATOM 3766 C C . GLN A 1 462 ? 11.881 9.926 -30.861 1.00 95.12 462 GLN A C 1
ATOM 3768 O O . GLN A 1 462 ? 11.289 9.857 -29.782 1.00 95.12 462 GLN A O 1
ATOM 3773 N N . LEU A 1 463 ? 12.876 9.095 -31.183 1.00 94.31 463 LEU A N 1
ATOM 3774 C CA . LEU A 1 463 ? 13.387 8.057 -30.293 1.00 94.31 463 LEU A CA 1
ATOM 3775 C C . LEU A 1 463 ? 13.939 8.675 -29.013 1.00 94.31 463 LEU A C 1
ATOM 3777 O O . LEU A 1 463 ? 13.493 8.298 -27.930 1.00 94.31 463 LEU A O 1
ATOM 3781 N N . ARG A 1 464 ? 14.821 9.677 -29.113 1.00 94.31 464 ARG A N 1
ATOM 3782 C CA . ARG A 1 464 ? 15.368 10.376 -27.941 1.00 94.31 464 ARG A CA 1
ATOM 3783 C C . ARG A 1 464 ? 14.258 10.936 -27.053 1.00 94.31 464 ARG A C 1
ATOM 3785 O O . ARG A 1 464 ? 14.242 10.696 -25.847 1.00 94.31 464 ARG A O 1
ATOM 3792 N N . GLN A 1 465 ? 13.286 11.622 -27.652 1.00 94.38 465 GLN A N 1
ATOM 3793 C CA . GLN A 1 465 ? 12.172 12.214 -26.916 1.00 94.38 465 GLN A CA 1
ATOM 3794 C C . GLN A 1 465 ? 11.262 11.156 -26.284 1.00 94.38 465 GLN A C 1
ATOM 3796 O O . GLN A 1 465 ? 10.763 11.349 -25.173 1.00 94.38 465 GLN A O 1
ATOM 3801 N N . LYS A 1 466 ? 11.049 10.028 -26.969 1.00 93.81 466 LYS A N 1
ATOM 3802 C CA . LYS A 1 466 ? 10.302 8.883 -26.446 1.00 93.81 466 LYS A CA 1
ATOM 3803 C C . LYS A 1 466 ? 11.019 8.272 -25.246 1.00 93.81 466 LYS A C 1
ATOM 3805 O O . LYS A 1 466 ? 10.361 8.062 -24.226 1.00 93.81 466 LYS A O 1
ATOM 3810 N N . TYR A 1 467 ? 12.326 8.018 -25.343 1.00 94.12 467 TYR A N 1
ATOM 3811 C CA . TYR A 1 467 ? 13.118 7.451 -24.250 1.00 94.12 467 TYR A CA 1
ATOM 3812 C C . TYR A 1 467 ? 13.116 8.356 -23.019 1.00 94.12 467 TYR A C 1
ATOM 3814 O O . TYR A 1 467 ? 12.820 7.890 -21.915 1.00 94.12 467 TYR A O 1
ATOM 3822 N N . LEU A 1 468 ? 13.308 9.660 -23.218 1.00 94.75 468 LEU A N 1
ATOM 3823 C CA . LEU A 1 468 ? 13.308 10.620 -22.125 1.00 94.75 468 LEU A CA 1
ATOM 3824 C C . LEU A 1 468 ? 11.924 10.735 -21.476 1.00 94.75 468 LEU A C 1
ATOM 3826 O O . LEU A 1 468 ? 11.781 10.518 -20.276 1.00 94.75 468 LEU A O 1
ATOM 3830 N N . ASN A 1 469 ? 10.878 11.011 -22.257 1.00 93.44 469 ASN A N 1
ATOM 3831 C CA . ASN A 1 469 ? 9.556 11.309 -21.698 1.00 93.44 469 ASN A CA 1
ATOM 3832 C C . ASN A 1 469 ? 8.790 10.088 -21.201 1.00 93.44 469 ASN A C 1
ATOM 3834 O O . ASN A 1 469 ? 7.894 10.256 -20.382 1.00 93.44 469 ASN A O 1
ATOM 3838 N N . THR A 1 470 ? 9.068 8.898 -21.726 1.00 92.31 470 THR A N 1
ATOM 3839 C CA . THR A 1 470 ? 8.317 7.685 -21.358 1.00 92.31 470 THR A CA 1
ATOM 3840 C C . THR A 1 470 ? 9.054 6.893 -20.291 1.00 92.31 470 THR A C 1
ATOM 3842 O O . THR A 1 470 ? 8.425 6.352 -19.384 1.00 92.31 470 THR A O 1
ATOM 3845 N N . TYR A 1 471 ? 10.384 6.824 -20.396 1.00 92.06 471 TYR A N 1
ATOM 3846 C CA . TYR A 1 471 ? 11.204 5.953 -19.555 1.00 92.06 471 TYR A CA 1
ATOM 3847 C C . TYR A 1 471 ? 12.133 6.716 -18.607 1.00 92.06 471 TYR A C 1
ATOM 3849 O O . TYR A 1 471 ? 12.740 6.090 -17.746 1.00 92.06 471 TYR A O 1
ATOM 3857 N N . GLY A 1 472 ? 12.251 8.044 -18.731 1.00 95.00 472 GLY A N 1
ATOM 3858 C CA . GLY A 1 472 ? 13.236 8.810 -17.966 1.00 95.00 472 GLY A CA 1
ATOM 3859 C C . GLY A 1 472 ? 14.673 8.464 -18.359 1.00 95.00 472 GLY A C 1
ATOM 3860 O O . GLY A 1 472 ? 15.560 8.512 -17.514 1.00 95.00 472 GLY A O 1
ATOM 3861 N N . LEU A 1 473 ? 14.901 8.070 -19.614 1.00 94.88 473 LEU A N 1
ATOM 3862 C CA . LEU A 1 473 ? 16.214 7.673 -20.117 1.00 94.88 473 LEU A CA 1
ATOM 3863 C C . LEU A 1 473 ? 16.747 8.733 -21.079 1.00 94.88 473 LEU A C 1
ATOM 3865 O O . LEU A 1 473 ? 16.147 8.966 -22.128 1.00 94.88 473 LEU A O 1
ATOM 3869 N N . ASP A 1 474 ? 17.873 9.354 -20.736 1.00 94.31 474 ASP A N 1
ATOM 3870 C CA . ASP A 1 474 ? 18.608 10.210 -21.665 1.00 94.31 474 ASP A CA 1
ATOM 3871 C C . ASP A 1 474 ? 19.658 9.370 -22.394 1.00 94.31 474 ASP A C 1
ATOM 3873 O O . ASP A 1 474 ? 20.613 8.875 -21.800 1.00 94.31 474 ASP A O 1
ATOM 3877 N N . VAL A 1 475 ? 19.434 9.165 -23.689 1.00 92.19 475 VAL A N 1
ATOM 3878 C CA . VAL A 1 475 ? 20.307 8.368 -24.564 1.00 92.19 475 VAL A CA 1
ATOM 3879 C C . VAL A 1 475 ? 21.336 9.230 -25.309 1.00 92.19 475 VAL A C 1
ATOM 3881 O O . VAL A 1 475 ? 22.109 8.712 -26.116 1.00 92.19 475 VAL A O 1
ATOM 3884 N N . GLY A 1 476 ? 21.350 10.546 -25.061 1.00 90.75 476 GLY A N 1
ATOM 3885 C CA . GLY A 1 476 ? 22.227 11.486 -25.753 1.00 90.75 476 GLY A CA 1
ATOM 3886 C C . GLY A 1 476 ? 21.887 11.631 -27.240 1.00 90.75 476 GLY A C 1
ATOM 3887 O O . GLY A 1 476 ? 20.738 11.462 -27.665 1.00 90.75 476 GLY A O 1
ATOM 3888 N N . ALA A 1 477 ? 22.887 11.995 -28.043 1.00 90.06 477 ALA A N 1
ATOM 3889 C CA . ALA A 1 477 ? 22.763 12.053 -29.497 1.00 90.06 477 ALA A CA 1
ATOM 3890 C C . ALA A 1 477 ? 22.763 10.641 -30.120 1.00 90.06 477 ALA A C 1
ATOM 3892 O O . ALA A 1 477 ? 23.577 9.785 -29.767 1.00 90.06 477 ALA A O 1
ATOM 3893 N N . ILE A 1 478 ? 21.847 10.401 -31.064 1.00 92.44 478 ILE A N 1
ATOM 3894 C CA . ILE A 1 478 ? 21.732 9.127 -31.786 1.00 92.44 478 ILE A CA 1
ATOM 3895 C C . ILE A 1 478 ? 22.420 9.275 -33.145 1.00 92.44 478 ILE A C 1
ATOM 3897 O O . ILE A 1 478 ? 21.881 9.906 -34.048 1.00 92.44 478 ILE A O 1
ATOM 3901 N N . HIS A 1 479 ? 23.600 8.669 -33.276 1.00 92.00 479 HIS A N 1
ATOM 3902 C CA . HIS A 1 479 ? 24.404 8.676 -34.509 1.00 92.00 479 HIS A CA 1
ATOM 3903 C C . HIS A 1 479 ? 24.172 7.441 -35.391 1.00 92.00 479 HIS A C 1
ATOM 3905 O O . HIS A 1 479 ? 24.460 7.451 -36.589 1.00 92.00 479 HIS A O 1
ATOM 3911 N N . VAL A 1 480 ? 23.667 6.357 -34.793 1.00 92.81 480 VAL A N 1
ATOM 3912 C CA . VAL A 1 480 ? 23.434 5.070 -35.454 1.00 92.81 480 VAL A CA 1
ATOM 3913 C C . VAL A 1 480 ? 22.112 4.491 -34.961 1.00 92.81 480 VAL A C 1
ATOM 3915 O O . VAL A 1 480 ? 21.876 4.431 -33.754 1.00 92.81 480 VAL A O 1
ATOM 3918 N N . ILE A 1 481 ? 21.275 4.025 -35.885 1.00 93.88 481 ILE A N 1
ATOM 3919 C CA . ILE A 1 481 ? 20.062 3.258 -35.586 1.00 93.88 481 ILE A CA 1
ATOM 3920 C C . ILE A 1 481 ? 20.292 1.820 -36.048 1.00 93.88 481 ILE A C 1
ATOM 3922 O O . ILE A 1 481 ? 20.624 1.578 -37.206 1.00 93.88 481 ILE A O 1
ATOM 3926 N N . ILE A 1 482 ? 20.132 0.855 -35.142 1.00 94.31 482 ILE A N 1
ATOM 3927 C CA . ILE A 1 482 ? 20.194 -0.571 -35.477 1.00 94.31 482 ILE A CA 1
ATOM 3928 C C . ILE A 1 482 ? 18.771 -1.079 -35.690 1.00 94.31 482 ILE A C 1
ATOM 3930 O O . ILE A 1 482 ? 17.935 -1.022 -34.787 1.00 94.31 482 ILE A O 1
ATOM 3934 N N . HIS A 1 483 ? 18.511 -1.629 -36.871 1.00 94.12 483 HIS A N 1
ATOM 3935 C CA . HIS A 1 483 ? 17.261 -2.304 -37.169 1.00 94.12 483 HIS A CA 1
ATOM 3936 C C . HIS A 1 483 ? 17.376 -3.761 -36.755 1.00 94.12 483 HIS A C 1
ATOM 3938 O O . HIS A 1 483 ? 18.262 -4.503 -37.195 1.00 94.12 483 HIS A O 1
ATOM 3944 N N . VAL A 1 484 ? 16.446 -4.170 -35.903 1.00 94.75 484 VAL A N 1
ATOM 3945 C CA . VAL A 1 484 ? 16.408 -5.515 -35.352 1.00 94.75 484 VAL A CA 1
ATOM 3946 C C . VAL A 1 484 ? 15.027 -6.117 -35.485 1.00 94.75 484 VAL A C 1
ATOM 3948 O O . VAL A 1 484 ? 14.034 -5.445 -35.763 1.00 94.75 484 VAL A O 1
ATOM 3951 N N . ARG A 1 485 ? 14.973 -7.409 -35.213 1.00 92.88 485 ARG A N 1
ATOM 3952 C CA . ARG A 1 485 ? 13.775 -8.214 -35.296 1.00 92.88 485 ARG A CA 1
ATOM 3953 C C . ARG A 1 485 ? 13.667 -9.037 -34.020 1.00 92.88 485 ARG A C 1
ATOM 3955 O O . ARG A 1 485 ? 14.502 -9.913 -33.814 1.00 92.88 485 ARG A O 1
ATOM 3962 N N . PRO A 1 486 ? 12.734 -8.736 -33.105 1.00 91.56 486 PRO A N 1
ATOM 3963 C CA . PRO A 1 486 ? 12.700 -9.385 -31.797 1.00 91.56 486 PRO A CA 1
ATOM 3964 C C . PRO A 1 486 ? 12.334 -10.872 -31.863 1.00 91.56 486 PRO A C 1
ATOM 3966 O O . PRO A 1 486 ? 11.456 -11.286 -32.626 1.00 91.56 486 PRO A O 1
ATOM 3969 N N . LEU A 1 487 ? 12.951 -11.695 -31.008 1.00 88.25 487 LEU A N 1
ATOM 3970 C CA . LEU A 1 487 ? 12.596 -13.109 -30.894 1.00 88.25 487 LEU A CA 1
ATOM 3971 C C . LEU A 1 487 ? 11.186 -13.230 -30.304 1.00 88.25 487 LEU A C 1
ATOM 3973 O O . LEU A 1 487 ? 10.935 -12.780 -29.183 1.00 88.25 487 LEU A O 1
ATOM 3977 N N . HIS A 1 488 ? 10.248 -13.824 -31.047 1.00 85.56 488 HIS A N 1
ATOM 3978 C CA . HIS A 1 488 ? 8.855 -13.964 -30.603 1.00 85.56 488 HIS A CA 1
ATOM 3979 C C . HIS A 1 488 ? 8.526 -15.361 -30.065 1.00 85.56 488 HIS A C 1
ATOM 3981 O O . HIS A 1 488 ? 7.959 -15.484 -28.984 1.00 85.56 488 HIS A O 1
ATOM 3987 N N . ALA A 1 489 ? 8.874 -16.418 -30.800 1.00 82.00 489 ALA A N 1
ATOM 3988 C CA . ALA A 1 489 ? 8.636 -17.799 -30.387 1.00 82.00 489 ALA A CA 1
ATOM 3989 C C . ALA A 1 489 ? 9.591 -18.763 -31.113 1.00 82.00 489 ALA A C 1
ATOM 3991 O O . ALA A 1 489 ? 10.365 -18.368 -31.982 1.00 82.00 489 ALA A O 1
ATOM 3992 N N . LEU A 1 490 ? 9.525 -20.049 -30.773 1.00 82.94 490 LEU A N 1
ATOM 3993 C CA . LEU A 1 490 ? 10.219 -21.107 -31.505 1.00 82.94 490 LEU A CA 1
ATOM 3994 C C . LEU A 1 490 ? 9.273 -21.738 -32.531 1.00 82.94 490 LEU A C 1
ATOM 3996 O O . LEU A 1 490 ? 8.111 -21.999 -32.222 1.00 82.94 490 LEU A O 1
ATOM 4000 N N . SER A 1 491 ? 9.780 -22.065 -33.721 1.00 80.19 491 SER A N 1
ATOM 4001 C CA . SER A 1 491 ? 9.057 -22.891 -34.696 1.00 80.19 491 SER A CA 1
ATOM 4002 C C . SER A 1 491 ? 9.761 -24.202 -34.915 1.00 80.19 491 SER A C 1
ATOM 4004 O O . SER A 1 491 ? 10.984 -24.287 -34.898 1.00 80.19 491 SER A O 1
ATOM 4006 N N . ARG A 1 492 ? 8.983 -25.240 -35.203 1.00 77.94 492 ARG A N 1
ATOM 4007 C CA . ARG A 1 492 ? 9.546 -26.484 -35.704 1.00 77.94 492 ARG A CA 1
ATOM 4008 C C . ARG A 1 492 ? 9.487 -26.469 -37.234 1.00 77.94 492 ARG A C 1
ATOM 4010 O O . ARG A 1 492 ? 8.375 -26.435 -37.762 1.00 77.94 492 ARG A O 1
ATOM 4017 N N . PRO A 1 493 ? 10.626 -26.523 -37.946 1.00 74.50 493 PRO A N 1
ATOM 4018 C CA . PRO A 1 493 ? 10.598 -26.661 -39.395 1.00 74.50 493 PRO A CA 1
ATOM 4019 C C . PRO A 1 493 ? 9.908 -27.976 -39.787 1.00 74.50 493 PRO A C 1
ATOM 4021 O O . PRO A 1 493 ? 10.037 -28.999 -39.105 1.00 74.50 493 PRO A O 1
ATOM 4024 N N . HIS A 1 494 ? 9.134 -27.941 -40.873 1.00 65.00 494 HIS A N 1
ATOM 4025 C CA . HIS A 1 494 ? 8.410 -29.107 -41.375 1.00 65.00 494 HIS A CA 1
ATOM 4026 C C . HIS A 1 494 ? 9.431 -30.160 -41.852 1.00 65.00 494 HIS A C 1
ATOM 4028 O O . HIS A 1 494 ? 10.298 -29.827 -42.663 1.00 65.00 494 HIS A O 1
ATOM 4034 N N . PRO A 1 495 ? 9.370 -31.426 -41.394 1.00 57.88 495 PRO A N 1
ATOM 4035 C CA . PRO A 1 495 ? 10.328 -32.454 -41.801 1.00 57.88 495 PRO A CA 1
ATOM 4036 C C . PRO A 1 495 ? 10.106 -32.851 -43.268 1.00 57.88 495 PRO A C 1
ATOM 4038 O O . PRO A 1 495 ? 9.372 -33.790 -43.561 1.00 57.88 495 PRO A O 1
ATOM 4041 N N . ARG A 1 496 ? 10.710 -32.118 -44.207 1.00 52.28 496 ARG A N 1
ATOM 4042 C CA . ARG A 1 496 ? 10.804 -32.510 -45.624 1.00 52.28 496 ARG A CA 1
ATOM 4043 C C . ARG A 1 496 ? 12.238 -32.619 -46.148 1.00 52.28 496 ARG A C 1
ATOM 4045 O O . ARG A 1 496 ? 12.412 -33.036 -47.285 1.00 52.28 496 ARG A O 1
ATOM 4052 N N . SER A 1 497 ? 13.267 -32.365 -45.336 1.00 44.19 497 SER A N 1
ATOM 4053 C CA . SER A 1 497 ? 14.652 -32.705 -45.689 1.00 44.19 497 SER A CA 1
ATOM 4054 C C . SER A 1 497 ? 15.290 -33.573 -44.605 1.00 44.19 497 SER A C 1
ATOM 4056 O O . SER A 1 497 ? 15.141 -33.348 -43.404 1.00 44.19 497 SER A O 1
ATOM 4058 N N . ARG A 1 498 ? 15.971 -34.633 -45.038 1.00 44.47 498 ARG A N 1
ATOM 4059 C CA . ARG A 1 498 ? 16.501 -35.717 -44.199 1.00 44.47 498 ARG A CA 1
ATOM 4060 C C . ARG A 1 498 ? 17.768 -35.322 -43.415 1.00 44.47 498 ARG A C 1
ATOM 4062 O O . ARG A 1 498 ? 18.485 -36.205 -42.963 1.00 44.47 498 ARG A O 1
ATOM 4069 N N . THR A 1 499 ? 18.054 -34.026 -43.256 1.00 44.34 499 THR A N 1
ATOM 4070 C CA . THR A 1 499 ? 19.360 -33.532 -42.775 1.00 44.34 499 THR A CA 1
ATOM 4071 C C . THR A 1 499 ? 19.330 -32.462 -41.681 1.00 44.34 499 THR A C 1
ATOM 4073 O O . THR A 1 499 ? 20.400 -32.034 -41.264 1.00 44.34 499 THR A O 1
ATOM 4076 N N . GLN A 1 500 ? 18.183 -32.059 -41.122 1.00 43.12 500 GLN A N 1
ATOM 4077 C CA . GLN A 1 500 ? 18.187 -31.126 -39.980 1.00 43.12 500 GLN A CA 1
ATOM 4078 C C . GLN A 1 500 ? 17.251 -31.576 -38.852 1.00 43.12 500 GLN A C 1
ATOM 4080 O O . GLN A 1 500 ? 16.062 -31.276 -38.826 1.00 43.12 500 GLN A O 1
ATOM 4085 N N . SER A 1 501 ? 17.815 -32.297 -37.878 1.00 37.00 501 SER A N 1
ATOM 4086 C CA . SER A 1 501 ? 17.150 -32.692 -36.628 1.00 37.00 501 SER A CA 1
ATOM 4087 C C . SER A 1 501 ? 17.319 -31.670 -35.492 1.00 37.00 501 SER A C 1
ATOM 4089 O O . SER A 1 501 ? 17.074 -32.003 -34.332 1.00 37.00 501 SER A O 1
ATOM 4091 N N . LYS A 1 502 ? 17.741 -30.432 -35.782 1.00 42.50 502 LYS A N 1
ATOM 4092 C CA . LYS A 1 502 ? 17.855 -29.366 -34.776 1.00 42.50 502 LYS A CA 1
ATOM 4093 C C . LYS A 1 502 ? 16.664 -28.415 -34.889 1.00 42.50 502 LYS A C 1
ATOM 4095 O O . LYS A 1 502 ? 16.323 -27.972 -35.979 1.00 42.50 502 LYS A O 1
ATOM 4100 N N . LYS A 1 503 ? 16.017 -28.126 -33.753 1.00 39.56 503 LYS A N 1
ATOM 4101 C CA . LYS A 1 503 ? 15.037 -27.036 -33.637 1.00 39.56 503 LYS A CA 1
ATOM 4102 C C . LYS A 1 503 ? 15.737 -25.744 -34.079 1.00 39.56 503 LYS A C 1
ATOM 4104 O O . LYS A 1 503 ? 16.778 -25.425 -33.514 1.00 39.56 503 LYS A O 1
ATOM 4109 N N . GLN A 1 504 ? 15.201 -25.048 -35.075 1.00 43.69 504 GLN A N 1
ATOM 4110 C CA . GLN A 1 504 ? 15.651 -23.705 -35.446 1.00 43.69 504 GLN A CA 1
ATOM 4111 C C . GLN A 1 504 ? 14.717 -22.679 -34.779 1.00 43.69 504 GLN A C 1
ATOM 4113 O O . GLN A 1 504 ? 13.522 -22.966 -34.653 1.00 43.69 504 GLN A O 1
ATOM 4118 N N . PRO A 1 505 ? 15.219 -21.523 -34.312 1.00 40.84 505 PRO A N 1
ATOM 4119 C CA . PRO A 1 505 ? 14.360 -20.409 -33.903 1.00 40.84 505 PRO A CA 1
ATOM 4120 C C . PRO A 1 505 ? 13.365 -20.067 -35.027 1.00 40.84 505 PRO A C 1
ATOM 4122 O O . PRO A 1 505 ? 13.661 -20.332 -36.195 1.00 40.84 505 PRO A O 1
ATOM 4125 N N . LEU A 1 506 ? 12.184 -19.506 -34.712 1.00 40.50 506 LEU A N 1
ATOM 4126 C CA . LEU A 1 506 ? 11.405 -18.852 -35.779 1.00 40.50 506 LEU A CA 1
ATOM 4127 C C . LEU A 1 506 ? 12.326 -17.845 -36.476 1.00 40.50 506 LEU A C 1
ATOM 4129 O O . LEU A 1 506 ? 13.131 -17.222 -35.776 1.00 40.50 506 LEU A O 1
ATOM 4133 N N . PRO A 1 507 ? 12.184 -17.620 -37.797 1.00 40.19 507 PRO A N 1
ATOM 4134 C CA . PRO A 1 507 ? 12.648 -16.360 -38.341 1.00 40.19 507 PRO A CA 1
ATOM 4135 C C . PRO A 1 507 ? 12.036 -15.286 -37.451 1.00 40.19 507 PRO A C 1
ATOM 4137 O O . PRO A 1 507 ? 10.822 -15.283 -37.201 1.00 40.19 507 PRO A O 1
ATOM 4140 N N . PHE A 1 508 ? 12.903 -14.455 -36.888 1.00 37.62 508 PHE A N 1
ATOM 4141 C CA . PHE A 1 508 ? 12.485 -13.291 -36.139 1.00 37.62 508 PHE A CA 1
ATOM 4142 C C . PHE A 1 508 ? 11.428 -12.576 -37.026 1.00 37.62 508 PHE A C 1
ATOM 4144 O O . PHE A 1 508 ? 11.534 -12.626 -38.255 1.00 37.62 508 PHE A O 1
ATOM 4151 N N . LYS A 1 509 ? 10.332 -12.054 -36.464 1.00 33.34 509 LYS A N 1
ATOM 4152 C CA . LYS A 1 509 ? 9.286 -11.390 -37.267 1.00 33.34 509 LYS A CA 1
ATOM 4153 C C . LYS A 1 509 ? 9.464 -9.891 -37.239 1.00 33.34 509 LYS A C 1
ATOM 4155 O O . LYS A 1 509 ? 9.533 -9.364 -36.109 1.00 33.34 509 LYS A O 1
#

Sequence (509 aa):
MYVYMYCGDAFLNEKKNTCLSICLQIDYLTHSGKLMIKSVILFFQELAKSENEQLTEQLNKLKKHWKHPFHPIVDPNIRKPTPQQLQAELKLLTGSKKEDATENETNFKDYYYKQRWPLDEVNTAEDRVKICRDYLTGIQWVLDYYYQGVPSWGWYYPHHYAPLISDMALVGEHFHCQFSLGEPYLPFEQLLAVLPIASSYVLPASFQSLMTHPESLISDMYPVDFTVNMDYATNPWEGVVLLPYIDEQKLKKAVATVDPNLLTDQCETQTNKKEEEKLRNGRGCTYMYRYDPEKAKAKIKTRIKGPRSFGSIIDVVSVSTFVEPPIQVNQGKFLPKPCRGSATPIPGFPQLHILDCTAQLQKIGCQIFGTKSKFETLVLAVENELEKLNDDENHKDLEKKTQNFLTQNETCFVDWPYLREAQVIGAETLRRQFWYDEQKGAIDTKETSSQQYNLFLEEAAQLRQKYLNTYGLDVGAIHVIIHVRPLHALSRPHPRSRTQSKKQPLPFK

Foldseek 3Di:
DAPPPPDPPPAPPPPPPLVVVLVVVAVDQDDLLHGQLVSVLSVLQSVLVCLLVVLLVLLVVLLVCQVPPPDDDDDPQEAHQHNVNSVVLNCQSVQPDDVDDDPDDNHSQQVVCCVFPPPPQDDDLVSLLVLLLLVVVVSSQVSCCVFPNGQAQPRDNQGLDHHRSNSNNVNDSPRDDHYDHDDHAFPLLVCVQPDALVPLVVAQPLSNCLQPPPPHLCVQQHDPGWHFYCVSHSDSVPTRTDGDHDDSVSSVVRVVVRDLQSSDDDDDDSPPSSVVNVVSRDDDFDKDKDFAVCQVPDPDWDWDADPPVPGIDTPRIDIDTDDDDFDPPDVRTGDPDDDPPDDPDDQQDFDPVVFDWDWDWDQPQAPQDDGGDRGTDTATETDDPCLPDDCVVCVVVLVVVQQVCLVVDQWDWDDHRRTFIWGFAWKDFLFKTWGQDPVVRDIDIDTQDPVNNVVVVVVQVVVQSCCCRHPSYHHHGDGMDTDTATQDFWDAPDPPDPPDPDGDGPPRD

Secondary structure (DSSP, 8-state):
--------TTSTTT-HHHHHHHHTT-S-SEETTEE-HHHHHHHHHHHHTTHHHHHHHHHHHHHHHHHS-SS----TTEE---HHHHHHHHHHHTT---S---TT--SHHHHHHHHHSTTTT--SHHHHHHHHHHHHHHHHHHHHHHHHS-S-SS-----SSPPPHHHHTTS-TT---------PPPHHHHHHHH--GGGGGGS-HHHHHHHH-TTSTTGGG--SS-EEE-TT-SSGGGSEEEPPPP-HHHHHHHHHTS-GGG-S-SSS-HHHHHHHHHHHTS---EEEEEE-HHHHH-SS--EE---TTT-PEE--EEEEEE-PPP--SGGG----SPPTT---SPTTS--GGGS-EEEEEE-----SSSS--SS-EEEEEE--TTTT--HHHHHHHHHHHHHHHHHH-SEEEESTTS-EEEEEEEEEESSEEEEEETTTTEEEEEEPPHHHHHHHHHHHHHHHHHIIIII-EE-----EEEEEEE---EEPPPS-STT--SPEEPPP-